Protein AF-A0A832DTS6-F1 (afdb_monomer)

Radius of gyration: 24.01 Å; Cα contacts (8 Å, |Δi|>4): 901; chains: 1; bounding box: 64×51×67 Å

Foldseek 3Di:
DDDDFFQAWWKKFFPDQDPQVVVVDDDDPVPDDLQSSLVSVCVVQVVVVWDWDADPVRSRMMTTRDDRDPVCPVGIDTFDKDFLCVLFVDAFWWAAPPRDIDRQLLCLQPGHGNWAPQQAAEEEEEEADVLLVVLVVVLCVLSPGDPSYDYDYDYADPQRCVLVPDLAHQYEYADAPPVPPLVVLLVVLVSQLSNDDLLHRSYHYDNSVVSSVDDNVCSSVVVSLVSLNNCLSNQTQRTAGDGDPVQVLLQLEKEWAWEKDADPVAIFTLFIWIAHSSGGTRDGDAQDPPDGDGDRDRADDLVRLLSSLVSVLVSVVVVCVVPVRLRLEYEYEYQDDHDPSSVVCCVVPNQVSSCVSRHDSRKYKYKHKYWDPHHNDESMKGWDDAQAWTWMWGHYHQESGTMIITMGMPDGDPCNSVSSQVRQQCSQSNHSDRNDRDGPRNVSSHVNVVSCCSNVVD

pLDDT: mean 87.42, std 9.93, range [32.09, 98.25]

Solvent-accessible surface area (backbone atoms only — not comparable to full-atom values): 24737 Å² total; per-residue (Å²): 134,85,76,82,70,70,71,56,35,42,43,31,35,58,78,43,87,72,93,38,62,96,60,75,54,80,81,62,85,87,79,56,55,55,65,58,52,33,54,35,52,50,50,53,41,43,76,72,72,40,57,66,48,63,39,88,94,44,37,51,32,32,45,27,58,62,77,82,57,79,93,46,51,87,29,40,44,75,53,69,76,41,46,45,46,78,74,65,61,62,60,72,38,30,34,28,28,95,80,40,72,31,74,65,63,54,47,62,40,81,41,55,45,44,43,59,93,61,84,61,46,70,32,41,34,33,25,69,46,69,69,55,48,52,51,51,51,53,46,48,69,72,62,56,64,58,87,46,56,45,76,51,75,45,76,53,55,97,82,50,60,70,63,66,59,60,53,83,50,40,31,38,36,42,35,72,74,67,84,83,46,63,68,57,55,33,51,52,22,45,40,41,59,64,16,48,51,63,58,36,41,20,54,44,83,42,57,30,65,60,55,71,70,57,54,77,91,48,35,58,60,54,49,30,30,49,50,31,29,48,38,40,40,70,74,23,32,43,42,41,70,58,60,50,77,96,45,50,58,52,60,42,20,38,36,36,6,39,21,72,45,81,42,87,91,32,22,44,34,61,29,27,16,36,24,42,35,57,59,48,60,68,36,55,43,62,37,61,104,86,54,59,41,69,43,86,52,94,63,72,50,74,70,55,43,51,54,47,47,53,57,52,49,54,55,51,53,59,43,39,76,74,67,72,64,66,48,41,32,38,37,41,33,29,74,51,78,78,50,71,66,53,48,49,48,44,59,71,54,46,42,56,54,50,28,73,73,55,38,89,75,45,25,48,36,38,40,20,40,37,86,51,91,47,19,62,41,75,36,20,29,33,70,53,70,50,42,42,38,36,39,35,39,35,8,53,56,78,32,86,30,20,34,38,39,38,41,40,36,75,43,75,59,66,54,49,65,57,53,51,50,56,51,40,44,71,53,21,45,76,47,67,58,65,60,69,86,75,35,41,40,30,48,50,19,38,52,52,54,53,33,47,38,53,51,68,70,87

Secondary structure (DSSP, 8-state):
-PPPPPPBEEEEEE-SPPP-GGGT--S-TTTS-HHHHHHHHHHHHHHTT--EEEETTEEEEEEEESPPPGGGTTTEEEPP-EEHHHHH-----EE-GGG-EESSSGGGGTS--SB-S-SSEEEEEEESSHHHHHHHHHHHHHH---TTEEEEEEEPPTT-GGGTS-TTS-EEEEE---TT-HHHHHHHHHHHHHTEETTEESEEEEEHHHHTT--HHHHHHHHHHHHHHHHHHTT-B--EE---GGGGGGTTEEEEEEEEEEETTEEEEEEEEEEETTS-EEEEE-SSTT---EESSSSPPHHHHHHHHHHHHHHHHHHHHHH----SEEEEEESSPPPHHHHHHIIIIIHHHHHHHH-TT-EEEEEEEEE-S-B--TTEEEEEE-SSEEEEEEE-TT-SSPEEEEEEESSS-TTHHHHHHHHHHHT-TT---TT----HHHHHHHHHHHHHHHHTT-

Structure (mmCIF, N/CA/C/O backbone):
data_AF-A0A832DTS6-F1
#
_entry.id   AF-A0A832DTS6-F1
#
loop_
_atom_site.group_PDB
_atom_site.id
_atom_site.type_symbol
_atom_site.label_atom_id
_atom_site.label_alt_id
_atom_site.label_comp_id
_atom_site.label_asym_id
_atom_site.label_entity_id
_atom_site.label_seq_id
_atom_site.pdbx_PDB_ins_code
_atom_site.Cartn_x
_atom_site.Cartn_y
_atom_site.Cartn_z
_atom_site.occupancy
_atom_site.B_iso_or_equiv
_atom_site.auth_seq_id
_atom_site.auth_comp_id
_atom_site.auth_asym_id
_atom_site.auth_atom_id
_atom_site.pdbx_PDB_model_num
ATOM 1 N N . MET A 1 1 ? -16.652 24.276 -15.313 1.00 32.19 1 MET A N 1
ATOM 2 C CA . MET A 1 1 ? -15.380 24.544 -16.022 1.00 32.19 1 MET A CA 1
ATOM 3 C C . MET A 1 1 ? -14.410 23.419 -15.695 1.00 32.19 1 MET A C 1
ATOM 5 O O . MET A 1 1 ? -13.947 23.339 -14.565 1.00 32.19 1 MET A O 1
ATOM 9 N N . GLY A 1 2 ? -14.211 22.477 -16.621 1.00 32.09 2 GLY A N 1
ATOM 10 C CA . GLY A 1 2 ? -13.329 21.328 -16.402 1.00 32.09 2 GLY A CA 1
ATOM 11 C C . GLY A 1 2 ? -11.872 21.778 -16.381 1.00 32.09 2 GLY A C 1
ATOM 12 O O . GLY A 1 2 ? -11.415 22.408 -17.330 1.00 32.09 2 GLY A O 1
ATOM 13 N N . SER A 1 3 ? -11.147 21.489 -15.302 1.00 32.19 3 SER A N 1
ATOM 14 C CA . SER A 1 3 ? -9.699 21.686 -15.275 1.00 32.19 3 SER A CA 1
ATOM 15 C C . SER A 1 3 ? -9.074 20.827 -16.374 1.00 32.19 3 SER A C 1
ATOM 17 O O . SER A 1 3 ? -9.215 19.602 -16.331 1.00 32.19 3 SER A O 1
ATOM 19 N N . LEU A 1 4 ? -8.391 21.449 -17.338 1.00 43.94 4 LEU A N 1
ATOM 20 C CA . LEU A 1 4 ? -7.510 20.745 -18.269 1.00 43.94 4 LEU A CA 1
ATOM 21 C C . LEU A 1 4 ? -6.576 19.855 -17.440 1.00 43.94 4 LEU A C 1
ATOM 23 O O . LEU A 1 4 ? -5.847 20.343 -16.574 1.00 43.94 4 LEU A O 1
ATOM 27 N N . GLY A 1 5 ? -6.671 18.539 -17.643 1.00 51.97 5 GLY A N 1
ATOM 28 C CA . GLY A 1 5 ? -5.813 17.575 -16.965 1.00 51.97 5 GLY A CA 1
ATOM 29 C C . GLY A 1 5 ? -4.329 17.875 -17.221 1.00 51.97 5 GLY A C 1
ATOM 30 O O . GLY A 1 5 ? -3.990 18.591 -18.167 1.00 51.97 5 GLY A O 1
ATOM 31 N N . PRO A 1 6 ? -3.416 17.350 -16.387 1.00 58.53 6 PRO A N 1
ATOM 32 C CA . PRO A 1 6 ? -1.988 17.555 -16.589 1.00 58.53 6 PRO A CA 1
ATOM 33 C C . PRO A 1 6 ? -1.571 17.088 -17.993 1.00 58.53 6 PRO A C 1
ATOM 35 O O . PRO A 1 6 ? -2.065 16.053 -18.452 1.00 58.53 6 PRO A O 1
ATOM 38 N N . PRO A 1 7 ? -0.652 17.807 -18.666 1.00 70.31 7 PRO A N 1
ATOM 39 C CA . PRO A 1 7 ? -0.231 17.466 -20.019 1.00 70.31 7 PRO A CA 1
ATOM 40 C C . PRO A 1 7 ? 0.292 16.027 -20.066 1.00 70.31 7 PRO A C 1
ATOM 42 O O . PRO A 1 7 ? 1.103 15.619 -19.228 1.00 70.31 7 PRO A O 1
ATOM 45 N N . VAL A 1 8 ? -0.192 15.255 -21.037 1.00 81.56 8 VAL A N 1
ATOM 46 C CA . VAL A 1 8 ? 0.227 13.867 -21.249 1.00 81.56 8 VAL A CA 1
ATOM 47 C C . VAL A 1 8 ? 1.632 13.861 -21.849 1.00 81.56 8 VAL A C 1
ATOM 49 O O . VAL A 1 8 ? 1.920 14.569 -22.812 1.00 81.56 8 VAL A O 1
ATOM 52 N N . HIS A 1 9 ? 2.520 13.088 -21.237 1.00 89.81 9 HIS A N 1
ATOM 53 C CA . HIS A 1 9 ? 3.907 12.913 -21.631 1.00 89.81 9 HIS A CA 1
ATOM 54 C C . HIS A 1 9 ? 4.040 11.624 -22.434 1.00 89.81 9 HIS A C 1
ATOM 56 O O . HIS A 1 9 ? 3.477 10.591 -22.065 1.00 89.81 9 HIS A O 1
ATOM 62 N N . ARG A 1 10 ? 4.840 11.684 -23.494 1.00 90.75 10 ARG A N 1
ATOM 63 C CA . ARG A 1 10 ? 5.281 10.516 -24.255 1.00 90.75 10 ARG A CA 1
ATOM 64 C C . ARG A 1 10 ? 6.576 9.987 -23.662 1.00 90.75 10 ARG A C 1
ATOM 66 O O . ARG A 1 10 ? 7.391 10.764 -23.153 1.00 90.75 10 ARG A O 1
ATOM 73 N N . ILE A 1 11 ? 6.754 8.673 -23.701 1.00 92.06 11 ILE A N 1
ATOM 74 C CA . ILE A 1 11 ? 7.912 8.013 -23.102 1.00 92.06 11 ILE A CA 1
ATOM 75 C C . ILE A 1 11 ? 8.802 7.486 -24.216 1.00 92.06 11 ILE A C 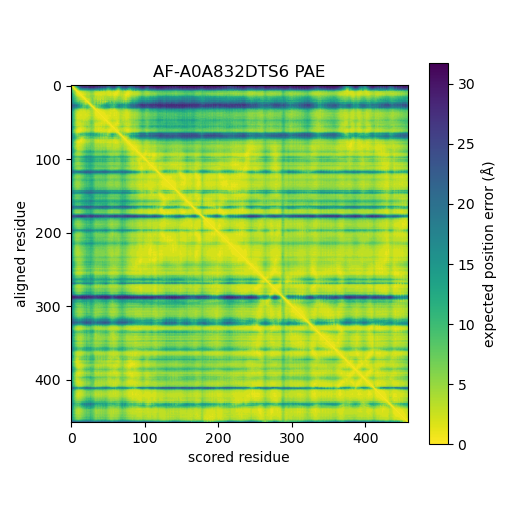1
ATOM 77 O O . ILE A 1 11 ? 8.356 6.706 -25.047 1.00 92.06 11 ILE A O 1
ATOM 81 N N . TYR A 1 12 ? 10.062 7.903 -24.210 1.00 91.62 12 TYR A N 1
ATOM 82 C CA . TYR A 1 12 ? 11.056 7.526 -25.204 1.00 91.62 12 TYR A CA 1
ATOM 83 C C . TYR A 1 12 ? 12.220 6.785 -24.554 1.00 91.62 12 TYR A C 1
ATOM 85 O O . TYR A 1 12 ? 12.670 7.155 -23.469 1.00 91.62 12 TYR A O 1
ATOM 93 N N . LYS A 1 13 ? 12.738 5.768 -25.238 1.00 92.75 13 LYS A N 1
ATOM 94 C CA . LYS A 1 13 ? 13.961 5.052 -24.880 1.00 92.75 13 LYS A CA 1
ATOM 95 C C . LYS A 1 13 ? 15.094 5.469 -25.802 1.00 92.75 13 LYS A C 1
ATOM 97 O O . LYS A 1 13 ? 14.955 5.383 -27.017 1.00 92.75 13 LYS A O 1
ATOM 102 N N . LEU A 1 14 ? 16.211 5.884 -25.221 1.00 91.69 14 LEU A N 1
ATOM 103 C CA . LEU A 1 14 ? 17.459 6.129 -25.928 1.00 91.69 14 LEU A CA 1
ATOM 104 C C . LEU A 1 14 ? 18.028 4.786 -26.400 1.00 91.69 14 LEU A C 1
ATOM 106 O O . LEU A 1 14 ? 18.488 3.983 -25.588 1.00 91.69 14 LEU A O 1
ATOM 110 N N . ILE A 1 15 ? 17.982 4.544 -27.706 1.00 90.00 15 ILE A N 1
ATOM 111 C CA . ILE A 1 15 ? 18.491 3.315 -28.333 1.00 90.00 15 ILE A CA 1
ATOM 112 C C . ILE A 1 15 ? 19.879 3.507 -28.944 1.00 90.00 15 ILE A C 1
ATOM 114 O O . ILE A 1 15 ? 20.620 2.541 -29.118 1.00 90.00 15 ILE A O 1
ATOM 118 N N . ARG A 1 16 ? 20.254 4.757 -29.230 1.00 86.06 16 ARG A N 1
ATOM 119 C CA . ARG A 1 16 ? 21.551 5.122 -29.793 1.00 86.06 16 ARG A CA 1
ATOM 120 C C . ARG A 1 16 ? 22.041 6.414 -29.159 1.00 86.06 16 ARG A C 1
ATOM 122 O O . ARG A 1 16 ? 21.262 7.333 -28.935 1.00 86.06 16 ARG A O 1
ATOM 129 N N . LEU A 1 17 ? 23.339 6.487 -28.881 1.00 85.69 17 LEU A N 1
ATOM 130 C CA . LEU A 1 17 ? 23.953 7.681 -28.313 1.00 85.69 17 LEU A CA 1
ATOM 131 C C . LEU A 1 17 ? 24.183 8.746 -29.403 1.00 85.69 17 LEU A C 1
ATOM 133 O O . LEU A 1 17 ? 24.857 8.453 -30.392 1.00 85.69 17 LEU A O 1
ATOM 137 N N . PRO A 1 18 ? 23.623 9.962 -29.254 1.00 84.56 18 PRO A N 1
ATOM 138 C CA . PRO A 1 18 ? 23.938 11.082 -30.135 1.00 84.56 18 PRO A CA 1
ATOM 139 C C . PRO A 1 18 ? 25.355 11.601 -29.873 1.00 84.56 18 PRO A C 1
ATOM 141 O O . PRO A 1 18 ? 25.963 11.274 -28.855 1.00 84.56 18 PRO A O 1
ATOM 144 N N . ASN A 1 19 ? 25.879 12.448 -30.766 1.00 83.81 19 ASN A N 1
ATOM 145 C CA . ASN A 1 19 ? 27.117 13.169 -30.472 1.00 83.81 19 ASN A CA 1
ATOM 146 C C . ASN A 1 19 ? 26.860 14.151 -29.311 1.00 83.81 19 ASN A C 1
ATOM 148 O O . ASN A 1 19 ? 26.026 15.056 -29.415 1.00 83.81 19 ASN A O 1
ATOM 152 N N . LEU A 1 20 ? 27.573 13.948 -28.201 1.00 84.06 20 LEU A N 1
ATOM 153 C CA . LEU A 1 20 ? 27.451 14.725 -26.968 1.00 84.06 20 LEU A CA 1
ATOM 154 C C . LEU A 1 20 ? 28.717 15.533 -26.635 1.00 84.06 20 LEU A C 1
ATOM 156 O O . LEU A 1 20 ? 28.801 16.083 -25.533 1.00 84.06 20 LEU A O 1
ATOM 160 N N . ASP A 1 21 ? 29.655 15.684 -27.576 1.00 81.88 21 ASP A N 1
ATOM 161 C CA . ASP A 1 21 ? 30.923 16.402 -27.369 1.00 81.88 21 ASP A CA 1
ATOM 162 C C . ASP A 1 21 ? 30.682 17.836 -26.886 1.00 81.88 21 ASP A C 1
ATOM 164 O O . ASP A 1 21 ? 31.301 18.305 -25.928 1.00 81.88 21 ASP A O 1
ATOM 168 N N . ARG A 1 22 ? 29.697 18.512 -27.495 1.00 80.00 22 ARG A N 1
ATOM 169 C CA . ARG A 1 22 ? 29.263 19.874 -27.132 1.00 80.00 22 ARG A CA 1
ATOM 170 C C . ARG A 1 22 ? 28.677 19.977 -25.717 1.00 80.00 22 ARG A C 1
ATOM 172 O O . ARG A 1 22 ? 28.509 21.080 -25.207 1.00 80.00 22 ARG A O 1
ATOM 179 N N . PHE A 1 23 ? 28.368 18.851 -25.078 1.00 79.62 23 PHE A N 1
ATOM 180 C CA . PHE A 1 23 ? 27.834 18.771 -23.717 1.00 79.62 23 PHE A CA 1
ATOM 181 C C . PHE A 1 23 ? 28.829 18.169 -22.715 1.00 79.62 23 PHE A C 1
ATOM 183 O O . PHE A 1 23 ? 28.437 17.893 -21.577 1.00 79.62 23 PHE A O 1
ATOM 190 N N . GLY A 1 24 ? 30.100 18.013 -23.110 1.00 72.50 24 GLY A N 1
ATOM 191 C CA . GLY A 1 24 ? 31.197 17.593 -22.235 1.00 72.50 24 GLY A CA 1
ATOM 192 C C . GLY A 1 24 ? 31.276 16.088 -21.980 1.00 72.50 24 GLY A C 1
ATOM 193 O O . GLY A 1 24 ? 31.962 15.678 -21.051 1.00 72.50 24 GLY A O 1
ATOM 194 N N . VAL A 1 25 ? 30.580 15.269 -22.773 1.00 76.56 25 VAL A N 1
ATOM 195 C CA . VAL A 1 25 ? 30.641 13.803 -22.687 1.00 76.56 25 VAL A CA 1
ATOM 196 C C . VAL A 1 25 ? 31.454 13.298 -23.875 1.00 76.56 25 VAL A C 1
ATOM 198 O O . VAL A 1 25 ? 30.957 13.315 -24.997 1.00 76.56 25 VAL A O 1
ATOM 201 N N . LYS A 1 26 ? 32.702 12.887 -23.615 1.00 68.25 26 LYS A N 1
ATOM 202 C CA . LYS A 1 26 ? 33.660 12.353 -24.598 1.00 68.25 26 LYS A CA 1
ATOM 203 C C . LYS A 1 26 ? 34.109 10.956 -24.164 1.00 68.25 26 LYS A C 1
ATOM 205 O O . LYS A 1 26 ? 34.336 10.749 -22.975 1.00 68.25 26 LYS A O 1
ATOM 210 N N . GLY A 1 27 ? 34.265 10.029 -25.106 1.00 63.47 27 GLY A N 1
ATOM 211 C CA . GLY A 1 27 ? 34.750 8.668 -24.843 1.00 63.47 27 GLY A CA 1
ATOM 212 C C . GLY A 1 27 ? 33.841 7.576 -25.402 1.00 63.47 27 GLY A C 1
ATOM 213 O O . GLY A 1 27 ? 32.772 7.854 -25.950 1.00 63.47 27 GLY A O 1
ATOM 214 N N . GLU A 1 28 ? 34.273 6.322 -25.276 1.00 58.50 28 GLU A N 1
ATOM 215 C CA . GLU A 1 28 ? 33.500 5.180 -25.753 1.00 58.50 28 GLU A CA 1
ATOM 216 C C . GLU A 1 28 ? 32.270 4.914 -24.876 1.00 58.50 28 GLU A C 1
ATOM 218 O O . GLU A 1 28 ? 32.304 4.962 -23.648 1.00 58.50 28 GLU A O 1
ATOM 223 N N . THR A 1 29 ? 31.169 4.554 -25.534 1.00 59.31 29 THR A N 1
ATOM 224 C CA . THR A 1 29 ? 29.844 4.234 -24.976 1.00 59.31 29 THR A CA 1
ATOM 225 C C . THR A 1 29 ? 29.845 3.387 -23.696 1.00 59.31 29 THR A C 1
ATOM 227 O O . THR A 1 29 ? 28.920 3.491 -22.890 1.00 59.31 29 THR A O 1
ATOM 230 N N . ARG A 1 30 ? 30.834 2.497 -23.545 1.00 55.91 30 ARG A N 1
ATOM 231 C CA . ARG A 1 30 ? 30.912 1.490 -22.476 1.00 55.91 30 ARG A CA 1
ATOM 232 C C . ARG A 1 30 ? 31.428 2.053 -21.151 1.00 55.91 30 ARG A C 1
ATOM 234 O O . ARG A 1 30 ? 31.026 1.542 -20.108 1.00 55.91 30 ARG A O 1
ATOM 241 N N . ASP A 1 31 ? 32.212 3.128 -21.193 1.00 61.41 31 ASP A N 1
ATOM 242 C CA . ASP A 1 31 ? 32.893 3.690 -20.017 1.00 61.41 31 ASP A CA 1
ATOM 243 C C . ASP A 1 31 ? 32.155 4.895 -19.419 1.00 61.41 31 ASP A C 1
ATOM 245 O O . ASP A 1 31 ? 32.500 5.403 -18.351 1.00 61.41 31 ASP A O 1
ATOM 249 N N . LEU A 1 32 ? 31.098 5.354 -20.090 1.00 74.50 32 LEU A N 1
ATOM 250 C CA . LEU A 1 32 ? 30.358 6.541 -19.690 1.00 74.50 32 LEU A CA 1
ATOM 251 C C . LEU A 1 32 ? 29.359 6.250 -18.568 1.00 74.50 32 LEU A C 1
ATOM 253 O O . LEU A 1 32 ? 28.527 5.337 -18.627 1.00 74.50 32 LEU A O 1
ATOM 257 N N . ASN A 1 33 ? 29.361 7.116 -17.556 1.00 83.81 33 ASN A N 1
ATOM 258 C CA . ASN A 1 33 ? 28.357 7.087 -16.505 1.00 83.81 33 ASN A CA 1
ATOM 259 C C . ASN A 1 33 ? 26.965 7.372 -17.094 1.00 83.81 33 ASN A C 1
ATOM 261 O O . ASN A 1 33 ? 26.681 8.469 -17.582 1.00 83.81 33 ASN A O 1
ATOM 265 N N . LYS A 1 34 ? 26.052 6.400 -16.982 1.00 85.31 34 LYS A N 1
ATOM 266 C CA . LYS A 1 34 ? 24.684 6.484 -17.529 1.00 85.31 34 LYS A CA 1
ATOM 267 C C . LYS A 1 34 ? 23.921 7.740 -17.089 1.00 85.31 34 LYS A C 1
ATOM 269 O O . LYS A 1 34 ? 23.134 8.278 -17.861 1.00 85.31 34 LYS A O 1
ATOM 274 N N . ASN A 1 35 ? 24.149 8.235 -15.870 1.00 86.31 35 ASN A N 1
ATOM 275 C CA . ASN A 1 35 ? 23.498 9.458 -15.391 1.00 86.31 35 ASN A CA 1
ATOM 276 C C . ASN A 1 35 ? 24.095 10.728 -16.008 1.00 86.31 35 ASN A C 1
ATOM 278 O O . ASN A 1 35 ? 23.378 11.712 -16.192 1.00 86.31 35 ASN A O 1
ATOM 282 N N . GLU A 1 36 ? 25.391 10.737 -16.307 1.00 87.62 36 GLU A N 1
ATOM 283 C CA . GLU A 1 36 ? 26.045 11.860 -16.986 1.00 87.62 36 GLU A CA 1
ATOM 284 C C . GLU A 1 36 ? 25.593 11.937 -18.439 1.00 87.62 36 GLU A C 1
ATOM 286 O O . GLU A 1 36 ? 25.164 13.003 -18.885 1.00 87.62 36 GLU A O 1
ATOM 291 N N . VAL A 1 37 ? 25.536 10.785 -19.113 1.00 89.38 37 VAL A N 1
ATOM 292 C CA . VAL A 1 37 ? 24.918 10.641 -20.436 1.00 89.38 37 VAL A CA 1
ATOM 293 C C . VAL A 1 37 ? 23.489 11.177 -20.423 1.00 89.38 37 VAL A C 1
ATOM 295 O O . VAL A 1 37 ? 23.159 12.059 -21.209 1.00 89.38 37 VAL A O 1
ATOM 298 N N . ALA A 1 38 ? 22.645 10.729 -19.492 1.00 91.31 38 ALA A N 1
ATOM 299 C CA . ALA A 1 38 ? 21.254 11.173 -19.421 1.00 91.31 38 ALA A CA 1
ATOM 300 C C . ALA A 1 38 ? 21.114 12.687 -19.195 1.00 91.31 38 ALA A C 1
ATOM 302 O O . ALA A 1 38 ? 20.243 13.338 -19.778 1.00 91.31 38 ALA A O 1
ATOM 303 N N . LYS A 1 39 ? 21.992 13.282 -18.373 1.00 91.88 39 LYS A N 1
ATOM 304 C CA . LYS A 1 39 ? 22.051 14.740 -18.178 1.00 91.88 39 LYS A CA 1
ATOM 305 C C . LYS A 1 39 ? 22.447 15.466 -19.466 1.00 91.88 39 LYS A C 1
ATOM 307 O O . LYS A 1 39 ? 21.852 16.504 -19.756 1.00 91.88 39 LYS A O 1
ATOM 312 N N . ALA A 1 40 ? 23.413 14.947 -20.219 1.00 91.25 40 ALA A N 1
ATOM 313 C CA . ALA A 1 40 ? 23.850 15.523 -21.488 1.00 91.25 40 ALA A CA 1
ATOM 314 C C . ALA A 1 40 ? 22.773 15.393 -22.577 1.00 91.25 40 ALA A C 1
ATOM 316 O O . ALA A 1 40 ? 22.408 16.393 -23.189 1.00 91.25 40 ALA A O 1
ATOM 317 N N . VAL A 1 41 ? 22.160 14.218 -22.727 1.00 90.50 41 VAL A N 1
ATOM 318 C CA . VAL A 1 41 ? 21.024 13.987 -23.637 1.00 90.50 41 VAL A CA 1
ATOM 319 C C . VAL A 1 41 ? 19.840 14.895 -23.292 1.00 90.50 41 VAL A C 1
ATOM 321 O O . VAL A 1 41 ? 19.225 15.489 -24.173 1.00 90.50 41 VAL A O 1
ATOM 324 N N . LYS A 1 42 ? 19.556 15.101 -22.002 1.00 91.69 42 LYS A N 1
ATOM 325 C CA . LYS A 1 42 ? 18.545 16.070 -21.559 1.00 91.69 42 LYS A CA 1
ATOM 326 C C . LYS A 1 42 ? 18.864 17.503 -22.003 1.00 91.69 42 LYS A C 1
ATOM 328 O O . LYS A 1 42 ? 17.940 18.243 -22.347 1.00 91.69 42 LYS A O 1
ATOM 333 N N . ARG A 1 43 ? 20.138 17.919 -21.960 1.00 91.50 43 ARG A N 1
ATOM 334 C CA . ARG A 1 43 ? 20.583 19.242 -22.444 1.00 91.50 43 ARG A CA 1
ATOM 335 C C . ARG A 1 43 ? 20.468 19.345 -23.966 1.00 91.50 43 ARG A C 1
ATOM 337 O O . ARG A 1 43 ? 19.971 20.361 -24.434 1.00 91.50 43 ARG A O 1
ATOM 344 N N . LEU A 1 44 ? 20.821 18.287 -24.698 1.00 89.00 44 LEU A N 1
ATOM 345 C CA . LEU A 1 44 ? 20.624 18.186 -26.147 1.00 89.00 44 LEU A CA 1
ATOM 346 C C . LEU A 1 44 ? 19.144 18.341 -26.523 1.00 89.00 44 LEU A C 1
ATOM 348 O O . LEU A 1 44 ? 18.794 19.191 -27.329 1.00 89.00 44 LEU A O 1
ATOM 352 N N . LEU A 1 45 ? 18.244 17.585 -25.892 1.00 88.38 45 LEU A N 1
ATOM 353 C CA . LEU A 1 45 ? 16.802 17.714 -26.131 1.00 88.38 45 LEU A CA 1
ATOM 354 C C . LEU A 1 45 ? 16.315 19.155 -25.884 1.00 88.38 45 LEU A C 1
ATOM 356 O O . LEU A 1 45 ? 15.549 19.701 -26.675 1.00 88.38 45 LEU A O 1
ATOM 360 N N . ARG A 1 46 ? 16.818 19.815 -24.831 1.00 89.38 46 ARG A N 1
ATOM 361 C CA . ARG A 1 46 ? 16.497 21.224 -24.548 1.00 89.38 46 ARG A CA 1
ATOM 362 C C . ARG A 1 46 ? 17.020 22.195 -25.605 1.00 89.38 46 ARG A C 1
ATOM 364 O O . ARG A 1 46 ? 16.327 23.171 -25.869 1.00 89.38 46 ARG A O 1
ATOM 371 N N . SER A 1 47 ? 18.189 21.956 -26.210 1.00 89.25 47 SER A N 1
ATOM 372 C CA . SER A 1 47 ? 18.693 22.824 -27.289 1.00 89.25 47 SER A CA 1
ATOM 373 C C . SER A 1 47 ? 17.834 22.754 -28.553 1.00 89.25 47 SER A C 1
ATOM 375 O O . SER A 1 47 ? 17.870 23.680 -29.351 1.00 89.25 47 SER A O 1
ATOM 377 N N . TYR A 1 48 ? 17.024 21.702 -28.703 1.00 87.06 48 TYR A N 1
ATOM 378 C CA . TYR A 1 48 ? 15.994 21.581 -29.742 1.00 87.06 48 TYR A CA 1
ATOM 379 C C . TYR A 1 48 ? 14.601 22.050 -29.284 1.00 87.06 48 TYR A C 1
ATOM 381 O O . TYR A 1 48 ? 13.603 21.720 -29.917 1.00 87.06 48 TYR A O 1
ATOM 389 N N . GLY A 1 49 ? 14.495 22.769 -28.161 1.00 86.50 49 GLY A N 1
ATOM 390 C CA . GLY A 1 49 ? 13.213 23.256 -27.639 1.00 86.50 49 GLY A CA 1
ATOM 391 C C . GLY A 1 49 ? 12.322 22.176 -27.010 1.00 86.50 49 GLY A C 1
ATOM 392 O O . GLY A 1 49 ? 11.165 22.446 -26.699 1.00 86.50 49 GLY A O 1
ATOM 393 N N . VAL A 1 50 ? 12.833 20.959 -26.785 1.00 87.12 50 VAL A N 1
ATOM 394 C CA . VAL A 1 50 ? 12.044 19.840 -26.252 1.00 87.12 50 VAL A CA 1
ATOM 395 C C . VAL A 1 50 ? 12.052 19.847 -24.722 1.00 87.12 50 VAL A C 1
ATOM 397 O O . VAL A 1 50 ? 13.079 19.608 -24.070 1.00 87.12 50 VAL A O 1
ATOM 400 N N . GLU A 1 51 ? 10.880 20.062 -24.121 1.00 88.00 51 GLU A N 1
ATOM 401 C CA . GLU A 1 51 ? 10.695 19.946 -22.674 1.00 88.00 51 GLU A CA 1
ATOM 402 C C . GLU A 1 51 ? 10.724 18.465 -22.253 1.00 88.00 51 GLU A C 1
ATOM 404 O O . GLU A 1 51 ? 9.875 17.663 -22.646 1.00 88.00 51 GLU A O 1
ATOM 409 N N . ASN A 1 52 ? 11.740 18.091 -21.467 1.00 89.81 52 ASN A N 1
ATOM 410 C CA . ASN A 1 52 ? 12.022 16.691 -21.159 1.00 89.81 52 ASN A CA 1
ATOM 411 C C . ASN A 1 52 ? 12.623 16.454 -19.761 1.00 89.81 52 ASN A C 1
ATOM 413 O O . ASN A 1 52 ? 13.237 17.334 -19.131 1.00 89.81 52 ASN A O 1
ATOM 417 N N . TRP A 1 53 ? 12.490 15.207 -19.307 1.00 90.69 53 TRP A N 1
ATOM 418 C CA 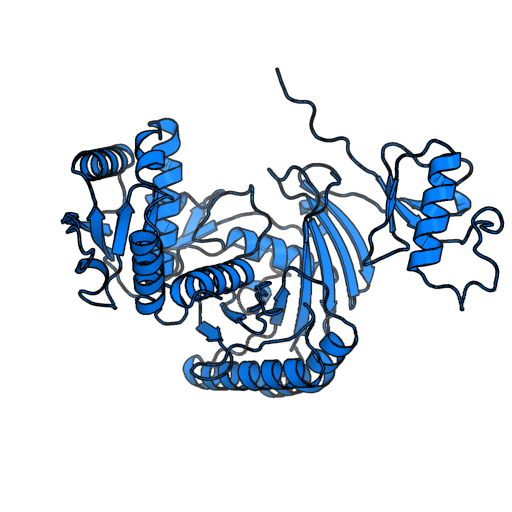. TRP A 1 53 ? 13.098 14.660 -18.094 1.00 90.69 53 TRP A CA 1
ATOM 419 C C . TRP A 1 53 ? 13.525 13.211 -18.323 1.00 90.69 53 TRP A C 1
ATOM 421 O O . TRP A 1 53 ? 12.912 12.528 -19.128 1.00 90.69 53 TRP A O 1
ATOM 431 N N . TYR A 1 54 ? 14.520 12.730 -17.576 1.00 90.19 54 TYR A N 1
ATOM 432 C CA . TYR A 1 54 ? 14.908 11.317 -17.578 1.00 90.19 54 TYR A CA 1
ATOM 433 C C . TYR A 1 54 ? 14.540 10.641 -16.256 1.00 90.19 54 TYR A C 1
ATOM 435 O O . TYR A 1 54 ? 14.399 11.304 -15.219 1.00 90.19 54 TYR A O 1
ATOM 443 N N . PHE A 1 55 ? 14.412 9.318 -16.286 1.00 85.81 55 PHE A N 1
ATOM 444 C CA . PHE A 1 55 ? 14.145 8.506 -15.102 1.00 85.81 55 PHE A CA 1
ATOM 445 C C . PHE A 1 55 ? 15.475 8.107 -14.457 1.00 85.81 55 PHE A C 1
ATOM 447 O O . PHE A 1 55 ? 16.253 7.379 -15.052 1.00 85.81 55 PHE A O 1
ATOM 454 N N . ALA A 1 56 ? 15.763 8.532 -13.225 1.00 81.62 56 ALA A N 1
ATOM 455 C CA . ALA A 1 56 ? 17.052 8.216 -12.586 1.00 81.62 56 ALA A CA 1
ATOM 456 C C . ALA A 1 56 ? 17.317 6.700 -12.445 1.00 81.62 56 ALA A C 1
ATOM 458 O O . ALA A 1 56 ? 18.460 6.254 -12.455 1.00 81.62 56 ALA A O 1
ATOM 459 N N . GLU A 1 57 ? 16.255 5.896 -12.343 1.00 77.06 57 GLU A N 1
ATOM 460 C CA . GLU A 1 57 ? 16.362 4.434 -12.252 1.00 77.06 57 GLU A CA 1
ATOM 461 C C . GLU A 1 57 ? 16.608 3.754 -13.601 1.00 77.06 57 GLU A C 1
ATOM 463 O O . GLU A 1 57 ? 17.113 2.633 -13.647 1.00 77.06 57 GLU A O 1
ATOM 468 N N . ARG A 1 58 ? 16.273 4.449 -14.690 1.00 84.50 58 ARG A N 1
ATOM 469 C CA . ARG A 1 58 ? 16.487 4.052 -16.081 1.00 84.50 58 ARG A CA 1
ATOM 470 C C . ARG A 1 58 ? 16.909 5.286 -16.873 1.00 84.50 58 ARG A C 1
ATOM 472 O O . ARG A 1 58 ? 16.065 5.895 -17.526 1.00 84.50 58 ARG A O 1
ATOM 479 N N . PRO A 1 59 ? 18.182 5.716 -16.745 1.00 88.12 59 PRO A N 1
ATOM 480 C CA . PRO A 1 59 ? 18.654 6.980 -17.321 1.00 88.12 59 PRO A CA 1
ATOM 481 C C . PRO A 1 59 ? 18.593 7.030 -18.856 1.00 88.12 59 PRO A C 1
ATOM 483 O O . PRO A 1 59 ? 18.792 8.081 -19.452 1.00 88.12 59 PRO A O 1
ATOM 486 N N . ASP A 1 60 ? 18.308 5.895 -19.485 1.00 89.75 60 ASP A N 1
ATOM 487 C CA . ASP A 1 60 ? 18.017 5.724 -20.901 1.00 89.75 60 ASP A CA 1
ATOM 488 C C . ASP A 1 60 ? 16.546 5.990 -21.271 1.00 89.75 60 ASP A C 1
ATOM 490 O O . ASP A 1 60 ? 16.227 6.082 -22.450 1.00 89.75 60 ASP A O 1
ATOM 494 N N . LEU A 1 61 ? 15.645 6.143 -20.299 1.00 92.00 61 LEU A N 1
ATOM 495 C CA . LEU A 1 61 ? 14.246 6.507 -20.522 1.00 92.00 61 LEU A CA 1
ATOM 496 C C . LEU A 1 61 ? 14.028 8.007 -20.303 1.00 92.00 61 LEU A C 1
ATOM 498 O O . LEU A 1 61 ? 14.545 8.599 -19.348 1.00 92.00 61 LEU A O 1
ATOM 502 N N . PHE A 1 62 ? 13.188 8.603 -21.148 1.00 91.62 62 PHE A N 1
ATOM 503 C CA . PHE A 1 62 ? 12.878 10.029 -21.162 1.00 91.62 62 PHE A CA 1
ATOM 504 C C . PHE A 1 62 ? 11.371 10.263 -21.252 1.00 91.62 62 PHE A C 1
ATOM 506 O O . PHE A 1 62 ? 10.694 9.710 -22.111 1.00 91.62 62 PHE A O 1
ATOM 513 N N . ALA A 1 63 ? 10.846 11.112 -20.371 1.00 91.00 63 ALA A N 1
ATOM 514 C CA . ALA A 1 63 ? 9.503 11.665 -20.473 1.00 91.00 63 ALA A CA 1
ATOM 515 C C . ALA A 1 63 ? 9.578 12.995 -21.227 1.00 91.00 63 ALA A C 1
ATOM 517 O O . ALA A 1 63 ? 10.272 13.917 -20.785 1.00 91.00 63 ALA A O 1
ATOM 518 N N . VAL A 1 64 ? 8.858 13.093 -22.340 1.00 89.12 64 VAL A N 1
ATOM 519 C CA . VAL A 1 64 ? 8.839 14.252 -23.238 1.00 89.12 64 VAL A CA 1
ATOM 520 C C . VAL A 1 64 ? 7.425 14.816 -23.305 1.00 89.12 64 VAL A C 1
ATOM 522 O O . VAL A 1 64 ? 6.451 14.069 -23.412 1.00 89.12 64 VAL A O 1
ATOM 525 N N . LYS A 1 65 ? 7.298 16.140 -23.219 1.00 84.88 65 LYS A N 1
ATOM 526 C CA . LYS A 1 65 ? 6.025 16.830 -23.441 1.00 84.88 65 LYS A CA 1
ATOM 527 C C . LYS A 1 65 ? 5.878 17.128 -24.935 1.00 84.88 65 LYS A C 1
ATOM 529 O O . LYS A 1 65 ? 6.714 17.829 -25.497 1.00 84.88 65 LYS A O 1
ATOM 534 N N . GLY A 1 66 ? 4.824 16.609 -25.563 1.00 75.12 66 GLY A N 1
ATOM 535 C CA . GLY A 1 66 ? 4.671 16.645 -27.023 1.00 75.12 66 GLY A CA 1
ATOM 536 C C . GLY A 1 66 ? 5.444 15.518 -27.717 1.00 75.12 66 GLY A C 1
ATOM 537 O O . GLY A 1 66 ? 5.710 14.486 -27.102 1.00 75.12 66 GLY A O 1
ATOM 538 N N . SER A 1 67 ? 5.769 15.691 -28.997 1.00 69.56 67 SER A N 1
ATOM 539 C CA . SER A 1 67 ? 6.561 14.738 -29.786 1.00 69.56 67 SER A CA 1
ATOM 540 C C . SER A 1 67 ? 8.054 15.062 -29.730 1.00 69.56 67 SER A C 1
ATOM 542 O O . SER A 1 67 ? 8.444 16.228 -29.661 1.00 69.56 67 SER A O 1
ATOM 544 N N . ALA A 1 68 ? 8.902 14.034 -29.806 1.00 66.81 68 ALA A N 1
ATOM 545 C CA . ALA A 1 68 ? 10.315 14.249 -30.104 1.00 66.81 68 ALA A CA 1
ATOM 546 C C . ALA A 1 68 ? 10.472 14.896 -31.498 1.00 66.81 68 ALA A C 1
ATOM 548 O O . ALA A 1 68 ? 9.702 14.594 -32.411 1.00 66.81 68 ALA A O 1
ATOM 549 N N . SER A 1 69 ? 11.459 15.787 -31.654 1.00 69.50 69 SER A N 1
ATOM 550 C CA . SER A 1 69 ? 11.811 16.374 -32.957 1.00 69.50 69 SER A CA 1
ATOM 551 C C . SER A 1 69 ? 12.152 15.275 -33.970 1.00 69.50 69 SER A C 1
ATOM 553 O O . SER A 1 69 ? 12.761 14.269 -33.597 1.00 69.50 69 SER A O 1
ATOM 555 N N . GLU A 1 70 ? 11.826 15.475 -35.252 1.00 73.44 70 GLU A N 1
ATOM 556 C CA . GLU A 1 70 ? 12.186 14.532 -36.322 1.00 73.44 70 GLU A CA 1
ATOM 557 C C . GLU A 1 70 ? 13.685 14.242 -36.367 1.00 73.44 70 GLU A C 1
ATOM 559 O O . GLU A 1 70 ? 14.085 13.098 -36.560 1.00 73.44 70 GLU A O 1
ATOM 564 N N . THR A 1 71 ? 14.505 15.249 -36.061 1.00 69.88 71 THR A N 1
ATOM 565 C CA . THR A 1 71 ? 15.971 15.166 -36.008 1.00 69.88 71 THR A CA 1
ATOM 566 C C . THR A 1 71 ? 16.489 14.166 -34.968 1.00 69.88 71 THR A C 1
ATOM 568 O O . THR A 1 71 ? 17.665 13.817 -34.977 1.00 69.88 71 THR A O 1
ATOM 571 N N . LEU A 1 72 ? 15.641 13.733 -34.029 1.00 72.94 72 LEU A N 1
ATOM 572 C CA . LEU A 1 72 ? 16.021 12.840 -32.937 1.00 72.94 72 LEU A CA 1
ATOM 573 C C . LEU A 1 72 ? 15.383 11.448 -33.039 1.00 72.94 72 LEU A C 1
ATOM 575 O O . LEU A 1 72 ? 15.660 10.607 -32.184 1.00 72.94 72 LEU A O 1
ATOM 579 N N . LYS A 1 73 ? 14.580 11.177 -34.077 1.00 79.69 73 LYS A N 1
ATOM 580 C CA . LYS A 1 73 ? 13.902 9.881 -34.267 1.00 79.69 73 LYS A CA 1
ATOM 581 C C . LYS A 1 73 ? 14.885 8.702 -34.309 1.00 79.69 73 LYS A C 1
ATOM 583 O O . LYS A 1 73 ? 14.592 7.660 -33.740 1.00 79.69 73 LYS A O 1
ATOM 588 N N . ASP A 1 74 ? 16.083 8.890 -34.860 1.00 85.25 74 ASP A N 1
ATOM 589 C CA . ASP A 1 74 ? 17.089 7.819 -34.970 1.00 85.25 74 ASP A CA 1
ATOM 590 C C . ASP A 1 74 ? 17.763 7.448 -33.637 1.00 85.25 74 ASP A C 1
ATOM 592 O O . ASP A 1 74 ? 18.403 6.400 -33.519 1.00 85.25 74 ASP A O 1
ATOM 596 N N . TYR A 1 75 ? 17.648 8.306 -32.620 1.00 87.69 75 TYR A N 1
ATOM 597 C CA . TYR A 1 75 ? 18.243 8.077 -31.300 1.00 87.69 75 TYR A CA 1
ATOM 598 C C . TYR A 1 75 ? 17.242 7.514 -30.293 1.00 87.69 75 TYR A C 1
ATOM 600 O O . TYR A 1 75 ? 17.654 6.924 -29.288 1.00 87.69 75 TYR A O 1
ATOM 608 N N . PHE A 1 76 ? 15.944 7.682 -30.550 1.00 89.81 76 PHE A N 1
ATOM 609 C CA . PHE A 1 76 ? 14.884 7.388 -29.599 1.00 89.81 76 PHE A CA 1
ATOM 610 C C . PHE A 1 76 ? 13.776 6.529 -30.198 1.00 89.81 76 PHE A C 1
ATOM 612 O O . PHE A 1 76 ? 13.255 6.821 -31.266 1.00 89.81 76 PHE A O 1
ATOM 619 N N . VAL A 1 77 ? 13.320 5.542 -29.433 1.00 91.25 77 VAL A N 1
ATOM 620 C CA . VAL A 1 77 ? 12.092 4.792 -29.727 1.00 91.25 77 VAL A CA 1
ATOM 621 C C . VAL A 1 77 ? 11.007 5.198 -28.741 1.00 91.25 77 VAL A C 1
ATOM 623 O O . VAL A 1 77 ? 11.239 5.184 -27.532 1.00 91.25 77 VAL A O 1
ATOM 626 N N . GLU A 1 78 ? 9.827 5.566 -29.244 1.00 91.88 78 GLU A N 1
ATOM 627 C CA . GLU A 1 78 ? 8.646 5.784 -28.402 1.00 91.88 78 GLU A CA 1
ATOM 628 C C . GLU A 1 78 ? 8.155 4.439 -27.860 1.00 91.88 78 GLU A C 1
ATOM 630 O O . GLU A 1 78 ? 7.939 3.494 -28.619 1.00 91.88 78 GLU A O 1
ATOM 635 N N . LEU A 1 79 ? 7.987 4.338 -26.543 1.00 92.75 79 LEU A N 1
ATOM 636 C CA . LEU A 1 79 ? 7.409 3.151 -25.931 1.00 92.75 79 LEU A CA 1
ATOM 637 C C . LEU A 1 79 ? 5.887 3.169 -26.104 1.00 92.75 79 LEU A C 1
ATOM 639 O O . LEU A 1 79 ? 5.260 4.209 -25.875 1.00 92.75 79 LEU A O 1
ATOM 643 N N . PRO A 1 80 ? 5.261 2.028 -26.442 1.00 92.38 80 PRO A N 1
ATOM 644 C CA . PRO A 1 80 ? 3.817 1.969 -26.592 1.00 92.38 80 PRO A CA 1
ATOM 645 C C . PRO A 1 80 ? 3.130 2.249 -25.252 1.00 92.38 80 PRO A C 1
ATOM 647 O O . PRO A 1 80 ? 3.489 1.682 -24.213 1.00 92.38 80 PRO A O 1
ATOM 650 N N . VAL A 1 81 ? 2.113 3.108 -25.289 1.00 93.06 81 VAL A N 1
ATOM 651 C CA . VAL A 1 81 ? 1.238 3.407 -24.152 1.00 93.06 81 VAL A CA 1
ATOM 652 C C . VAL A 1 81 ? -0.118 2.767 -24.432 1.00 93.06 81 VAL A C 1
ATOM 654 O O . VAL A 1 81 ? -0.786 3.116 -25.401 1.00 93.06 81 VAL A O 1
ATOM 657 N N . LYS A 1 82 ? -0.513 1.813 -23.590 1.00 94.75 82 LYS A N 1
ATOM 658 C CA . LYS A 1 82 ? -1.756 1.039 -23.730 1.00 94.75 82 LYS A CA 1
ATOM 659 C C . LYS A 1 82 ? -2.576 1.110 -22.452 1.00 94.75 82 LYS A C 1
ATOM 661 O O . LYS A 1 82 ? -2.061 1.501 -21.402 1.00 94.75 82 LYS A O 1
ATOM 666 N N . SER A 1 83 ? -3.848 0.731 -22.522 1.00 94.69 83 SER A N 1
ATOM 667 C CA . SER A 1 83 ? -4.678 0.687 -21.318 1.00 94.69 83 SER A CA 1
ATOM 668 C C . SER A 1 83 ? -4.160 -0.376 -20.340 1.00 94.69 83 SER A C 1
ATOM 670 O O . SER A 1 83 ? -3.646 -1.424 -20.734 1.00 94.69 83 SER A O 1
ATOM 672 N N . ILE A 1 84 ? -4.301 -0.126 -19.038 1.00 94.12 84 ILE A N 1
ATOM 673 C CA . ILE A 1 84 ? -3.948 -1.105 -17.997 1.00 94.12 84 ILE A CA 1
ATOM 674 C C . ILE A 1 84 ? -4.733 -2.414 -18.187 1.00 94.12 84 ILE A C 1
ATOM 676 O O . ILE A 1 84 ? -4.187 -3.498 -17.965 1.00 94.12 84 ILE A O 1
ATOM 680 N N . LEU A 1 85 ? -5.993 -2.312 -18.622 1.00 93.00 85 LEU A N 1
ATOM 681 C CA . LEU A 1 85 ? -6.840 -3.461 -18.929 1.00 93.00 85 LEU A CA 1
ATOM 682 C C . LEU A 1 85 ? -6.267 -4.288 -20.085 1.00 93.00 85 LEU A C 1
ATOM 684 O O . LEU A 1 85 ? -6.205 -5.501 -19.967 1.00 93.00 85 LEU A O 1
ATOM 688 N N . GLU A 1 86 ? -5.772 -3.664 -21.153 1.00 93.62 86 GLU A N 1
ATOM 689 C CA . GLU A 1 86 ? -5.146 -4.384 -22.272 1.00 93.62 86 GLU A CA 1
ATOM 690 C C . GLU A 1 86 ? -3.879 -5.134 -21.832 1.00 93.62 86 GLU A C 1
ATOM 692 O O . GLU A 1 86 ? -3.680 -6.292 -22.193 1.00 93.62 86 GLU A O 1
ATOM 697 N N . TRP A 1 87 ? -3.044 -4.519 -20.988 1.00 92.00 87 TRP A N 1
ATOM 698 C CA . TRP A 1 87 ? -1.837 -5.175 -20.470 1.00 92.00 87 TRP A CA 1
ATOM 699 C C . TRP A 1 87 ? -2.147 -6.373 -19.569 1.00 92.00 87 TRP A C 1
ATOM 701 O O . TRP A 1 87 ? -1.455 -7.396 -19.589 1.00 92.00 87 TRP A O 1
ATOM 711 N N . THR A 1 88 ? -3.157 -6.238 -18.712 1.00 91.75 88 THR A N 1
ATOM 712 C CA . THR A 1 88 ? -3.326 -7.146 -17.572 1.00 91.75 88 THR A CA 1
ATOM 713 C C . THR A 1 88 ? -4.579 -8.007 -17.656 1.00 91.75 88 THR A C 1
ATOM 715 O O . THR A 1 88 ? -4.543 -9.147 -17.202 1.00 91.75 88 THR A O 1
ATOM 718 N N . GLY A 1 89 ? -5.657 -7.523 -18.260 1.00 91.62 89 GLY A N 1
ATOM 719 C CA . GLY A 1 89 ? -7.008 -8.067 -18.124 1.00 91.62 89 GLY A CA 1
ATOM 720 C C . GLY A 1 89 ? -7.610 -7.822 -16.735 1.00 91.62 89 GLY A C 1
ATOM 721 O O . GLY A 1 89 ? -8.577 -8.476 -16.372 1.00 91.62 89 GLY A O 1
ATOM 722 N N . PHE A 1 90 ? -6.998 -6.960 -15.914 1.00 89.50 90 PHE A N 1
ATOM 723 C CA . PHE A 1 90 ? -7.379 -6.783 -14.516 1.00 89.50 90 PHE A CA 1
ATOM 724 C C . PHE A 1 90 ? -8.589 -5.857 -14.381 1.00 89.50 90 PHE A C 1
ATOM 726 O O . PHE A 1 90 ? -8.532 -4.686 -14.761 1.00 89.50 90 PHE A O 1
ATOM 733 N N . GLU A 1 91 ? -9.641 -6.358 -13.740 1.00 88.56 91 GLU A N 1
ATOM 734 C CA . GLU A 1 91 ? -10.831 -5.595 -13.375 1.00 88.56 91 GLU A CA 1
ATOM 735 C C . GLU A 1 91 ? -11.052 -5.631 -11.863 1.00 88.56 91 GLU A C 1
ATOM 737 O O . GLU A 1 91 ? -10.755 -6.613 -11.183 1.00 88.56 91 GLU A O 1
ATOM 742 N N . TYR A 1 92 ? -11.584 -4.541 -11.314 1.00 87.50 92 TYR A N 1
ATOM 743 C CA . TYR A 1 92 ? -11.862 -4.450 -9.886 1.00 87.50 92 TYR A CA 1
ATOM 744 C C . TYR A 1 92 ? -13.235 -5.044 -9.564 1.00 87.50 92 TYR A C 1
ATOM 746 O O . TYR A 1 92 ? -14.251 -4.352 -9.633 1.00 87.50 92 TYR A O 1
ATOM 754 N N . ILE A 1 93 ? -13.254 -6.319 -9.172 1.00 92.94 93 ILE A N 1
ATOM 755 C CA . ILE A 1 93 ? -14.451 -6.988 -8.651 1.00 92.94 93 ILE A CA 1
ATOM 756 C C . ILE A 1 93 ? -14.181 -7.400 -7.205 1.00 92.94 93 ILE A C 1
ATOM 758 O O . ILE A 1 93 ? -13.358 -8.273 -6.928 1.00 92.94 93 ILE A O 1
ATOM 762 N N . TYR A 1 94 ? -14.878 -6.747 -6.280 1.00 94.56 94 TYR A N 1
ATOM 763 C CA . TYR A 1 94 ? -14.759 -6.958 -4.843 1.00 94.56 94 TYR A CA 1
ATOM 764 C C . TYR A 1 94 ? -15.714 -8.070 -4.421 1.00 94.56 94 TYR A C 1
ATOM 766 O O . TYR A 1 94 ? -16.907 -7.980 -4.704 1.00 94.56 94 TYR A O 1
ATOM 774 N N . LYS A 1 95 ? -15.207 -9.094 -3.737 1.00 95.81 95 LYS A N 1
ATOM 775 C CA . LYS A 1 95 ? -15.966 -10.264 -3.282 1.00 95.81 95 LYS A CA 1
ATOM 776 C C . LYS A 1 95 ? -16.079 -10.275 -1.759 1.00 95.81 95 LYS A C 1
ATOM 778 O O . LYS A 1 95 ? -15.074 -10.176 -1.055 1.00 95.81 95 LYS A O 1
ATOM 783 N N . PHE A 1 96 ? -17.307 -10.400 -1.272 1.00 94.81 96 PHE A N 1
ATOM 784 C CA . PHE A 1 96 ? -17.698 -10.366 0.139 1.00 94.81 96 PHE A CA 1
ATOM 785 C C . PHE A 1 96 ? -18.180 -11.747 0.604 1.00 94.81 96 PHE A C 1
ATOM 787 O O . PHE A 1 96 ? -18.176 -12.713 -0.163 1.00 94.81 96 PHE A O 1
ATOM 794 N N . GLY A 1 97 ? -18.602 -11.851 1.867 1.00 91.81 97 GLY A N 1
ATOM 795 C CA . GLY A 1 97 ? -19.182 -13.082 2.400 1.00 91.81 97 GLY A CA 1
ATOM 796 C C . GLY A 1 97 ? -20.434 -13.511 1.625 1.00 91.81 97 GLY A C 1
ATOM 797 O O . GLY A 1 97 ? -21.149 -12.682 1.049 1.00 91.81 97 GLY A O 1
ATOM 798 N N . ASN A 1 98 ? -20.698 -14.819 1.615 1.00 89.88 98 ASN A N 1
ATOM 799 C CA . ASN A 1 98 ? -21.823 -15.453 0.913 1.00 89.88 98 ASN A CA 1
ATOM 800 C C . ASN A 1 98 ? -21.822 -15.241 -0.615 1.00 89.88 98 ASN A C 1
ATOM 802 O O . ASN A 1 98 ? -22.877 -15.233 -1.239 1.00 89.88 98 ASN A O 1
ATOM 806 N N . GLY A 1 99 ? -20.652 -15.027 -1.228 1.00 89.50 99 GLY A N 1
ATOM 807 C CA . GLY A 1 99 ? -20.519 -14.881 -2.684 1.00 89.50 99 GLY A CA 1
ATOM 808 C C . GLY A 1 99 ? -20.963 -13.523 -3.246 1.00 89.50 99 GLY A C 1
ATOM 809 O O . GLY A 1 99 ? -20.952 -13.334 -4.462 1.00 89.50 99 GLY A O 1
ATOM 810 N N . ASN A 1 100 ? -21.315 -12.563 -2.386 1.00 93.69 100 ASN A N 1
ATOM 811 C CA . ASN A 1 100 ? -21.734 -11.226 -2.803 1.00 93.69 100 ASN A CA 1
ATOM 812 C C . ASN A 1 100 ? -20.594 -10.444 -3.469 1.00 93.69 100 ASN A C 1
ATOM 814 O O . ASN A 1 100 ? -19.418 -10.638 -3.149 1.00 93.69 100 ASN A O 1
ATOM 818 N N . GLN A 1 101 ? -20.941 -9.512 -4.362 1.00 94.38 101 GLN A N 1
ATOM 819 C CA . GLN A 1 101 ? -19.955 -8.723 -5.101 1.00 94.38 101 GLN A CA 1
ATOM 820 C C . GLN A 1 101 ? -20.322 -7.245 -5.270 1.00 94.38 101 GLN A C 1
ATOM 822 O O . GLN A 1 101 ? -21.494 -6.872 -5.244 1.00 94.38 101 GLN A O 1
ATOM 827 N N . ASP A 1 102 ? -19.301 -6.408 -5.461 1.00 92.25 102 ASP A N 1
ATOM 828 C CA . ASP A 1 102 ? -19.414 -4.972 -5.747 1.00 92.25 102 ASP A CA 1
ATOM 829 C C . ASP A 1 102 ? -18.243 -4.490 -6.631 1.00 92.25 102 ASP A C 1
ATOM 831 O O . ASP A 1 102 ? -17.221 -5.165 -6.758 1.00 92.25 102 ASP A O 1
ATOM 835 N N . LYS A 1 103 ? -18.372 -3.296 -7.218 1.00 88.12 103 LYS A N 1
ATOM 836 C CA . LYS A 1 103 ? -17.339 -2.638 -8.037 1.00 88.12 103 LYS A CA 1
ATOM 837 C C . LYS A 1 103 ? -16.437 -1.677 -7.255 1.00 88.12 103 LYS A C 1
ATOM 839 O O . LYS A 1 103 ? -15.364 -1.334 -7.743 1.00 88.12 103 LYS A O 1
ATOM 844 N N . TYR A 1 104 ? -16.850 -1.214 -6.070 1.00 81.94 104 TYR A N 1
ATOM 845 C CA . TYR A 1 104 ? -16.176 -0.101 -5.378 1.00 81.94 104 TYR A CA 1
ATOM 846 C C . TYR A 1 104 ? -15.801 -0.384 -3.916 1.00 81.94 104 TYR A C 1
ATOM 848 O O . TYR A 1 104 ? -15.352 0.521 -3.213 1.00 81.94 104 TYR A O 1
ATOM 856 N N . GLY A 1 105 ? -15.976 -1.617 -3.437 1.00 87.50 105 GLY A N 1
ATOM 857 C CA . GLY A 1 105 ? -15.707 -2.001 -2.047 1.00 87.50 105 GLY A CA 1
ATOM 858 C C . GLY A 1 105 ? -16.723 -1.454 -1.030 1.00 87.50 105 GLY A C 1
ATOM 859 O O . GLY A 1 105 ? -16.614 -1.741 0.161 1.00 87.50 105 GLY A O 1
ATOM 860 N N . TYR A 1 106 ? -17.739 -0.701 -1.470 1.00 92.25 106 TYR A N 1
ATOM 861 C CA . TYR A 1 106 ? -18.793 -0.144 -0.609 1.00 92.25 106 TYR A CA 1
ATOM 862 C C . TYR A 1 106 ? -19.891 -1.156 -0.285 1.00 92.25 106 TYR A C 1
ATOM 864 O O . TYR A 1 106 ? -20.755 -0.874 0.548 1.00 92.25 106 TYR A O 1
ATOM 872 N N . GLY A 1 107 ? -19.825 -2.346 -0.889 1.00 92.25 107 GLY A N 1
ATOM 873 C CA . GLY A 1 107 ? -20.601 -3.516 -0.487 1.00 92.25 107 GLY A CA 1
ATOM 874 C C . GLY A 1 107 ? -20.496 -3.845 1.008 1.00 92.25 107 GLY A C 1
ATOM 875 O O . GLY A 1 107 ? -21.451 -4.385 1.551 1.00 92.25 107 GLY A O 1
ATOM 876 N N . ILE A 1 108 ? -19.427 -3.428 1.704 1.00 92.81 108 ILE A N 1
ATOM 877 C CA . ILE A 1 108 ? -19.228 -3.663 3.150 1.00 92.81 108 ILE A CA 1
ATOM 878 C C . ILE A 1 108 ? -20.325 -3.068 4.047 1.00 92.81 108 ILE A C 1
ATOM 880 O O . ILE A 1 108 ? -20.475 -3.469 5.194 1.00 92.81 108 ILE A O 1
ATOM 884 N N . LEU A 1 109 ? -21.090 -2.094 3.543 1.00 92.88 109 LEU A N 1
ATOM 885 C CA . LEU A 1 109 ? -22.238 -1.536 4.264 1.00 92.88 109 LEU A CA 1
ATOM 886 C C . LEU A 1 109 ? -23.429 -2.503 4.303 1.00 92.88 109 LEU A C 1
ATOM 888 O O . LEU A 1 109 ? -24.249 -2.422 5.211 1.00 92.88 109 LEU A O 1
ATOM 892 N N . LYS A 1 110 ? -23.531 -3.382 3.299 1.00 90.00 110 LYS A N 1
ATOM 893 C CA . LYS A 1 110 ? -24.674 -4.276 3.068 1.00 90.00 110 LYS A CA 1
ATOM 894 C C . LYS A 1 110 ? -24.342 -5.740 3.331 1.00 90.00 110 LYS A C 1
ATOM 896 O O . LYS A 1 110 ? -25.196 -6.489 3.788 1.00 90.00 110 LYS A O 1
ATOM 901 N N . TYR A 1 111 ? -23.124 -6.153 2.998 1.00 91.12 111 TYR A N 1
ATOM 902 C CA . TYR A 1 111 ? -22.707 -7.547 2.993 1.00 91.12 111 TYR A CA 1
ATOM 903 C C . TYR A 1 111 ? -21.729 -7.835 4.132 1.00 91.12 111 TYR A C 1
ATOM 905 O O . TYR A 1 111 ? -20.910 -6.973 4.467 1.00 91.12 111 TYR A O 1
ATOM 913 N N . PRO A 1 112 ? -21.764 -9.052 4.701 1.00 91.56 112 PRO A N 1
ATOM 914 C CA . PRO A 1 112 ? -20.781 -9.462 5.689 1.00 91.56 112 PRO A CA 1
ATOM 915 C C . PRO A 1 112 ? -19.368 -9.508 5.079 1.00 91.56 112 PRO A C 1
ATOM 917 O O . PRO A 1 112 ? -19.215 -9.710 3.867 1.00 91.56 112 PRO A O 1
ATOM 920 N N . PRO A 1 113 ? -18.320 -9.360 5.909 1.00 94.31 113 PRO A N 1
ATOM 921 C CA . PRO A 1 113 ? -16.940 -9.519 5.461 1.00 94.31 113 PRO A CA 1
ATOM 922 C C . PRO A 1 113 ? -16.710 -10.900 4.829 1.00 94.31 113 PRO A C 1
ATOM 924 O O . PRO A 1 113 ? -17.343 -11.878 5.225 1.00 94.31 113 PRO A O 1
ATOM 927 N N . TYR A 1 114 ? -15.777 -10.991 3.878 1.00 95.00 114 TYR A N 1
ATOM 928 C CA . TYR A 1 114 ? -15.410 -12.257 3.227 1.00 95.00 114 TYR A CA 1
ATOM 929 C C . TYR A 1 114 ? -15.001 -13.346 4.226 1.00 95.00 114 TYR A C 1
ATOM 931 O O . TYR A 1 114 ? -15.456 -14.483 4.128 1.00 95.00 114 TYR A O 1
ATOM 939 N N . LYS A 1 115 ? -14.168 -12.993 5.210 1.00 93.19 115 LYS A N 1
ATOM 940 C CA . LYS A 1 115 ? -13.733 -13.907 6.274 1.00 93.19 115 LYS A CA 1
ATOM 941 C C . LYS A 1 115 ? -13.715 -13.170 7.600 1.00 93.19 115 LYS A C 1
ATOM 943 O O . LYS A 1 115 ? -13.071 -12.130 7.713 1.00 93.19 115 LYS A O 1
ATOM 948 N N . CYS A 1 116 ? -14.390 -13.696 8.617 1.00 90.62 116 CYS A N 1
ATOM 949 C CA . CYS A 1 116 ? -14.373 -13.105 9.952 1.00 90.62 116 CYS A CA 1
ATOM 950 C C . CYS A 1 116 ? -14.674 -14.159 11.016 1.00 90.62 116 CYS A C 1
ATOM 952 O O . CYS A 1 116 ? -15.660 -14.882 10.914 1.00 90.62 116 CYS A O 1
ATOM 954 N N . HIS A 1 117 ? -13.831 -14.244 12.047 1.00 81.56 117 HIS A N 1
ATOM 955 C CA . HIS A 1 117 ? -14.023 -15.201 13.143 1.00 81.56 117 HIS A CA 1
ATOM 956 C C . HIS A 1 117 ? -15.134 -14.784 14.115 1.00 81.56 117 HIS A C 1
ATOM 958 O O . HIS A 1 117 ? -15.708 -15.626 14.798 1.00 81.56 117 HIS A O 1
ATOM 964 N N . ARG A 1 118 ? -15.439 -13.483 14.195 1.00 81.12 118 ARG A N 1
ATOM 965 C CA . ARG A 1 118 ? -16.488 -12.942 15.066 1.00 81.12 118 ARG A CA 1
ATOM 966 C C . ARG A 1 118 ? -17.704 -12.578 14.228 1.00 81.12 118 ARG A C 1
ATOM 968 O O . ARG A 1 118 ? -17.577 -11.805 13.285 1.00 81.12 118 ARG A O 1
ATOM 975 N N . LYS A 1 119 ? -18.873 -13.105 14.602 1.00 74.31 119 LYS A N 1
ATOM 976 C CA . LYS A 1 119 ? -20.149 -12.753 13.959 1.00 74.31 119 LYS A CA 1
ATOM 977 C C . LYS A 1 119 ? -20.544 -11.303 14.256 1.00 74.31 119 LYS A C 1
ATOM 979 O O . LYS A 1 119 ? -20.896 -10.582 13.333 1.00 74.31 119 LYS A O 1
ATOM 984 N N . ASN A 1 120 ? -20.372 -10.872 15.511 1.00 85.94 120 ASN A N 1
ATOM 985 C CA . ASN A 1 120 ? -20.716 -9.524 15.964 1.00 85.94 120 ASN A CA 1
ATOM 986 C C . ASN A 1 120 ? -19.459 -8.728 16.321 1.00 85.94 120 ASN A C 1
ATOM 988 O O . ASN A 1 120 ? -18.575 -9.201 17.046 1.00 85.94 120 ASN A O 1
ATOM 992 N N . LEU A 1 121 ? -19.392 -7.499 15.823 1.00 90.81 121 LEU A N 1
ATOM 993 C CA . LEU A 1 121 ? -18.305 -6.565 16.033 1.00 90.81 121 LEU A CA 1
ATOM 994 C C . LEU A 1 121 ? -18.681 -5.568 17.130 1.00 90.81 121 LEU A C 1
ATOM 996 O O . LEU A 1 121 ? -19.445 -4.636 16.905 1.00 90.81 121 LEU A O 1
ATOM 1000 N N . GLN A 1 122 ? -18.119 -5.767 18.319 1.00 93.25 122 GLN A N 1
ATOM 1001 C CA . GLN A 1 122 ? -18.252 -4.838 19.440 1.00 93.25 122 GLN A CA 1
ATOM 1002 C C . GLN A 1 122 ? -17.156 -3.772 19.352 1.00 93.25 122 GLN A C 1
ATOM 1004 O O . GLN A 1 122 ? -15.966 -4.105 19.319 1.00 93.25 122 GLN A O 1
ATOM 1009 N N . VAL A 1 123 ? -17.548 -2.500 19.304 1.00 95.31 123 VAL A N 1
ATOM 1010 C CA . VAL A 1 123 ? -16.640 -1.361 19.128 1.00 95.31 123 VAL A CA 1
ATOM 1011 C C . VAL A 1 123 ? -16.852 -0.355 20.252 1.00 95.31 123 VAL A C 1
ATOM 1013 O O . VAL A 1 123 ? -17.950 0.165 20.431 1.00 95.31 123 VAL A O 1
ATOM 1016 N N . LYS A 1 124 ? -15.792 -0.018 20.987 1.00 96.75 124 LYS A N 1
ATOM 1017 C CA . LYS A 1 124 ? -15.825 1.099 21.939 1.00 96.75 124 LYS A CA 1
ATOM 1018 C C . LYS A 1 124 ? -15.679 2.420 21.188 1.00 96.75 124 LYS A C 1
ATOM 1020 O O . LYS A 1 124 ? -14.657 2.653 20.543 1.00 96.75 124 LYS A O 1
ATOM 1025 N N . LEU A 1 125 ? -16.688 3.279 21.258 1.00 97.44 125 LEU A N 1
ATOM 1026 C CA . LEU A 1 125 ? -16.693 4.599 20.635 1.00 97.44 125 LEU A CA 1
ATOM 1027 C C . LEU A 1 125 ? -16.314 5.660 21.671 1.00 97.44 125 LEU A C 1
ATOM 1029 O O . LEU A 1 125 ? -17.139 6.093 22.468 1.00 97.44 125 LEU A O 1
ATOM 1033 N N . LEU A 1 126 ? -15.058 6.083 21.645 1.00 96.81 126 LEU A N 1
ATOM 1034 C CA . LEU A 1 126 ? -14.517 7.114 22.520 1.00 96.81 126 LEU A CA 1
ATOM 1035 C C . LEU A 1 126 ? -14.659 8.486 21.854 1.00 96.81 126 LEU A C 1
ATOM 1037 O O . LEU A 1 126 ? -14.271 8.635 20.695 1.00 96.81 126 LEU A O 1
ATOM 1041 N N . TYR A 1 127 ? -15.191 9.490 22.552 1.00 97.00 127 TYR A N 1
ATOM 1042 C CA . TYR A 1 127 ? -15.447 10.816 21.970 1.00 97.00 127 TYR A CA 1
ATOM 1043 C C . TYR A 1 127 ? -15.129 11.968 22.929 1.00 97.00 127 TYR A C 1
ATOM 1045 O O . TYR A 1 127 ? -15.333 11.851 24.133 1.00 97.00 127 TYR A O 1
ATOM 1053 N N . GLU A 1 128 ? -14.641 13.096 22.403 1.00 94.50 128 GLU A N 1
ATOM 1054 C CA . GLU A 1 128 ? -14.298 14.266 23.236 1.00 94.50 128 GLU A CA 1
ATOM 1055 C C . GLU A 1 128 ? -15.511 15.134 23.601 1.00 94.50 128 GLU A C 1
ATOM 1057 O O . GLU A 1 128 ? -15.645 15.581 24.740 1.00 94.50 128 GLU A O 1
ATOM 1062 N N . THR A 1 129 ? -16.415 15.374 22.648 1.00 94.94 129 THR A N 1
ATOM 1063 C CA . THR A 1 129 ? -17.566 16.276 22.817 1.00 94.94 129 THR A CA 1
ATOM 1064 C C . THR A 1 129 ? -18.862 15.598 22.383 1.00 94.94 129 THR A C 1
ATOM 1066 O O . THR A 1 129 ? -18.855 14.736 21.503 1.00 94.94 129 THR A O 1
ATOM 1069 N N . ASN A 1 130 ? -19.990 15.998 22.979 1.00 97.38 130 ASN A N 1
ATOM 1070 C CA . ASN A 1 130 ? -21.300 15.444 22.619 1.00 97.38 130 ASN A CA 1
ATOM 1071 C C . ASN A 1 130 ? -21.639 15.718 21.146 1.00 97.38 130 ASN A C 1
ATOM 1073 O O . ASN A 1 130 ? -22.139 14.829 20.473 1.00 97.38 130 ASN A O 1
ATOM 1077 N N . GLN A 1 131 ? -21.225 16.871 20.610 1.00 97.75 131 GLN A N 1
ATOM 1078 C CA . GLN A 1 131 ? -21.384 17.205 19.194 1.00 97.75 131 GLN A CA 1
ATOM 1079 C C . GLN A 1 131 ? -20.721 16.172 18.262 1.00 97.75 131 GLN A C 1
ATOM 1081 O O . GLN A 1 131 ? -21.257 15.839 17.206 1.00 97.75 131 GLN A O 1
ATOM 1086 N N . PHE A 1 132 ? -19.552 15.634 18.636 1.00 97.50 132 PHE A N 1
ATOM 1087 C CA . PHE A 1 132 ? -18.902 14.580 17.853 1.00 97.50 132 PHE A CA 1
ATOM 1088 C C . PHE A 1 132 ? -19.694 13.272 17.894 1.00 97.50 132 PHE A C 1
ATOM 1090 O O . PHE A 1 132 ? -19.801 12.601 16.868 1.00 97.50 132 PHE A O 1
ATOM 1097 N N . LEU A 1 133 ? -20.249 12.915 19.057 1.00 98.25 133 LEU A N 1
ATOM 1098 C CA . LEU A 1 133 ? -21.100 11.735 19.198 1.00 98.25 133 LEU A CA 1
ATOM 1099 C C . LEU A 1 133 ? -22.392 11.884 18.385 1.00 98.25 133 LEU A C 1
ATOM 1101 O O . LEU A 1 133 ? -22.718 10.994 17.606 1.00 98.25 133 LEU A O 1
ATOM 1105 N N . GLU A 1 134 ? -23.087 13.012 18.526 1.00 98.19 134 GLU A N 1
ATOM 1106 C CA . GLU A 1 134 ? -24.326 13.326 17.806 1.00 98.19 134 GLU A CA 1
ATOM 1107 C C . GLU A 1 134 ? -24.125 13.214 16.296 1.00 98.19 134 GLU A C 1
ATOM 1109 O O . GLU A 1 134 ? -24.867 12.494 15.629 1.00 98.19 134 GLU A O 1
ATOM 1114 N N . LYS A 1 135 ? -23.051 13.815 15.763 1.00 97.81 135 LYS A N 1
ATOM 1115 C CA . LYS A 1 135 ? -22.736 13.707 14.334 1.00 97.81 135 LYS A CA 1
ATOM 1116 C C . LYS A 1 135 ? -22.464 12.271 13.894 1.00 97.81 135 LYS A C 1
ATOM 1118 O O . LYS A 1 135 ? -22.830 11.872 12.793 1.00 97.81 135 LYS A O 1
ATOM 1123 N N . PHE A 1 136 ? -21.788 11.484 14.726 1.00 97.62 136 PHE A N 1
ATOM 1124 C CA . PHE A 1 136 ? -21.517 10.084 14.413 1.00 97.62 136 PHE A CA 1
ATOM 1125 C C . PHE A 1 136 ? -22.805 9.249 14.366 1.00 97.62 136 PHE A C 1
ATOM 1127 O O . PHE A 1 136 ? -22.977 8.446 13.449 1.00 97.62 136 PHE A O 1
ATOM 1134 N N . ILE A 1 137 ? -23.718 9.473 15.317 1.00 96.31 137 ILE A N 1
ATOM 1135 C CA . ILE A 1 137 ? -25.038 8.832 15.361 1.00 96.31 137 ILE A CA 1
ATOM 1136 C C . ILE A 1 137 ? -25.875 9.240 14.142 1.00 96.31 137 ILE A C 1
ATOM 1138 O O . ILE A 1 137 ? -26.449 8.370 13.491 1.00 96.31 137 ILE A O 1
ATOM 1142 N N . GLU A 1 138 ? -25.887 10.528 13.785 1.00 96.44 138 GLU A N 1
ATOM 1143 C CA . GLU A 1 138 ? -26.545 11.049 12.577 1.00 96.44 138 GLU A CA 1
ATOM 1144 C C . GLU A 1 138 ? -26.089 10.283 11.322 1.00 96.44 138 GLU A C 1
ATOM 1146 O O . GLU A 1 138 ? -26.913 9.749 10.578 1.00 96.44 138 GLU A O 1
ATOM 1151 N N . ILE A 1 139 ? -24.770 10.147 11.131 1.00 96.50 139 ILE A N 1
ATOM 1152 C CA . ILE A 1 139 ? -24.181 9.427 9.991 1.00 96.50 139 ILE A CA 1
ATOM 1153 C C . ILE A 1 139 ? -24.611 7.952 9.969 1.00 96.50 139 ILE A C 1
ATOM 1155 O O . ILE A 1 139 ? -24.955 7.427 8.907 1.00 96.50 139 ILE A O 1
ATOM 1159 N N . ILE A 1 140 ? -24.575 7.265 11.116 1.00 94.44 140 ILE A N 1
ATOM 1160 C CA . ILE A 1 140 ? -24.960 5.847 11.207 1.00 94.44 140 ILE A CA 1
ATOM 1161 C C . ILE A 1 140 ? -26.437 5.655 10.865 1.00 94.44 140 ILE A C 1
ATOM 1163 O O . ILE A 1 140 ? -26.764 4.785 10.051 1.00 94.44 140 ILE A O 1
ATOM 1167 N N . ASN A 1 141 ? -27.311 6.475 11.451 1.00 93.06 141 ASN A N 1
ATOM 1168 C CA . ASN A 1 141 ? -28.757 6.376 11.265 1.00 93.06 141 ASN A CA 1
ATOM 1169 C C . ASN A 1 141 ? -29.160 6.643 9.812 1.00 93.06 141 ASN A C 1
ATOM 1171 O O . ASN A 1 141 ? -30.047 5.969 9.288 1.00 93.06 141 ASN A O 1
ATOM 1175 N N . HIS A 1 142 ? -28.474 7.572 9.142 1.00 94.62 142 HIS A N 1
ATOM 1176 C CA . HIS A 1 142 ? -28.725 7.888 7.739 1.00 94.62 142 HIS A CA 1
ATOM 1177 C C . HIS A 1 142 ? -28.334 6.734 6.797 1.00 94.62 142 HIS A C 1
ATOM 1179 O O . HIS A 1 142 ? -29.082 6.388 5.885 1.00 94.62 142 HIS A O 1
ATOM 1185 N N . VAL A 1 143 ? -27.163 6.116 6.991 1.00 91.81 143 VAL A N 1
ATOM 1186 C CA . VAL A 1 143 ? -26.619 5.135 6.028 1.00 91.81 143 VAL A CA 1
ATOM 1187 C C . VAL A 1 143 ? -27.210 3.729 6.194 1.00 91.81 143 VAL A C 1
ATOM 1189 O O . VAL A 1 143 ? -27.214 2.984 5.215 1.00 91.81 143 VAL A O 1
ATOM 1192 N N . LYS A 1 144 ? -27.717 3.377 7.387 1.00 82.25 144 LYS A N 1
ATOM 1193 C CA . LYS A 1 144 ? -28.191 2.029 7.775 1.00 82.25 144 LYS A CA 1
ATOM 1194 C C . LYS A 1 144 ? -27.134 0.938 7.545 1.00 82.25 144 LYS A C 1
ATOM 1196 O O . LYS A 1 144 ? -26.966 0.415 6.446 1.00 82.25 144 LYS A O 1
ATOM 1201 N N . ILE A 1 145 ? -26.409 0.584 8.603 1.00 86.31 145 ILE A N 1
ATOM 1202 C CA . ILE A 1 145 ? -25.384 -0.474 8.579 1.00 86.31 145 ILE A CA 1
ATOM 1203 C C . ILE A 1 145 ? -25.942 -1.819 9.047 1.00 86.31 145 ILE A C 1
ATOM 1205 O O . ILE A 1 145 ? -27.001 -1.874 9.664 1.00 86.31 145 ILE A O 1
ATOM 1209 N N . SER A 1 146 ? -25.201 -2.899 8.785 1.00 78.56 146 SER A N 1
ATOM 1210 C CA . SER A 1 146 ? -25.506 -4.224 9.333 1.00 78.56 146 SER A CA 1
ATOM 1211 C C . SER A 1 146 ? -25.633 -4.191 10.861 1.00 78.56 146 SER A C 1
ATOM 1213 O O . SER A 1 146 ? -24.772 -3.639 11.548 1.00 78.56 146 SER A O 1
ATOM 1215 N N . GLU A 1 147 ? -26.657 -4.870 11.380 1.00 80.44 147 GLU A N 1
ATOM 1216 C CA . GLU A 1 147 ? -26.914 -5.050 12.818 1.00 80.44 147 GLU A CA 1
ATOM 1217 C C . GLU A 1 147 ? -25.774 -5.768 13.556 1.00 80.44 147 GLU A C 1
ATOM 1219 O O . GLU A 1 147 ? -25.681 -5.708 14.775 1.00 80.44 147 GLU A O 1
ATOM 1224 N N . ASN A 1 148 ? -24.850 -6.392 12.820 1.00 85.12 148 ASN A N 1
ATOM 1225 C CA . ASN A 1 148 ? -23.697 -7.098 13.369 1.00 85.12 148 ASN A CA 1
ATOM 1226 C C . ASN A 1 148 ? -22.600 -6.166 13.918 1.00 85.12 148 ASN A C 1
ATOM 1228 O O . ASN A 1 148 ? -21.543 -6.655 14.320 1.00 85.12 148 ASN A O 1
ATOM 1232 N N . VAL A 1 149 ? -22.782 -4.843 13.900 1.00 90.88 149 VAL A N 1
ATOM 1233 C CA . VAL A 1 149 ? -21.815 -3.872 14.433 1.00 90.88 149 VAL A CA 1
ATOM 1234 C C . VAL A 1 149 ? -22.469 -3.050 15.535 1.00 90.88 149 VAL A C 1
ATOM 1236 O O . VAL A 1 149 ? -23.404 -2.296 15.287 1.00 90.88 149 VAL A O 1
ATOM 1239 N N . HIS A 1 150 ? -21.926 -3.149 16.747 1.00 92.44 150 HIS A N 1
ATOM 1240 C CA . HIS A 1 150 ? -22.428 -2.436 17.916 1.00 92.44 150 HIS A CA 1
ATOM 1241 C C . HIS A 1 150 ? -21.389 -1.443 18.429 1.00 92.44 150 HIS A C 1
ATOM 1243 O O . HIS A 1 150 ? -20.221 -1.790 18.632 1.00 92.44 150 HIS A O 1
ATOM 1249 N N . PHE A 1 151 ? -21.829 -0.206 18.657 1.00 94.81 151 PHE A N 1
ATOM 1250 C CA . PHE A 1 151 ? -20.998 0.868 19.188 1.00 94.81 151 PHE A CA 1
ATOM 1251 C C . PHE A 1 151 ? -21.385 1.165 20.634 1.00 94.81 151 PHE A C 1
ATOM 1253 O O . PHE A 1 151 ? -22.482 1.645 20.899 1.00 94.81 151 PHE A O 1
ATOM 1260 N N . ASN A 1 152 ? -20.453 0.934 21.555 1.00 94.75 152 ASN A N 1
ATOM 1261 C CA . ASN A 1 152 ? -20.604 1.282 22.964 1.00 94.75 152 ASN A CA 1
ATOM 1262 C C . ASN A 1 152 ? -19.890 2.613 23.204 1.00 94.75 152 ASN A C 1
ATOM 1264 O O . ASN A 1 152 ? -18.656 2.666 23.207 1.00 94.75 152 ASN A O 1
ATOM 1268 N N . SER A 1 153 ? -20.656 3.697 23.323 1.00 96.50 153 SER A N 1
ATOM 1269 C CA . SER A 1 153 ? -20.116 5.053 23.433 1.00 96.50 153 SER A CA 1
ATOM 1270 C C . SER A 1 153 ? -19.666 5.394 24.851 1.00 96.50 153 SER A C 1
ATOM 1272 O O . SER A 1 153 ? -20.398 5.159 25.808 1.00 96.50 153 SER A O 1
ATOM 1274 N N . GLN A 1 154 ? -18.497 6.019 24.978 1.00 95.94 154 GLN A N 1
ATOM 1275 C CA . GLN A 1 154 ? -17.963 6.532 26.237 1.00 95.94 154 GLN A CA 1
ATOM 1276 C C . GLN A 1 154 ? -17.245 7.865 25.996 1.00 95.94 154 GLN A C 1
ATOM 1278 O O . GLN A 1 154 ? -16.422 7.992 25.087 1.00 95.94 154 GLN A O 1
ATOM 1283 N N . LYS A 1 155 ? -17.543 8.869 26.822 1.00 95.69 155 LYS A N 1
ATOM 1284 C CA . LYS A 1 155 ? -16.873 10.170 26.751 1.00 95.69 155 LYS A CA 1
ATOM 1285 C C . LYS A 1 155 ? -15.432 10.054 27.256 1.00 95.69 155 LYS A C 1
ATOM 1287 O O . LYS A 1 155 ? -15.190 9.418 28.278 1.00 95.69 155 LYS A O 1
ATOM 1292 N N . LEU A 1 156 ? -14.490 10.669 26.544 1.00 93.62 156 LEU A N 1
ATOM 1293 C CA . LEU A 1 156 ? -13.079 10.727 26.926 1.00 93.62 156 LEU A CA 1
ATOM 1294 C C . LEU A 1 156 ? -12.875 11.677 28.106 1.00 93.62 156 LEU A C 1
ATOM 1296 O O . LEU A 1 156 ? -13.378 12.805 28.106 1.00 93.62 156 LEU A O 1
ATOM 1300 N N . SER A 1 157 ? -12.091 11.239 29.087 1.00 89.56 157 SER A N 1
ATOM 1301 C CA . SER A 1 157 ? -11.613 12.107 30.160 1.00 89.56 157 SER A CA 1
ATOM 1302 C C . SER A 1 157 ? -10.422 12.951 29.694 1.00 89.56 157 SER A C 1
ATOM 1304 O O . SER A 1 157 ? -9.769 12.660 28.691 1.00 89.56 157 SER A O 1
ATOM 1306 N N . LYS A 1 158 ? -10.099 14.017 30.442 1.00 83.56 158 LYS A N 1
ATOM 1307 C CA . LYS A 1 158 ? -8.987 14.926 30.102 1.00 83.56 158 LYS A CA 1
ATOM 1308 C C . LYS A 1 158 ? -7.627 14.219 30.015 1.00 83.56 158 LYS A C 1
ATOM 1310 O O . LYS A 1 158 ? -6.779 14.648 29.244 1.00 83.56 158 LYS A O 1
ATOM 1315 N N . ASN A 1 159 ? -7.415 13.158 30.797 1.00 82.38 159 ASN A N 1
ATOM 1316 C CA . ASN A 1 159 ? -6.157 12.406 30.812 1.00 82.38 159 ASN A CA 1
ATOM 1317 C C . ASN A 1 159 ? -6.110 11.267 29.774 1.00 82.38 159 ASN A C 1
ATOM 1319 O O . ASN A 1 159 ? -5.081 10.603 29.662 1.00 82.38 159 ASN A O 1
ATOM 1323 N N . LEU A 1 160 ? -7.196 11.050 29.017 1.00 88.25 160 LEU A N 1
ATOM 1324 C CA . LEU A 1 160 ? -7.299 10.051 27.949 1.00 88.25 160 LEU A CA 1
ATOM 1325 C C . LEU A 1 160 ? -7.023 8.604 28.403 1.00 88.25 160 LEU A C 1
ATOM 1327 O O . LEU A 1 160 ? -6.599 7.758 27.607 1.00 88.25 160 LEU A O 1
ATOM 1331 N N . SER A 1 161 ? -7.242 8.317 29.686 1.00 88.31 161 SER A N 1
ATOM 1332 C CA . SER A 1 161 ? -6.959 7.013 30.298 1.00 88.31 161 SER A CA 1
ATOM 1333 C C . SER A 1 161 ? -7.741 5.861 29.653 1.00 88.31 161 SER A C 1
ATOM 1335 O O . SER A 1 161 ? -7.255 4.730 29.598 1.00 88.31 161 SER A O 1
ATOM 1337 N N . GLU A 1 162 ? -8.903 6.145 29.062 1.00 91.94 162 GLU A N 1
ATOM 1338 C CA . GLU A 1 162 ? -9.779 5.166 28.410 1.00 91.94 162 GLU A CA 1
ATOM 1339 C C . GLU A 1 162 ? -9.128 4.489 27.196 1.00 91.94 162 GLU A C 1
ATOM 1341 O O . GLU A 1 162 ? -9.536 3.399 26.788 1.00 91.94 162 GLU A O 1
ATOM 1346 N N . PHE A 1 163 ? -8.088 5.082 26.605 1.00 89.00 163 PHE A N 1
ATOM 1347 C CA . PHE A 1 163 ? -7.357 4.404 25.536 1.00 89.00 163 PHE A CA 1
ATOM 1348 C C . PHE A 1 163 ? -6.625 3.155 26.024 1.00 89.00 163 PHE A C 1
ATOM 1350 O O . PHE A 1 163 ? -6.475 2.202 25.253 1.00 89.00 163 PHE A O 1
ATOM 1357 N N . PHE A 1 164 ? -6.231 3.140 27.294 1.00 88.56 164 PHE A N 1
ATOM 1358 C CA . PHE A 1 164 ? -5.435 2.083 27.909 1.00 88.56 164 PHE A CA 1
ATOM 1359 C C . PHE A 1 164 ? -6.294 1.073 28.682 1.00 88.56 164 PHE A C 1
ATOM 1361 O O . PHE A 1 164 ? -5.800 0.020 29.069 1.00 88.56 164 PHE A O 1
ATOM 1368 N N . THR A 1 165 ? -7.599 1.323 28.843 1.00 80.50 165 THR A N 1
ATOM 1369 C CA . THR A 1 165 ? -8.517 0.349 29.448 1.00 80.50 165 THR A CA 1
ATOM 1370 C C . THR A 1 165 ? -8.830 -0.761 28.438 1.00 80.50 165 THR A C 1
ATOM 1372 O O . THR A 1 165 ? -9.435 -0.513 27.396 1.00 80.50 165 THR A O 1
ATOM 1375 N N . SER A 1 166 ? -8.378 -1.991 28.701 1.00 79.00 166 SER A N 1
ATOM 1376 C CA . SER A 1 166 ? -8.444 -3.146 27.782 1.00 79.00 166 SER A CA 1
ATOM 1377 C C . SER A 1 166 ? -7.727 -2.919 26.441 1.00 79.00 166 SER A C 1
ATOM 1379 O O . SER A 1 166 ? -8.291 -2.437 25.452 1.00 79.00 166 SER A O 1
ATOM 1381 N N . GLU A 1 167 ? -6.450 -3.292 26.386 1.00 70.50 167 GLU A N 1
ATOM 1382 C CA . GLU A 1 167 ? -5.603 -3.167 25.189 1.00 70.50 167 GLU A CA 1
ATOM 1383 C C . GLU A 1 167 ? -6.121 -3.974 23.985 1.00 70.50 167 GLU A C 1
ATOM 1385 O O . GLU A 1 167 ? -5.769 -3.697 22.838 1.00 70.50 167 GLU A O 1
ATOM 1390 N N . HIS A 1 168 ? -6.989 -4.959 24.229 1.00 77.00 168 HIS A N 1
ATOM 1391 C CA . HIS A 1 168 ? -7.514 -5.863 23.208 1.00 77.00 168 HIS A CA 1
ATOM 1392 C C . HIS A 1 168 ? -8.804 -5.383 22.539 1.00 77.00 168 HIS A C 1
ATOM 1394 O O . HIS A 1 168 ? -9.217 -5.969 21.532 1.00 77.00 168 HIS A O 1
ATOM 1400 N N . ASP A 1 169 ? -9.434 -4.335 23.065 1.00 88.69 169 ASP A N 1
ATOM 1401 C CA . ASP A 1 169 ? -10.701 -3.848 22.536 1.00 88.69 169 ASP A CA 1
ATOM 1402 C C . ASP A 1 169 ? -10.511 -3.095 21.218 1.00 88.69 169 ASP A C 1
ATOM 1404 O O . ASP A 1 169 ? -9.599 -2.280 21.051 1.00 88.69 169 ASP A O 1
ATOM 1408 N N . LEU A 1 170 ? -11.438 -3.322 20.288 1.00 94.06 170 LEU A N 1
ATOM 1409 C CA . LEU A 1 170 ? -11.561 -2.505 19.091 1.00 94.06 170 LEU A CA 1
ATOM 1410 C C . LEU A 1 170 ? -12.178 -1.156 19.473 1.00 94.06 170 LEU A C 1
ATOM 1412 O O . LEU A 1 170 ? -13.298 -1.094 19.979 1.00 94.06 170 LEU A O 1
ATOM 1416 N N . LYS A 1 171 ? -11.440 -0.075 19.227 1.00 96.19 171 LYS A N 1
ATOM 1417 C CA . LYS A 1 171 ? -11.798 1.283 19.653 1.00 96.19 171 LYS A CA 1
ATOM 1418 C C . LYS A 1 171 ? -11.854 2.240 18.469 1.00 96.19 171 LYS A C 1
ATOM 1420 O O . LYS A 1 171 ? -10.964 2.226 17.617 1.00 96.19 171 LYS A O 1
ATOM 1425 N N . ILE A 1 172 ? -12.828 3.142 18.465 1.00 97.12 172 ILE A N 1
ATOM 1426 C CA . ILE A 1 172 ? -12.804 4.386 17.688 1.00 97.12 172 ILE A CA 1
ATOM 1427 C C . ILE A 1 172 ? -12.538 5.539 18.648 1.00 97.12 172 ILE A C 1
ATOM 1429 O O . ILE A 1 172 ? -13.098 5.570 19.733 1.00 97.12 172 ILE A O 1
ATOM 1433 N N . ALA A 1 173 ? -11.723 6.499 18.228 1.00 96.06 173 ALA A N 1
ATOM 1434 C CA . ALA A 1 173 ? -11.542 7.773 18.905 1.00 96.06 173 ALA A CA 1
ATOM 1435 C C . ALA A 1 173 ? -12.012 8.911 17.993 1.00 96.06 173 ALA A C 1
ATOM 1437 O O . ALA A 1 173 ? -11.380 9.165 16.962 1.00 96.06 173 ALA A O 1
ATOM 1438 N N . LEU A 1 174 ? -13.099 9.584 18.365 1.00 96.69 174 LEU A N 1
ATOM 1439 C CA . LEU A 1 174 ? -13.579 10.819 17.753 1.00 96.69 174 LEU A CA 1
ATOM 1440 C C . LEU A 1 174 ? -12.918 11.997 18.467 1.00 96.69 174 LEU A C 1
ATOM 1442 O O . LEU A 1 174 ? -13.367 12.425 19.531 1.00 96.69 174 LEU A O 1
ATOM 1446 N N . ILE A 1 175 ? -11.825 12.485 17.888 1.00 93.06 175 ILE A N 1
ATOM 1447 C CA . ILE A 1 175 ? -10.999 13.522 18.504 1.00 93.06 175 ILE A CA 1
ATOM 1448 C C . ILE A 1 175 ? -10.786 14.696 17.551 1.00 93.06 175 ILE A C 1
ATOM 1450 O O . ILE A 1 175 ? -10.641 14.525 16.333 1.00 93.06 175 ILE A O 1
ATOM 1454 N N . SER A 1 176 ? -10.728 15.890 18.120 1.00 89.94 176 SER A N 1
ATOM 1455 C CA . SER A 1 176 ? -10.298 17.104 17.451 1.00 89.94 176 SER A CA 1
ATOM 1456 C C . SER A 1 176 ? -8.810 17.026 17.116 1.00 89.94 176 SER A C 1
ATOM 1458 O O . SER A 1 176 ? -7.996 16.456 17.853 1.00 89.94 176 SER A O 1
ATOM 1460 N N . ARG A 1 177 ? -8.442 17.601 15.974 1.00 75.38 177 ARG A N 1
ATOM 1461 C CA . ARG A 1 177 ? -7.085 17.596 15.422 1.00 75.38 177 ARG A CA 1
ATOM 1462 C C . ARG A 1 177 ? -6.235 18.742 15.969 1.00 75.38 177 ARG A C 1
ATOM 1464 O O . ARG A 1 177 ? -5.376 19.224 15.231 1.00 75.38 177 ARG A O 1
ATOM 1471 N N . THR A 1 178 ? -6.467 19.198 17.198 1.00 62.81 178 THR A N 1
ATOM 1472 C CA . THR A 1 178 ? -5.714 20.305 17.800 1.00 62.81 178 THR A CA 1
ATOM 1473 C C . THR A 1 178 ? -4.221 19.973 17.828 1.00 62.81 178 THR A C 1
ATOM 1475 O O . THR A 1 178 ? -3.722 19.247 18.680 1.00 62.81 178 THR A O 1
ATOM 1478 N N . SER A 1 179 ? -3.504 20.474 16.820 1.00 57.19 179 SER A N 1
ATOM 1479 C CA . SER A 1 179 ? -2.094 20.190 16.537 1.00 57.19 179 SER A CA 1
ATOM 1480 C C . SER A 1 179 ? -1.132 20.905 17.480 1.00 57.19 179 SER A C 1
ATOM 1482 O O . SER A 1 179 ? 0.075 20.800 17.300 1.00 57.19 179 SER A O 1
ATOM 1484 N N . THR A 1 180 ? -1.661 21.667 18.432 1.00 62.75 180 THR A N 1
ATOM 1485 C CA . THR A 1 180 ? -0.910 22.486 19.382 1.00 62.75 180 THR A CA 1
ATOM 1486 C C . THR A 1 180 ? -0.676 21.785 20.719 1.00 62.75 180 THR A C 1
ATOM 1488 O O . THR A 1 180 ? 0.189 22.218 21.469 1.00 62.75 180 THR A O 1
ATOM 1491 N N . ASP A 1 181 ? -1.388 20.692 21.012 1.00 82.06 181 ASP A N 1
ATOM 1492 C CA . ASP A 1 181 ? -1.195 19.912 22.237 1.00 82.06 181 ASP A CA 1
ATOM 1493 C C . ASP A 1 181 ? -0.270 18.712 21.968 1.00 82.06 181 ASP A C 1
ATOM 1495 O O . ASP A 1 181 ? -0.699 17.619 21.578 1.00 82.06 181 ASP A O 1
ATOM 1499 N N . GLN A 1 182 ? 1.032 18.945 22.148 1.00 85.00 182 GLN A N 1
ATOM 1500 C CA . GLN A 1 182 ? 2.080 17.936 21.982 1.00 85.00 182 GLN A CA 1
ATOM 1501 C C . GLN A 1 182 ? 1.827 16.706 22.873 1.00 85.00 182 GLN A C 1
ATOM 1503 O O . GLN A 1 182 ? 1.952 15.570 22.410 1.00 85.00 182 GLN A O 1
ATOM 1508 N N . GLN A 1 183 ? 1.395 16.917 24.120 1.00 86.56 183 GLN A N 1
ATOM 1509 C CA . GLN A 1 183 ? 1.167 15.849 25.093 1.00 86.56 183 GLN A CA 1
ATOM 1510 C C . GLN A 1 183 ? 0.012 14.937 24.665 1.00 86.56 183 GLN A C 1
ATOM 1512 O O . GLN A 1 183 ? 0.105 13.705 24.770 1.00 86.56 183 GLN A O 1
ATOM 1517 N N . LYS A 1 184 ? -1.064 15.512 24.118 1.00 87.56 184 LYS A N 1
ATOM 1518 C CA . LYS A 1 184 ? -2.164 14.748 23.517 1.00 87.56 184 LYS A CA 1
ATOM 1519 C C . LYS A 1 184 ? -1.687 13.928 22.320 1.00 87.56 184 LYS A C 1
ATOM 1521 O O . LYS A 1 184 ? -2.014 12.743 22.227 1.00 87.56 184 LYS A O 1
ATOM 1526 N N . VAL A 1 185 ? -0.890 14.509 21.421 1.00 89.00 185 VAL A N 1
ATOM 1527 C CA . VAL A 1 185 ? -0.354 13.801 20.241 1.00 89.00 185 VAL A CA 1
ATOM 1528 C C . VAL A 1 185 ? 0.524 12.612 20.646 1.00 89.00 185 VAL A C 1
ATOM 1530 O O . VAL A 1 185 ? 0.360 11.516 20.100 1.00 89.00 185 VAL A O 1
ATOM 1533 N N . GLU A 1 186 ? 1.405 12.793 21.626 1.00 89.69 186 GLU A N 1
ATOM 1534 C CA . GLU A 1 186 ? 2.258 11.729 22.169 1.00 89.69 186 GLU A CA 1
ATOM 1535 C C . GLU A 1 186 ? 1.441 10.637 22.866 1.00 89.69 186 GLU A C 1
ATOM 1537 O O . GLU A 1 186 ? 1.678 9.444 22.667 1.00 89.69 186 GLU A O 1
ATOM 1542 N N . THR A 1 187 ? 0.418 11.017 23.631 1.00 90.56 187 THR A N 1
ATOM 1543 C CA . THR A 1 187 ? -0.476 10.066 24.307 1.00 90.56 187 THR A CA 1
ATOM 1544 C C . THR A 1 187 ? -1.269 9.228 23.305 1.00 90.56 187 THR A C 1
ATOM 1546 O O . THR A 1 187 ? -1.338 8.007 23.445 1.00 90.56 187 THR A O 1
ATOM 1549 N N . LEU A 1 188 ? -1.769 9.836 22.227 1.00 91.00 188 LEU A N 1
ATOM 1550 C CA . LEU A 1 188 ? -2.420 9.118 21.126 1.00 91.00 188 LEU A CA 1
ATOM 1551 C C . LEU A 1 188 ? -1.457 8.187 20.385 1.00 91.00 188 LEU A C 1
ATOM 1553 O O . LEU A 1 188 ? -1.861 7.104 19.956 1.00 91.00 188 LEU A O 1
ATOM 1557 N N . ALA A 1 189 ? -0.194 8.585 20.222 1.00 91.88 189 ALA A N 1
ATOM 1558 C CA . ALA A 1 189 ? 0.826 7.735 19.621 1.00 91.88 189 ALA A CA 1
ATOM 1559 C C . ALA A 1 189 ? 1.130 6.514 20.500 1.00 91.88 189 ALA A C 1
ATOM 1561 O O . ALA A 1 189 ? 1.142 5.394 19.986 1.00 91.88 189 ALA A O 1
ATOM 1562 N N . ARG A 1 190 ? 1.276 6.702 21.817 1.00 91.62 190 ARG A N 1
ATOM 1563 C CA . ARG A 1 190 ? 1.440 5.604 22.784 1.00 91.62 190 ARG A CA 1
ATOM 1564 C C . ARG A 1 190 ? 0.237 4.664 22.785 1.00 91.62 190 ARG A C 1
ATOM 1566 O O . ARG A 1 190 ? 0.419 3.467 22.599 1.00 91.62 190 ARG A O 1
ATOM 1573 N N . ALA A 1 191 ? -0.981 5.202 22.856 1.00 91.38 191 ALA A N 1
ATOM 1574 C CA . ALA A 1 191 ? -2.222 4.430 22.748 1.00 91.38 191 ALA A CA 1
ATOM 1575 C C . ALA A 1 191 ? -2.325 3.649 21.427 1.00 91.38 191 ALA A C 1
ATOM 1577 O O . ALA A 1 191 ? -2.805 2.514 21.373 1.00 91.38 191 ALA A O 1
ATOM 1578 N N . LYS A 1 192 ? -1.866 4.244 20.320 1.00 91.31 192 LYS A N 1
ATOM 1579 C CA . LYS A 1 192 ? -1.808 3.546 19.034 1.00 91.31 192 LYS A CA 1
ATOM 1580 C C . LYS A 1 192 ? -0.890 2.345 19.093 1.00 91.31 192 LYS A C 1
ATOM 1582 O O . LYS A 1 192 ? -1.304 1.296 18.609 1.00 91.31 192 LYS A O 1
ATOM 1587 N N . LEU A 1 193 ? 0.309 2.509 19.642 1.00 89.56 193 LEU A N 1
ATOM 1588 C CA . LEU A 1 193 ? 1.317 1.458 19.729 1.00 89.56 193 LEU A CA 1
ATOM 1589 C C . LEU A 1 193 ? 0.898 0.340 20.682 1.00 89.56 193 LEU A C 1
ATOM 1591 O O . LEU A 1 193 ? 0.966 -0.814 20.274 1.00 89.56 193 LEU A O 1
ATOM 1595 N N . SER A 1 194 ? 0.378 0.667 21.868 1.00 89.25 194 SER A N 1
ATOM 1596 C CA . SER A 1 194 ? -0.117 -0.340 22.822 1.00 89.25 194 SER A CA 1
ATOM 1597 C C . SER A 1 194 ? -1.296 -1.143 22.266 1.00 89.25 194 SER A C 1
ATOM 1599 O O . SER A 1 194 ? -1.439 -2.321 22.557 1.00 89.25 194 SER A O 1
ATOM 1601 N N . SER A 1 195 ? -2.107 -0.549 21.383 1.00 90.31 195 SER A N 1
ATOM 1602 C CA . SER A 1 195 ? -3.218 -1.261 20.735 1.00 90.31 195 SER A CA 1
ATOM 1603 C C . SER A 1 195 ? -2.810 -2.214 19.597 1.00 90.31 195 SER A C 1
ATOM 1605 O O . SER A 1 195 ? -3.699 -2.786 18.961 1.00 90.31 195 SER A O 1
ATOM 1607 N N . TYR A 1 196 ? -1.525 -2.337 19.231 1.00 88.50 196 TYR A N 1
ATOM 1608 C CA . TYR A 1 196 ? -1.119 -3.271 18.170 1.00 88.50 196 TYR A CA 1
ATOM 1609 C C . TYR A 1 196 ? -1.252 -4.720 18.632 1.00 88.50 196 TYR A C 1
ATOM 1611 O O . TYR A 1 196 ? -0.673 -5.131 19.629 1.00 88.50 196 TYR A O 1
ATOM 1619 N N . ARG A 1 197 ? -1.961 -5.521 17.837 1.00 80.19 197 ARG A N 1
ATOM 1620 C CA . ARG A 1 197 ? -2.067 -6.971 18.001 1.00 80.19 197 ARG A CA 1
ATOM 1621 C C . ARG A 1 197 ? -1.953 -7.630 16.638 1.00 80.19 197 ARG A C 1
ATOM 1623 O O . ARG A 1 197 ? -2.579 -7.152 15.695 1.00 80.19 197 ARG A O 1
ATOM 1630 N N . GLU A 1 198 ? -1.158 -8.696 16.537 1.00 76.00 198 GLU A N 1
ATOM 1631 C CA . GLU A 1 198 ? -0.937 -9.425 15.269 1.00 76.00 198 GLU A CA 1
ATOM 1632 C C . GLU A 1 198 ? -0.536 -8.471 14.119 1.00 76.00 198 GLU A C 1
ATOM 1634 O O . GLU A 1 198 ? -0.913 -8.628 12.965 1.00 76.00 198 GLU A O 1
ATOM 1639 N N . GLY A 1 199 ? 0.208 -7.411 14.455 1.00 80.19 199 GLY A N 1
ATOM 1640 C CA . GLY A 1 199 ? 0.689 -6.412 13.503 1.00 80.19 199 GLY A CA 1
ATOM 1641 C C . GLY A 1 199 ? -0.303 -5.318 13.087 1.00 80.19 199 GLY A C 1
ATOM 1642 O O . GLY A 1 199 ? 0.057 -4.467 12.273 1.00 80.19 199 GLY A O 1
ATOM 1643 N N . VAL A 1 200 ? -1.507 -5.248 13.672 1.00 87.75 200 VAL A N 1
ATOM 1644 C CA . VAL A 1 200 ? -2.491 -4.182 13.394 1.00 87.75 200 VAL A CA 1
ATOM 1645 C C . VAL A 1 200 ? -2.984 -3.515 14.679 1.00 87.75 200 VAL A C 1
ATOM 1647 O O . VAL A 1 200 ? -3.371 -4.172 15.639 1.00 87.75 200 VAL A O 1
ATOM 1650 N N . SER A 1 201 ? -3.029 -2.180 14.687 1.00 90.62 201 SER A N 1
ATOM 1651 C CA . SER A 1 201 ? -3.622 -1.400 15.786 1.00 90.62 201 SER A CA 1
ATOM 1652 C C . SER A 1 201 ? -5.137 -1.606 15.879 1.00 90.62 201 SER A C 1
ATOM 1654 O O . SER A 1 201 ? -5.849 -1.340 14.907 1.00 90.62 201 SER A O 1
ATOM 1656 N N . ARG A 1 202 ? -5.635 -1.964 17.067 1.00 93.12 202 ARG A N 1
ATOM 1657 C CA . ARG A 1 202 ? -7.066 -2.072 17.411 1.00 93.12 202 ARG A CA 1
ATOM 1658 C C . ARG A 1 202 ? -7.739 -0.724 17.692 1.00 93.12 202 ARG A C 1
ATOM 1660 O O . ARG A 1 202 ? -8.950 -0.650 17.833 1.00 93.12 202 ARG A O 1
ATOM 1667 N N . LEU A 1 203 ? -6.984 0.370 17.691 1.00 94.38 203 LEU A N 1
ATOM 1668 C CA . LEU A 1 203 ? -7.523 1.726 17.753 1.00 94.38 203 LEU A CA 1
ATOM 1669 C C . LEU A 1 203 ? -7.753 2.268 16.332 1.00 94.38 203 LEU A C 1
ATOM 1671 O O . LEU A 1 203 ? -6.908 2.085 15.449 1.00 94.38 203 LEU A O 1
ATOM 1675 N N . GLN A 1 204 ? -8.819 3.025 16.092 1.00 95.31 204 GLN A N 1
ATOM 1676 C CA . GLN A 1 204 ? -9.077 3.822 14.887 1.00 95.31 204 GLN A CA 1
ATOM 1677 C C . GLN A 1 204 ? -9.284 5.280 15.305 1.00 95.31 204 GLN A C 1
ATOM 1679 O O . GLN A 1 204 ? -10.168 5.577 16.090 1.00 95.31 204 GLN A O 1
ATOM 1684 N N . ILE A 1 205 ? -8.447 6.193 14.806 1.00 94.06 205 ILE A N 1
ATOM 1685 C CA . ILE A 1 205 ? -8.567 7.620 15.144 1.00 94.06 205 ILE A CA 1
ATOM 1686 C C . ILE A 1 205 ? -9.295 8.308 13.997 1.00 94.06 205 ILE A C 1
ATOM 1688 O O . ILE A 1 205 ? -8.868 8.194 12.843 1.00 94.06 205 ILE A O 1
ATOM 1692 N N . VAL A 1 206 ? -10.364 9.022 14.321 1.00 95.25 206 VAL A N 1
ATOM 1693 C CA . VAL A 1 206 ? -11.156 9.827 13.397 1.00 95.25 206 VAL A CA 1
ATOM 1694 C C . VAL A 1 206 ? -10.935 11.290 13.747 1.00 95.25 206 VAL A C 1
ATOM 1696 O O . VAL A 1 206 ? -11.048 11.692 14.900 1.00 95.25 206 VAL A O 1
ATOM 1699 N N . ASN A 1 207 ? -10.614 12.088 12.729 1.00 93.88 207 ASN A N 1
ATOM 1700 C CA . ASN A 1 207 ? -10.607 13.538 12.861 1.00 93.88 207 ASN A CA 1
ATOM 1701 C C . ASN A 1 207 ? -12.062 14.015 12.919 1.00 93.88 207 ASN A C 1
ATOM 1703 O O . ASN A 1 207 ? -12.729 14.078 11.882 1.00 93.88 207 ASN A O 1
ATOM 1707 N N . ALA A 1 208 ? -12.534 14.310 14.125 1.00 95.38 208 ALA A N 1
ATOM 1708 C CA . ALA A 1 208 ? -13.923 14.660 14.363 1.00 95.38 208 ALA A CA 1
ATOM 1709 C C . ALA A 1 208 ? -14.281 16.042 13.792 1.00 95.38 208 ALA A C 1
ATOM 1711 O O . ALA A 1 208 ? -15.365 16.198 13.240 1.00 95.38 208 ALA A O 1
ATOM 1712 N N . ASP A 1 209 ? -13.344 16.998 13.768 1.00 94.81 209 ASP A N 1
ATOM 1713 C CA . ASP A 1 209 ? -13.580 18.318 13.154 1.00 94.81 209 ASP A CA 1
ATOM 1714 C C . ASP A 1 209 ? -13.863 18.208 11.650 1.00 94.81 209 ASP A C 1
ATOM 1716 O O . ASP A 1 209 ? -14.647 18.969 11.086 1.00 94.81 209 ASP A O 1
ATOM 1720 N N . LYS A 1 210 ? -13.204 17.262 10.968 1.00 95.00 210 LYS A N 1
ATOM 1721 C CA . LYS A 1 210 ? -13.499 16.952 9.565 1.00 95.00 210 LYS A CA 1
ATOM 1722 C C . LYS A 1 210 ? -14.819 16.213 9.420 1.00 95.00 210 LYS A C 1
ATOM 1724 O O . LYS A 1 210 ? -15.524 16.491 8.461 1.00 95.00 210 LYS A O 1
ATOM 1729 N N . MET A 1 211 ? -15.134 15.302 10.341 1.00 96.12 211 MET A N 1
ATOM 1730 C CA . MET A 1 211 ? -16.392 14.551 10.345 1.00 96.12 211 MET A CA 1
ATOM 1731 C C . MET A 1 211 ? -17.610 15.476 10.468 1.00 96.12 211 MET A C 1
ATOM 1733 O O . MET A 1 211 ? -18.576 15.292 9.736 1.00 96.12 211 MET A O 1
ATOM 1737 N N . LEU A 1 212 ? -17.528 16.520 11.301 1.00 96.56 212 LEU A N 1
ATOM 1738 C CA . LEU A 1 212 ? -18.572 17.546 11.431 1.00 96.56 212 LEU A CA 1
ATOM 1739 C C . LEU A 1 212 ? -18.901 18.262 10.115 1.00 96.56 212 LEU A C 1
ATOM 1741 O O . LEU A 1 212 ? -20.025 18.713 9.935 1.00 96.56 212 LEU A O 1
ATOM 1745 N N . LYS A 1 213 ? -17.937 18.354 9.193 1.00 95.88 213 LYS A N 1
ATOM 1746 C CA . LYS A 1 213 ? -18.077 19.054 7.906 1.00 95.88 213 LYS A CA 1
ATOM 1747 C C . LYS A 1 213 ? -18.530 18.147 6.762 1.00 95.88 213 LYS A C 1
ATOM 1749 O O . LYS A 1 213 ? -18.630 18.610 5.629 1.00 95.88 213 LYS A O 1
ATOM 1754 N N . ILE A 1 214 ? -18.717 16.854 7.019 1.00 94.75 214 ILE A N 1
ATOM 1755 C CA . ILE A 1 214 ? -19.204 15.912 6.010 1.00 94.75 214 ILE A CA 1
ATOM 1756 C C . ILE A 1 214 ? -20.700 16.185 5.810 1.00 94.75 214 ILE A C 1
ATOM 1758 O O . ILE A 1 214 ? -21.430 16.316 6.790 1.00 94.75 214 ILE A O 1
ATOM 1762 N N . ASN A 1 215 ? -21.135 16.283 4.554 1.00 94.69 215 ASN A N 1
ATOM 1763 C CA . ASN A 1 215 ? -22.550 16.360 4.189 1.00 94.69 215 ASN A CA 1
ATOM 1764 C C . ASN A 1 215 ? -23.129 14.951 3.949 1.00 94.69 215 ASN A C 1
ATOM 1766 O O . ASN A 1 215 ? -22.379 13.975 3.845 1.00 94.69 215 ASN A O 1
ATOM 1770 N N . GLU A 1 216 ? -24.450 14.853 3.822 1.00 94.31 216 GLU A N 1
ATOM 1771 C CA . GLU A 1 216 ? -25.149 13.571 3.667 1.00 94.31 216 GLU A CA 1
ATOM 1772 C C . GLU A 1 216 ? -24.653 12.750 2.463 1.00 94.31 216 GLU A C 1
ATOM 1774 O O . GLU A 1 216 ? -24.421 11.545 2.594 1.00 94.31 216 GLU A O 1
ATOM 1779 N N . ASP A 1 217 ? -24.343 13.404 1.336 1.00 92.94 217 ASP A N 1
ATOM 1780 C CA . ASP A 1 217 ? -23.824 12.753 0.120 1.00 92.94 217 ASP A CA 1
ATOM 1781 C C . ASP A 1 217 ? -22.542 11.940 0.375 1.00 92.94 217 ASP A C 1
ATOM 1783 O O . ASP A 1 217 ? -22.279 10.923 -0.276 1.00 92.94 217 ASP A O 1
ATOM 1787 N N . TYR A 1 218 ? -21.724 12.365 1.342 1.00 93.56 218 TYR A N 1
ATOM 1788 C CA . TYR A 1 218 ? -20.459 11.712 1.680 1.00 93.56 218 TYR A CA 1
ATOM 1789 C C . TYR A 1 218 ? -20.550 10.749 2.873 1.00 93.56 218 TYR A C 1
ATOM 1791 O O . TYR A 1 218 ? -19.562 10.053 3.153 1.00 93.56 218 TYR A O 1
ATOM 1799 N N . TYR A 1 219 ? -21.698 10.627 3.550 1.00 95.56 219 TYR A N 1
ATOM 1800 C CA . TYR A 1 219 ? -21.859 9.730 4.708 1.00 95.56 219 TYR A CA 1
ATOM 1801 C C . TYR A 1 219 ? -21.559 8.283 4.356 1.00 95.56 219 TYR A C 1
ATOM 1803 O O . TYR A 1 219 ? -20.789 7.610 5.048 1.00 95.56 219 TYR A O 1
ATOM 1811 N N . ARG A 1 220 ? -22.086 7.826 3.217 1.00 94.31 220 ARG A N 1
ATOM 1812 C CA . ARG A 1 220 ? -21.863 6.465 2.726 1.00 94.31 220 ARG A CA 1
ATOM 1813 C C . ARG A 1 220 ? -20.376 6.169 2.531 1.00 94.31 220 ARG A C 1
ATOM 1815 O O . ARG A 1 220 ? -19.892 5.106 2.917 1.00 94.31 220 ARG A O 1
ATOM 1822 N N . HIS A 1 221 ? -19.635 7.115 1.957 1.00 93.06 221 HIS A N 1
ATOM 1823 C CA . HIS A 1 221 ? -18.202 6.964 1.723 1.00 93.06 221 HIS A CA 1
ATOM 1824 C C . HIS A 1 221 ? -17.413 6.946 3.031 1.00 93.06 221 HIS A C 1
ATOM 1826 O O . HIS A 1 221 ? -16.537 6.094 3.200 1.00 93.06 221 HIS A O 1
ATOM 1832 N N . PHE A 1 222 ? -17.721 7.852 3.960 1.00 94.50 222 PHE A N 1
ATOM 1833 C CA . PHE A 1 222 ? -17.093 7.880 5.278 1.00 94.50 222 PHE A CA 1
ATOM 1834 C C . PHE A 1 222 ? -17.301 6.555 6.019 1.00 94.50 222 PHE A C 1
ATOM 1836 O O . PHE A 1 222 ? -16.328 5.934 6.459 1.00 94.50 222 PHE A O 1
ATOM 1843 N N . LEU A 1 223 ? -18.548 6.090 6.095 1.00 94.75 223 LEU A N 1
ATOM 1844 C CA . LEU A 1 223 ? -18.902 4.923 6.890 1.00 94.75 223 LEU A CA 1
ATOM 1845 C C . LEU A 1 223 ? -18.384 3.619 6.276 1.00 94.75 223 LEU A C 1
ATOM 1847 O O . LEU A 1 223 ? -17.866 2.780 7.006 1.00 94.75 223 LEU A O 1
ATOM 1851 N N . ALA A 1 224 ? -18.403 3.471 4.946 1.00 94.75 224 ALA A N 1
ATOM 1852 C CA . ALA A 1 224 ? -17.819 2.300 4.287 1.00 94.75 224 ALA A CA 1
ATOM 1853 C C . ALA A 1 224 ? -16.311 2.183 4.563 1.00 94.75 224 ALA A C 1
ATOM 1855 O O . ALA A 1 224 ? -15.812 1.101 4.873 1.00 94.75 224 ALA A O 1
ATOM 1856 N N . ASN A 1 225 ? -15.584 3.307 4.504 1.00 94.94 225 ASN A N 1
ATOM 1857 C CA . ASN A 1 225 ? -14.161 3.347 4.849 1.00 94.94 225 ASN A CA 1
ATOM 1858 C C . ASN A 1 225 ? -13.921 2.989 6.321 1.00 94.94 225 ASN A C 1
ATOM 1860 O O . ASN A 1 225 ? -12.967 2.275 6.630 1.00 94.94 225 ASN A O 1
ATOM 1864 N N . LEU A 1 226 ? -14.768 3.490 7.224 1.00 95.62 226 LEU A N 1
ATOM 1865 C CA . LEU A 1 226 ? -14.663 3.194 8.646 1.00 95.62 226 LEU A CA 1
ATOM 1866 C C . LEU A 1 226 ? -14.921 1.709 8.927 1.00 95.62 226 LEU A C 1
ATOM 1868 O O . LEU A 1 226 ? -14.087 1.075 9.566 1.00 95.62 226 LEU A O 1
ATOM 1872 N N . LEU A 1 227 ? -16.017 1.139 8.421 1.00 95.12 227 LEU A N 1
ATOM 1873 C CA . LEU A 1 227 ? -16.370 -0.266 8.648 1.00 95.12 227 LEU A CA 1
ATOM 1874 C C . LEU A 1 227 ? -15.329 -1.225 8.067 1.00 95.12 227 LEU A C 1
ATOM 1876 O O . LEU A 1 227 ? -14.909 -2.145 8.766 1.00 95.12 227 LEU A O 1
ATOM 1880 N N . ALA A 1 228 ? -14.847 -0.989 6.842 1.00 95.19 228 ALA A N 1
ATOM 1881 C CA . ALA A 1 228 ? -13.769 -1.797 6.267 1.00 95.19 228 ALA A CA 1
ATOM 1882 C C . ALA A 1 228 ? -12.513 -1.770 7.154 1.00 95.19 228 ALA A C 1
ATOM 1884 O O . ALA A 1 228 ? -11.926 -2.818 7.434 1.00 95.19 228 ALA A O 1
ATOM 1885 N N . ALA A 1 229 ? -12.151 -0.593 7.679 1.00 95.25 229 ALA A N 1
ATOM 1886 C CA . ALA A 1 229 ? -11.022 -0.460 8.590 1.00 95.25 229 ALA A CA 1
ATOM 1887 C C . ALA A 1 229 ? -11.264 -1.181 9.922 1.00 95.25 229 ALA A C 1
ATOM 1889 O O . ALA A 1 229 ? -10.332 -1.777 10.454 1.00 95.25 229 ALA A O 1
ATOM 1890 N N . LEU A 1 230 ? -12.479 -1.135 10.471 1.00 95.06 230 LEU A N 1
ATOM 1891 C CA . LEU A 1 230 ? -12.827 -1.797 11.730 1.00 95.06 230 LEU A CA 1
ATOM 1892 C C . LEU A 1 230 ? -12.805 -3.319 11.606 1.00 95.06 230 LEU A C 1
ATOM 1894 O O . LEU A 1 230 ? -12.185 -3.963 12.447 1.00 95.06 230 LEU A O 1
ATOM 1898 N N . TYR A 1 231 ? -13.399 -3.884 10.551 1.00 94.62 231 TYR A N 1
ATOM 1899 C CA . TYR A 1 231 ? -13.329 -5.323 10.280 1.00 94.62 231 TYR A CA 1
ATOM 1900 C C . TYR A 1 231 ? -11.886 -5.782 10.064 1.00 94.62 231 TYR A C 1
ATOM 1902 O O . TYR A 1 231 ? -11.441 -6.768 10.646 1.00 94.62 231 TYR A O 1
ATOM 1910 N N . PHE A 1 232 ? -11.105 -5.031 9.289 1.00 94.56 232 PHE A N 1
ATOM 1911 C CA . PHE A 1 232 ? -9.685 -5.329 9.125 1.00 94.56 232 PHE A CA 1
ATOM 1912 C C . PHE A 1 232 ? -8.940 -5.310 10.465 1.00 94.56 232 PHE A C 1
ATOM 1914 O O . PHE A 1 232 ? -8.239 -6.255 10.824 1.00 94.56 232 PHE A O 1
ATOM 1921 N N . LYS A 1 233 ? -9.156 -4.262 11.263 1.00 93.06 233 LYS A N 1
ATOM 1922 C CA . LYS A 1 233 ? -8.586 -4.141 12.606 1.00 93.06 233 LYS A CA 1
ATOM 1923 C C . LYS A 1 233 ? -9.122 -5.184 13.568 1.00 93.06 233 LYS A C 1
ATOM 1925 O O . LYS A 1 233 ? -8.467 -5.430 14.568 1.00 93.06 233 LYS A O 1
ATOM 1930 N N . SER A 1 234 ? -10.269 -5.807 13.313 1.00 91.31 234 SER A N 1
ATOM 1931 C CA . SER A 1 234 ? -10.759 -6.918 14.121 1.00 91.31 234 SER A CA 1
ATOM 1932 C C . SER A 1 234 ? -10.095 -8.253 13.778 1.00 91.31 234 SER A C 1
ATOM 1934 O O . SER A 1 234 ? -10.291 -9.208 14.527 1.00 91.31 234 SER A O 1
ATOM 1936 N N . GLY A 1 235 ? -9.253 -8.304 12.741 1.00 90.06 235 GLY A N 1
ATOM 1937 C CA . GLY A 1 235 ? -8.642 -9.532 12.226 1.00 90.06 235 GLY A CA 1
ATOM 1938 C C . GLY A 1 235 ? -9.506 -10.229 11.175 1.00 90.06 235 GLY A C 1
ATOM 1939 O O . GLY A 1 235 ? -9.373 -11.429 10.971 1.00 90.06 235 GLY A O 1
ATOM 1940 N N . CYS A 1 236 ? -10.435 -9.504 10.551 1.00 92.81 236 CYS A N 1
ATOM 1941 C CA . CYS A 1 236 ? -11.277 -10.014 9.476 1.00 92.81 236 CYS A CA 1
ATOM 1942 C C . CYS A 1 236 ? -10.747 -9.550 8.113 1.00 92.81 236 CYS A C 1
ATOM 1944 O O . CYS A 1 236 ? -10.019 -8.564 8.018 1.00 92.81 236 CYS A O 1
ATOM 1946 N N . VAL A 1 237 ? -11.142 -10.248 7.053 1.00 94.69 237 VAL A N 1
ATOM 1947 C CA . VAL A 1 237 ? -10.933 -9.852 5.658 1.00 94.69 237 VAL A CA 1
ATOM 1948 C C . VAL A 1 237 ? -12.239 -9.237 5.163 1.00 94.69 237 VAL A C 1
ATOM 1950 O O . VAL A 1 237 ? -13.198 -9.983 4.948 1.00 94.69 237 VAL A O 1
ATOM 1953 N N . PRO A 1 238 ? -12.325 -7.901 5.001 1.00 94.88 238 PRO A N 1
ATOM 1954 C CA . PRO A 1 238 ? -13.556 -7.252 4.555 1.00 94.88 238 PRO A CA 1
ATOM 1955 C C . PRO A 1 238 ? -14.028 -7.777 3.197 1.00 94.88 238 PRO A C 1
ATOM 1957 O O . PRO A 1 238 ? -15.201 -8.085 3.019 1.00 94.88 238 PRO A O 1
ATOM 1960 N N . PHE A 1 239 ? -13.101 -7.923 2.258 1.00 95.19 239 PHE A N 1
ATOM 1961 C CA . PHE A 1 239 ? -13.330 -8.468 0.926 1.00 95.19 239 PHE A CA 1
ATOM 1962 C C . PHE A 1 239 ? -11.998 -8.932 0.335 1.00 95.19 239 PHE A C 1
ATOM 1964 O O . PHE A 1 239 ? -10.936 -8.526 0.807 1.00 95.19 239 PHE A O 1
ATOM 1971 N N . TYR A 1 240 ? -12.051 -9.706 -0.743 1.00 94.19 240 TYR A N 1
ATOM 1972 C CA . TYR A 1 240 ? -10.904 -9.909 -1.630 1.00 94.19 240 TYR A CA 1
ATOM 1973 C C . TYR A 1 240 ? -11.242 -9.441 -3.048 1.00 94.19 240 TYR A C 1
ATOM 1975 O O . TYR A 1 240 ? -12.392 -9.121 -3.353 1.00 94.19 240 TYR A O 1
ATOM 1983 N N . ILE A 1 241 ? -10.229 -9.360 -3.907 1.00 93.25 241 ILE A N 1
ATOM 1984 C CA . ILE A 1 241 ? -10.387 -8.927 -5.298 1.00 93.25 241 ILE A CA 1
ATOM 1985 C C . ILE A 1 241 ? -10.322 -10.147 -6.200 1.00 93.25 241 ILE A C 1
ATOM 1987 O O . ILE A 1 241 ? -9.339 -10.886 -6.156 1.00 93.25 241 ILE A O 1
ATOM 1991 N N . GLN A 1 242 ? -11.341 -10.357 -7.026 1.00 93.25 242 GLN A N 1
ATOM 1992 C CA . GLN A 1 242 ? -11.276 -11.377 -8.066 1.00 93.25 242 GLN A CA 1
ATOM 1993 C C . GLN A 1 242 ? -10.158 -11.027 -9.052 1.00 93.25 242 GLN A C 1
ATOM 1995 O O . GLN A 1 242 ? -10.047 -9.891 -9.508 1.00 93.25 242 GLN A O 1
ATOM 2000 N N . THR A 1 243 ? -9.329 -12.012 -9.373 1.00 92.00 243 THR A N 1
ATOM 2001 C CA . THR A 1 243 ? -8.243 -11.889 -10.343 1.00 92.00 243 THR A CA 1
ATOM 2002 C C . THR A 1 243 ? -8.592 -12.644 -11.620 1.00 92.00 243 THR A C 1
ATOM 2004 O O . THR A 1 243 ? -9.329 -13.628 -11.566 1.00 92.00 243 THR A O 1
ATOM 2007 N N . PRO A 1 244 ? -8.065 -12.225 -12.782 1.00 91.31 244 PRO A N 1
ATOM 2008 C CA . PRO A 1 244 ? -7.954 -13.117 -13.929 1.00 91.31 244 PRO A CA 1
ATOM 2009 C C . PRO A 1 244 ? -7.215 -14.396 -13.524 1.00 91.31 244 PRO A C 1
ATOM 2011 O O . PRO A 1 244 ? -6.230 -14.298 -12.794 1.00 91.31 244 PRO A O 1
ATOM 2014 N N . GLN A 1 245 ? -7.618 -15.552 -14.059 1.00 90.31 245 GLN A N 1
ATOM 2015 C CA . GLN A 1 245 ? -7.088 -16.871 -13.670 1.00 90.31 245 GLN A CA 1
ATOM 2016 C C . GLN A 1 245 ? -5.548 -16.948 -13.702 1.00 90.31 245 GLN A C 1
ATOM 2018 O O . GLN A 1 245 ? -4.905 -17.496 -12.812 1.00 90.31 245 GLN A O 1
ATOM 2023 N N . LYS A 1 246 ? -4.919 -16.294 -14.689 1.00 90.12 246 LYS A N 1
ATOM 2024 C CA . LYS A 1 246 ? -3.450 -16.189 -14.812 1.00 90.12 246 LYS A CA 1
ATOM 2025 C C . LYS A 1 246 ? -2.749 -15.498 -13.628 1.00 90.12 246 LYS A C 1
ATOM 2027 O O . LYS A 1 246 ? -1.525 -15.530 -13.543 1.00 90.12 246 LYS A O 1
ATOM 2032 N N . TYR A 1 247 ? -3.498 -14.843 -12.744 1.00 92.50 247 TYR A N 1
ATOM 2033 C CA . TYR A 1 247 ? -3.006 -14.146 -11.558 1.00 92.50 247 TYR A CA 1
ATOM 2034 C C . TYR A 1 247 ? -3.600 -14.687 -10.250 1.00 92.50 247 TYR A C 1
ATOM 2036 O O . TYR A 1 247 ? -3.443 -14.035 -9.219 1.00 92.50 247 TYR A O 1
ATOM 2044 N N . ASP A 1 248 ? -4.209 -15.876 -10.246 1.00 90.75 248 ASP A N 1
ATOM 2045 C CA . ASP A 1 248 ? -4.736 -16.505 -9.020 1.00 90.75 248 ASP A CA 1
ATOM 2046 C C . ASP A 1 248 ? -3.646 -16.729 -7.963 1.00 90.75 248 ASP A C 1
ATOM 2048 O O . ASP A 1 248 ? -3.901 -16.703 -6.758 1.00 90.75 248 ASP A O 1
ATOM 2052 N N . ILE A 1 249 ? -2.388 -16.821 -8.407 1.00 91.94 249 ILE A N 1
ATOM 2053 C CA . ILE A 1 249 ? -1.208 -16.845 -7.542 1.00 91.94 249 ILE A CA 1
ATOM 2054 C C . ILE A 1 249 ? -1.144 -15.654 -6.565 1.00 91.94 249 ILE A C 1
ATOM 2056 O O . ILE A 1 249 ? -0.556 -15.775 -5.494 1.00 91.94 249 ILE A O 1
ATOM 2060 N N . LEU A 1 250 ? -1.768 -14.512 -6.886 1.00 94.88 250 LEU A N 1
ATOM 2061 C CA . LEU A 1 250 ? -1.826 -13.340 -6.006 1.00 94.88 250 LEU A CA 1
ATOM 2062 C C . LEU A 1 250 ? -2.658 -13.598 -4.739 1.00 94.88 250 LEU A C 1
ATOM 2064 O O . LEU A 1 250 ? -2.345 -13.047 -3.686 1.00 94.88 250 LEU A O 1
ATOM 2068 N N . HIS A 1 251 ? -3.681 -14.457 -4.805 1.00 93.69 251 HIS A N 1
ATOM 2069 C CA . HIS A 1 251 ? -4.473 -14.843 -3.626 1.00 93.69 251 HIS A CA 1
ATOM 2070 C C . HIS A 1 251 ? -3.685 -15.756 -2.684 1.00 93.69 251 HIS A C 1
ATOM 2072 O O . HIS A 1 251 ? -3.951 -15.778 -1.483 1.00 93.69 251 HIS A O 1
ATOM 2078 N N . ASN A 1 252 ? -2.686 -16.465 -3.216 1.00 90.94 252 ASN A N 1
ATOM 2079 C CA . ASN A 1 252 ? -1.779 -17.338 -2.478 1.00 90.94 252 ASN A CA 1
ATOM 2080 C C . ASN A 1 252 ? -0.343 -16.782 -2.488 1.00 90.94 252 ASN A C 1
ATOM 2082 O O . ASN A 1 252 ? 0.611 -17.459 -2.872 1.00 90.94 252 ASN A O 1
ATOM 2086 N N . ALA A 1 253 ? -0.196 -15.517 -2.091 1.00 92.94 253 ALA A N 1
ATOM 2087 C CA . ALA A 1 253 ? 1.090 -14.834 -2.000 1.00 92.94 253 ALA A CA 1
ATOM 2088 C C . ALA A 1 253 ? 1.390 -14.356 -0.574 1.00 92.94 253 ALA A C 1
ATOM 2090 O O . ALA A 1 253 ? 0.486 -14.172 0.244 1.00 92.94 253 ALA A O 1
ATOM 2091 N N . PHE A 1 254 ? 2.663 -14.073 -0.300 1.00 93.25 254 PHE A N 1
ATOM 2092 C CA . PHE A 1 254 ? 3.047 -13.176 0.787 1.00 93.25 254 PHE A CA 1
ATOM 2093 C C . PHE A 1 254 ? 3.539 -11.845 0.259 1.00 93.25 254 PHE A C 1
ATOM 2095 O O . PHE A 1 254 ? 4.372 -11.778 -0.643 1.00 93.25 254 PHE A O 1
ATOM 2102 N N . TYR A 1 255 ? 3.080 -10.779 0.898 1.00 95.44 255 TYR A N 1
ATOM 2103 C CA . TYR A 1 255 ? 3.500 -9.421 0.622 1.00 95.44 255 TYR A CA 1
ATOM 2104 C C . TYR A 1 255 ? 4.263 -8.865 1.815 1.00 95.44 255 TYR A C 1
ATOM 2106 O O . TYR A 1 255 ? 3.719 -8.736 2.909 1.00 95.44 255 TYR A O 1
ATOM 2114 N N . ILE A 1 256 ? 5.520 -8.505 1.588 1.00 95.44 256 ILE A N 1
ATOM 2115 C CA . ILE A 1 256 ? 6.422 -7.938 2.584 1.00 95.44 256 ILE A CA 1
ATOM 2116 C C . ILE A 1 256 ? 6.627 -6.468 2.231 1.00 95.44 256 ILE A C 1
ATOM 2118 O O . ILE A 1 256 ? 7.393 -6.122 1.331 1.00 95.44 256 ILE A O 1
ATOM 2122 N N . GLY A 1 257 ? 5.910 -5.586 2.919 1.00 95.19 257 GLY A N 1
ATOM 2123 C CA . GLY A 1 257 ? 6.026 -4.143 2.734 1.00 95.19 257 GLY A CA 1
ATOM 2124 C C . GLY A 1 257 ? 7.051 -3.556 3.684 1.00 95.19 257 GLY A C 1
ATOM 2125 O O . GLY A 1 257 ? 6.850 -3.603 4.891 1.00 95.19 257 GLY A O 1
ATOM 2126 N N . VAL A 1 258 ? 8.121 -2.973 3.152 1.00 92.94 258 VAL A N 1
ATOM 2127 C CA . VAL A 1 258 ? 9.220 -2.402 3.937 1.00 92.94 258 VAL A CA 1
ATOM 2128 C C . VAL A 1 258 ? 9.085 -0.886 4.004 1.00 92.94 258 VAL A C 1
ATOM 2130 O O . VAL A 1 258 ? 8.983 -0.207 2.976 1.00 92.94 258 VAL A O 1
ATOM 2133 N N . ALA A 1 259 ? 9.113 -0.347 5.219 1.00 89.94 259 ALA A N 1
ATOM 2134 C CA . ALA A 1 259 ? 9.112 1.081 5.484 1.00 89.94 259 ALA A CA 1
ATOM 2135 C C . ALA A 1 259 ? 10.492 1.594 5.897 1.00 89.94 259 ALA A C 1
ATOM 2137 O O . ALA A 1 259 ? 11.294 0.908 6.529 1.00 89.94 259 ALA A O 1
ATOM 2138 N N . LEU A 1 260 ? 10.731 2.851 5.537 1.00 87.56 260 LEU A N 1
ATOM 2139 C CA . LEU A 1 260 ? 11.940 3.605 5.832 1.00 87.56 260 LEU A CA 1
ATOM 2140 C C . LEU A 1 260 ? 11.512 5.000 6.297 1.00 87.56 260 LEU A C 1
ATOM 2142 O O . LEU A 1 260 ? 10.574 5.578 5.733 1.00 87.56 260 LEU A O 1
ATOM 2146 N N . LYS A 1 261 ? 12.194 5.562 7.295 1.00 85.62 261 LYS A N 1
ATOM 2147 C CA . LYS A 1 261 ? 11.943 6.927 7.773 1.00 85.62 261 LYS A CA 1
ATOM 2148 C C . LYS A 1 261 ? 13.252 7.640 8.078 1.00 85.62 261 LYS A C 1
ATOM 2150 O O . LYS A 1 261 ? 14.115 7.095 8.752 1.00 85.62 261 LYS A O 1
ATOM 2155 N N . ARG A 1 262 ? 13.378 8.876 7.595 1.00 86.81 262 ARG A N 1
ATOM 2156 C CA . ARG A 1 262 ? 14.462 9.783 7.985 1.00 86.81 262 ARG A CA 1
ATOM 2157 C C . ARG A 1 262 ? 14.180 10.347 9.376 1.00 86.81 262 ARG A C 1
ATOM 2159 O O . ARG A 1 262 ? 13.042 10.731 9.652 1.00 86.81 262 ARG A O 1
ATOM 2166 N N . THR A 1 263 ? 15.205 10.411 10.209 1.00 82.38 263 THR A N 1
ATOM 2167 C CA . THR A 1 263 ? 15.184 11.014 11.545 1.00 82.38 263 THR A CA 1
ATOM 2168 C C . THR A 1 263 ? 16.287 12.064 11.656 1.00 82.38 263 THR A C 1
ATOM 2170 O O . THR A 1 263 ? 17.090 12.240 10.733 1.00 82.38 263 THR A O 1
ATOM 2173 N N . SER A 1 264 ? 16.328 12.773 12.784 1.00 79.38 264 SER A N 1
ATOM 2174 C CA . SER A 1 264 ? 17.399 13.728 13.101 1.00 79.38 264 SER A CA 1
ATOM 2175 C C . SER A 1 264 ? 18.790 13.068 13.109 1.00 79.38 264 SER A C 1
ATOM 2177 O O . SER A 1 264 ? 19.770 13.671 12.682 1.00 79.38 264 SER A O 1
ATOM 2179 N N . LYS A 1 265 ? 18.856 11.795 13.520 1.00 80.12 265 LYS A N 1
ATOM 2180 C CA . LYS A 1 265 ? 20.084 10.999 13.697 1.00 80.12 265 LYS A CA 1
ATOM 2181 C C . LYS A 1 265 ? 20.400 10.056 12.524 1.00 80.12 265 LYS A C 1
ATOM 2183 O O . LYS A 1 265 ? 21.197 9.139 12.685 1.00 80.12 265 LYS A O 1
ATOM 2188 N N . GLY A 1 266 ? 19.756 10.230 11.367 1.00 85.56 266 GLY A N 1
ATOM 2189 C CA . GLY A 1 266 ? 19.971 9.394 10.179 1.00 85.56 266 GLY A CA 1
ATOM 2190 C C . GLY A 1 266 ? 18.680 8.772 9.654 1.00 85.56 266 GLY A C 1
ATOM 2191 O O . GLY A 1 266 ? 17.732 9.480 9.309 1.00 85.56 266 GLY A O 1
ATOM 2192 N N . TYR A 1 267 ? 18.649 7.446 9.541 1.00 85.38 267 TYR A N 1
ATOM 2193 C CA . TYR A 1 267 ? 17.516 6.700 9.000 1.00 85.38 267 TYR A CA 1
ATOM 2194 C C . TYR A 1 267 ? 17.165 5.509 9.870 1.00 85.38 267 TYR A C 1
ATOM 2196 O O . TYR A 1 267 ? 18.032 4.765 10.318 1.00 85.38 267 TYR A O 1
ATOM 2204 N N . VAL A 1 268 ? 15.866 5.301 10.028 1.00 85.00 268 VAL A N 1
ATOM 2205 C CA . VAL A 1 268 ? 15.278 4.100 10.601 1.00 85.00 268 VAL A CA 1
ATOM 2206 C C . VAL A 1 268 ? 14.765 3.232 9.455 1.00 85.00 268 VAL A C 1
ATOM 2208 O O . VAL A 1 268 ? 14.014 3.698 8.588 1.00 85.00 268 VAL A O 1
ATOM 2211 N N . LYS A 1 269 ? 15.216 1.982 9.437 1.00 82.31 269 LYS A N 1
ATOM 2212 C CA . LYS A 1 269 ? 15.036 0.985 8.379 1.00 82.31 269 LYS A CA 1
ATOM 2213 C C . LYS A 1 269 ? 14.493 -0.313 8.970 1.00 82.31 269 LYS A C 1
ATOM 2215 O O . LYS A 1 269 ? 14.459 -0.489 10.177 1.00 82.31 269 LYS A O 1
ATOM 2220 N N . GLY A 1 270 ? 14.099 -1.253 8.118 1.00 73.00 270 GLY A N 1
ATOM 2221 C CA . GLY A 1 270 ? 13.849 -2.631 8.557 1.00 73.00 270 GLY A CA 1
ATOM 2222 C C . GLY A 1 270 ? 12.512 -2.872 9.253 1.00 73.00 270 GLY A C 1
ATOM 2223 O O . GLY A 1 270 ? 12.268 -3.994 9.675 1.00 73.00 270 GLY A O 1
ATOM 2224 N N . VAL A 1 271 ? 11.624 -1.875 9.322 1.00 86.31 271 VAL A N 1
ATOM 2225 C CA . VAL A 1 271 ? 10.229 -2.126 9.700 1.00 86.31 271 VAL A CA 1
ATOM 2226 C C . VAL A 1 271 ? 9.507 -2.716 8.501 1.00 86.31 271 VAL A C 1
ATOM 2228 O O . VAL A 1 271 ? 9.389 -2.058 7.463 1.00 86.31 271 VAL A O 1
ATOM 2231 N N . ALA A 1 272 ? 9.004 -3.935 8.648 1.00 91.19 272 ALA A N 1
ATOM 2232 C CA . ALA A 1 272 ? 8.264 -4.629 7.608 1.00 91.19 272 ALA A CA 1
ATOM 2233 C C . ALA A 1 272 ? 6.889 -5.078 8.095 1.00 91.19 272 ALA A C 1
ATOM 2235 O O . ALA A 1 272 ? 6.699 -5.436 9.251 1.00 91.19 272 ALA A O 1
ATOM 2236 N N . THR A 1 273 ? 5.920 -5.073 7.194 1.00 93.19 273 THR A N 1
ATOM 2237 C CA . THR A 1 273 ? 4.620 -5.705 7.407 1.00 93.19 273 THR A CA 1
ATOM 2238 C C . THR A 1 273 ? 4.522 -6.900 6.473 1.00 93.19 273 THR A C 1
ATOM 2240 O O . THR A 1 273 ? 4.688 -6.733 5.263 1.00 93.19 273 THR A O 1
ATOM 2243 N N . ILE A 1 274 ? 4.246 -8.080 7.027 1.00 92.75 274 ILE A N 1
ATOM 2244 C CA . ILE A 1 274 ? 3.988 -9.308 6.270 1.00 92.75 274 ILE A CA 1
ATOM 2245 C C . ILE A 1 274 ? 2.477 -9.514 6.196 1.00 92.75 274 ILE A C 1
ATOM 2247 O O . ILE A 1 274 ? 1.796 -9.546 7.224 1.00 92.75 274 ILE A O 1
ATOM 2251 N N . MET A 1 275 ? 1.963 -9.642 4.978 1.00 93.56 275 MET A N 1
ATOM 2252 C CA . MET A 1 275 ? 0.540 -9.739 4.668 1.00 93.56 275 MET A CA 1
ATOM 2253 C C . MET A 1 275 ? 0.270 -10.936 3.746 1.00 93.56 275 MET A C 1
ATOM 2255 O O . MET A 1 275 ? 1.068 -11.196 2.844 1.00 93.56 275 MET A O 1
ATOM 2259 N N . THR A 1 276 ? -0.837 -11.654 3.948 1.00 92.50 276 THR A N 1
ATOM 2260 C CA . THR A 1 276 ? -1.294 -12.721 3.038 1.00 92.50 276 THR A CA 1
ATOM 2261 C C . THR A 1 276 ? -1.823 -12.156 1.722 1.00 92.50 276 THR A C 1
ATOM 2263 O O . THR A 1 276 ? -2.135 -10.966 1.619 1.00 92.50 276 THR A O 1
ATOM 2266 N N . GLY A 1 277 ? -2.011 -13.041 0.741 1.00 93.12 277 GLY A N 1
ATOM 2267 C CA . GLY A 1 277 ? -2.727 -12.774 -0.502 1.00 93.12 277 GLY A CA 1
ATOM 2268 C C . GLY A 1 277 ? -4.059 -12.066 -0.272 1.00 93.12 277 GLY A C 1
ATOM 2269 O O . GLY A 1 277 ? -4.323 -11.026 -0.851 1.00 93.12 277 GLY A O 1
ATOM 2270 N N . LEU A 1 278 ? -4.847 -12.555 0.684 1.00 93.12 278 LEU A N 1
ATOM 2271 C CA . LEU A 1 278 ? -6.172 -12.020 1.009 1.00 93.12 278 LEU A CA 1
ATOM 2272 C C . LEU A 1 278 ? -6.153 -10.731 1.852 1.00 93.12 278 LEU A C 1
ATOM 2274 O O . LEU A 1 278 ? -7.211 -10.193 2.172 1.00 93.12 278 LEU A O 1
ATOM 2278 N N . GLY A 1 279 ? -4.975 -10.217 2.215 1.00 92.31 279 GLY A N 1
ATOM 2279 C CA . GLY A 1 279 ? -4.831 -8.958 2.947 1.00 92.31 279 GLY A CA 1
ATOM 2280 C C . GLY A 1 279 ? -4.783 -9.084 4.475 1.00 92.31 279 GLY A C 1
ATOM 2281 O O . GLY A 1 279 ? -4.798 -8.064 5.165 1.00 92.31 279 GLY A O 1
ATOM 2282 N N . GLU A 1 280 ? -4.704 -10.298 5.026 1.00 91.31 280 GLU A N 1
ATOM 2283 C CA . GLU A 1 280 ? -4.532 -10.520 6.470 1.00 91.31 280 GLU A CA 1
ATOM 2284 C C . GLU A 1 280 ? -3.099 -10.177 6.886 1.00 91.31 280 GLU A C 1
ATOM 2286 O O . GLU A 1 280 ? -2.146 -10.578 6.219 1.00 91.31 280 GLU A O 1
ATOM 2291 N N . ILE A 1 281 ? -2.926 -9.455 7.995 1.00 90.94 281 ILE A N 1
ATOM 2292 C CA . ILE A 1 281 ? -1.594 -9.156 8.531 1.00 90.94 281 ILE A CA 1
ATOM 2293 C C . ILE A 1 281 ? -1.153 -10.286 9.437 1.00 90.94 281 ILE A C 1
ATOM 2295 O O . ILE A 1 281 ? -1.863 -10.692 10.350 1.00 90.94 281 ILE A O 1
ATOM 2299 N N . ILE A 1 282 ? 0.039 -10.783 9.150 1.00 86.12 282 ILE A N 1
ATOM 2300 C CA . ILE A 1 282 ? 0.636 -11.918 9.838 1.00 86.12 282 ILE A CA 1
ATOM 2301 C C . ILE A 1 282 ? 1.610 -11.427 10.899 1.00 86.12 282 ILE A C 1
ATOM 2303 O O . ILE A 1 282 ? 1.663 -11.943 12.013 1.00 86.12 282 ILE A O 1
ATOM 2307 N N . ALA A 1 283 ? 2.429 -10.453 10.515 1.00 86.25 283 ALA A N 1
ATOM 2308 C CA . ALA A 1 283 ? 3.492 -9.943 11.350 1.00 86.25 283 ALA A CA 1
ATOM 2309 C C . ALA A 1 283 ? 3.747 -8.475 11.030 1.00 86.25 283 ALA A C 1
ATOM 2311 O O . ALA A 1 283 ? 3.813 -8.068 9.866 1.00 86.25 283 ALA A O 1
ATOM 2312 N N . GLN A 1 284 ? 3.946 -7.700 12.090 1.00 86.81 284 GLN A N 1
ATOM 2313 C CA . GLN A 1 284 ? 4.699 -6.462 12.021 1.00 86.81 284 GLN A CA 1
ATOM 2314 C C . GLN A 1 284 ? 6.093 -6.789 12.533 1.00 86.81 284 GLN A C 1
ATOM 2316 O O . GLN A 1 284 ? 6.266 -7.095 13.706 1.00 86.81 284 GLN A O 1
ATOM 2321 N N . VAL A 1 285 ? 7.055 -6.770 11.627 1.00 83.88 285 VAL A N 1
ATOM 2322 C CA . VAL A 1 285 ? 8.453 -7.046 11.908 1.00 83.88 285 VAL A CA 1
ATOM 2323 C C . VAL A 1 285 ? 9.114 -5.726 12.262 1.00 83.88 285 VAL A C 1
ATOM 2325 O O . VAL A 1 285 ? 9.214 -4.825 11.421 1.00 83.88 285 VAL A O 1
ATOM 2328 N N . ASP A 1 286 ? 9.528 -5.601 13.512 1.00 78.12 286 ASP A N 1
ATOM 2329 C CA . ASP A 1 286 ? 10.603 -4.714 13.914 1.00 78.12 286 ASP A CA 1
ATOM 2330 C C . ASP A 1 286 ? 11.827 -5.571 14.234 1.00 78.12 286 ASP A C 1
ATOM 2332 O O . ASP A 1 286 ? 11.721 -6.708 14.685 1.00 78.12 286 ASP A O 1
ATOM 2336 N N . THR A 1 287 ? 13.008 -5.085 13.883 1.00 57.38 287 THR A N 1
ATOM 2337 C CA . THR A 1 287 ? 14.222 -5.860 14.114 1.00 57.38 287 THR A CA 1
ATOM 2338 C C . THR A 1 287 ? 14.605 -5.756 15.581 1.00 57.38 287 THR A C 1
ATOM 2340 O O . THR A 1 287 ? 14.838 -4.645 16.041 1.00 57.38 287 THR A O 1
ATOM 2343 N N . ASP A 1 288 ? 14.655 -6.896 16.269 1.00 47.62 288 ASP A N 1
ATOM 2344 C CA . ASP A 1 288 ? 14.927 -7.090 17.697 1.00 47.62 288 ASP A CA 1
ATOM 2345 C C . ASP A 1 288 ? 13.979 -6.349 18.640 1.00 47.62 288 ASP A C 1
ATOM 2347 O O . ASP A 1 288 ? 13.741 -5.155 18.487 1.00 47.62 288 ASP A O 1
ATOM 2351 N N . LYS A 1 289 ? 13.479 -7.061 19.662 1.00 47.75 289 LYS A N 1
ATOM 2352 C CA . LYS A 1 289 ? 12.643 -6.553 20.764 1.00 47.75 289 LYS A CA 1
ATOM 2353 C C . LYS A 1 289 ? 13.271 -5.296 21.398 1.00 47.75 289 LYS A C 1
ATOM 2355 O O . LYS A 1 289 ? 13.879 -5.417 22.450 1.00 47.75 289 LYS A O 1
ATOM 2360 N N . HIS A 1 290 ? 13.096 -4.128 20.759 1.00 48.41 290 HIS A N 1
ATOM 2361 C CA . HIS A 1 290 ? 13.511 -2.749 21.094 1.00 48.41 290 HIS A CA 1
ATOM 2362 C C . HIS A 1 290 ? 14.514 -2.018 20.159 1.00 48.41 290 HIS A C 1
ATOM 2364 O O . HIS A 1 290 ? 14.663 -0.813 20.349 1.00 48.41 290 HIS A O 1
ATOM 2370 N N . ASN A 1 291 ? 15.114 -2.606 19.107 1.00 62.75 291 ASN A N 1
ATOM 2371 C CA . ASN A 1 291 ? 16.138 -1.904 18.292 1.00 62.75 291 ASN A CA 1
ATOM 2372 C C . ASN A 1 291 ? 15.934 -1.977 16.771 1.00 62.75 291 ASN A C 1
ATOM 2374 O O . ASN A 1 291 ? 16.672 -2.642 16.044 1.00 62.75 291 ASN A O 1
ATOM 2378 N N . ILE A 1 292 ? 14.991 -1.177 16.264 1.00 74.81 292 ILE A N 1
ATOM 2379 C CA . ILE A 1 292 ? 14.803 -1.010 14.818 1.00 74.81 292 ILE A CA 1
ATOM 2380 C C . ILE A 1 292 ? 16.136 -0.669 14.138 1.00 74.81 292 ILE A C 1
ATOM 2382 O O . ILE A 1 292 ? 16.841 0.223 14.608 1.00 74.81 292 ILE A O 1
ATOM 2386 N N . LEU A 1 293 ? 16.452 -1.338 13.020 1.00 78.88 293 LEU A N 1
ATOM 2387 C CA . LEU A 1 293 ? 17.662 -1.088 12.236 1.00 78.88 293 LEU A CA 1
ATOM 2388 C C . LEU A 1 293 ? 17.816 0.410 11.954 1.00 78.88 293 LEU A C 1
ATOM 2390 O O . LEU A 1 293 ? 16.925 1.059 11.404 1.00 78.88 293 LEU A O 1
ATOM 2394 N N . ARG A 1 294 ? 18.976 0.959 12.309 1.00 82.00 294 ARG A N 1
ATOM 2395 C CA . ARG A 1 294 ? 19.346 2.351 12.039 1.00 82.00 294 ARG A CA 1
ATOM 2396 C C . ARG A 1 294 ? 20.558 2.392 11.127 1.00 82.00 294 ARG A C 1
ATOM 2398 O O . ARG A 1 294 ? 21.430 1.537 11.231 1.00 82.00 294 ARG A O 1
ATOM 2405 N N . GLY A 1 295 ? 20.620 3.409 10.277 1.00 81.38 295 GLY A N 1
ATOM 2406 C CA . GLY A 1 295 ? 21.772 3.639 9.416 1.00 81.38 295 GLY A CA 1
ATOM 2407 C C . GLY A 1 295 ? 21.849 5.062 8.880 1.00 81.38 295 GLY A C 1
ATOM 2408 O O . GLY A 1 295 ? 20.924 5.857 9.031 1.00 81.38 295 GLY A O 1
ATOM 2409 N N . ASN A 1 296 ? 22.955 5.366 8.204 1.00 84.44 296 ASN A N 1
ATOM 2410 C CA . ASN A 1 296 ? 23.265 6.722 7.726 1.00 84.44 296 ASN A CA 1
ATOM 2411 C C . ASN A 1 296 ? 22.745 7.015 6.306 1.00 84.44 296 ASN A C 1
ATOM 2413 O O . ASN A 1 296 ? 22.722 8.164 5.876 1.00 84.44 296 ASN A O 1
ATOM 2417 N N . ALA A 1 297 ? 22.302 5.988 5.580 1.00 84.75 297 ALA A N 1
ATOM 2418 C CA . ALA A 1 297 ? 21.728 6.085 4.233 1.00 84.75 297 ALA A CA 1
ATOM 2419 C C . ALA A 1 297 ? 20.283 5.571 4.213 1.00 84.75 297 ALA A C 1
ATOM 2421 O O . ALA A 1 297 ? 19.848 4.973 5.186 1.00 84.75 297 ALA A O 1
ATOM 2422 N N . MET A 1 298 ? 19.537 5.758 3.121 1.00 82.19 298 MET A N 1
ATOM 2423 C CA . MET A 1 298 ? 18.190 5.177 2.985 1.00 82.19 298 MET A CA 1
ATOM 2424 C C . MET A 1 298 ? 18.213 3.695 2.599 1.00 82.19 298 MET A C 1
AT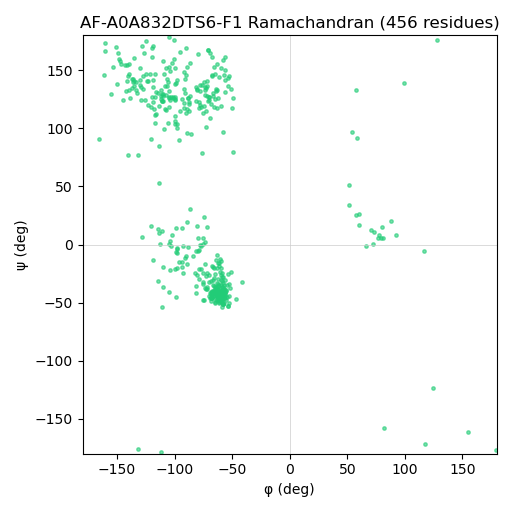OM 2426 O O . MET A 1 298 ? 17.281 2.969 2.936 1.00 82.19 298 MET A O 1
ATOM 2430 N N . GLU A 1 299 ? 19.237 3.249 1.874 1.00 86.19 299 GLU A N 1
ATOM 2431 C CA . GLU A 1 299 ? 19.348 1.863 1.411 1.00 86.19 299 GLU A CA 1
ATOM 2432 C C . GLU A 1 299 ? 20.005 0.974 2.465 1.00 86.19 299 GLU A C 1
ATOM 2434 O O . GLU A 1 299 ? 20.753 1.474 3.311 1.00 86.19 299 GLU A O 1
ATOM 2439 N N . PHE A 1 300 ? 19.739 -0.334 2.417 1.00 86.25 300 PHE A N 1
ATOM 2440 C CA . PHE A 1 300 ? 20.402 -1.268 3.317 1.00 86.25 300 PHE A CA 1
ATOM 2441 C C . PHE A 1 300 ? 21.876 -1.431 2.920 1.00 86.25 300 PHE A C 1
ATOM 2443 O O . PHE A 1 300 ? 22.201 -1.714 1.763 1.00 86.25 300 PHE A O 1
ATOM 2450 N N . GLY A 1 301 ? 22.769 -1.245 3.889 1.00 86.69 301 GLY A N 1
ATOM 2451 C CA . GLY A 1 301 ? 24.127 -1.776 3.821 1.00 86.69 301 GLY A CA 1
ATOM 2452 C C . GLY A 1 301 ? 24.107 -3.300 3.935 1.00 86.69 301 GLY A C 1
ATOM 2453 O O . GLY A 1 301 ? 23.112 -3.885 4.365 1.00 86.69 301 GLY A O 1
ATOM 2454 N N . ASP A 1 302 ? 25.207 -3.958 3.581 1.00 86.50 302 ASP A N 1
ATOM 2455 C CA . ASP A 1 302 ? 25.242 -5.425 3.493 1.00 86.50 302 ASP A CA 1
ATOM 2456 C C . ASP A 1 302 ? 24.924 -6.111 4.835 1.00 86.50 302 ASP A C 1
ATOM 2458 O O . ASP A 1 302 ? 24.152 -7.071 4.881 1.00 86.50 302 ASP A O 1
ATOM 2462 N N . SER A 1 303 ? 25.442 -5.579 5.949 1.00 87.06 303 SER A N 1
ATOM 2463 C CA . SER A 1 303 ? 25.155 -6.087 7.298 1.00 87.06 303 SER A CA 1
ATOM 2464 C C . SER A 1 303 ? 23.697 -5.866 7.716 1.00 87.06 303 SER A C 1
ATOM 2466 O O . SER A 1 303 ? 23.073 -6.767 8.277 1.00 87.06 303 SER A O 1
ATOM 2468 N N . GLU A 1 304 ? 23.131 -4.695 7.411 1.00 87.69 304 GLU A N 1
ATOM 2469 C CA . GLU A 1 304 ? 21.730 -4.370 7.693 1.00 87.69 304 GLU A CA 1
ATOM 2470 C C . GLU A 1 304 ? 20.791 -5.274 6.877 1.00 87.69 304 GLU A C 1
ATOM 2472 O O . GLU A 1 304 ? 19.799 -5.777 7.405 1.00 87.69 304 GLU A O 1
ATOM 2477 N N . MET A 1 305 ? 21.129 -5.527 5.607 1.00 89.12 305 MET A N 1
ATOM 2478 C CA . MET A 1 305 ? 20.362 -6.398 4.719 1.00 89.12 305 MET A CA 1
ATOM 2479 C C . MET A 1 305 ? 20.394 -7.850 5.197 1.00 89.12 305 MET A C 1
ATOM 2481 O O . MET A 1 305 ? 19.358 -8.512 5.200 1.00 89.12 305 MET A O 1
ATOM 2485 N N . LYS A 1 306 ? 21.557 -8.344 5.643 1.00 88.56 306 LYS A N 1
ATOM 2486 C CA . LYS A 1 306 ? 21.688 -9.694 6.208 1.00 88.56 306 LYS A CA 1
ATOM 2487 C C . LYS A 1 306 ? 20.791 -9.865 7.437 1.00 88.56 306 LYS A C 1
ATOM 2489 O O . LYS A 1 306 ? 20.015 -10.812 7.476 1.00 88.56 306 LYS A O 1
ATOM 2494 N N . LYS A 1 307 ? 20.830 -8.916 8.382 1.00 87.56 307 LYS A N 1
ATOM 2495 C CA . LYS A 1 307 ? 19.951 -8.922 9.568 1.00 87.56 307 LYS A CA 1
ATOM 2496 C C . LYS A 1 307 ? 18.473 -8.911 9.185 1.00 87.56 307 LYS A C 1
ATOM 2498 O O . LYS A 1 307 ? 17.703 -9.716 9.694 1.00 87.56 307 LYS A O 1
ATOM 2503 N N . PHE A 1 308 ? 18.086 -8.032 8.259 1.00 88.19 308 PHE A N 1
ATOM 2504 C CA . PHE A 1 308 ? 16.710 -7.967 7.773 1.00 88.19 308 PHE A CA 1
ATOM 2505 C C . PHE A 1 308 ? 16.254 -9.302 7.166 1.00 88.19 308 PHE A C 1
ATOM 2507 O O . PHE A 1 308 ? 15.162 -9.769 7.475 1.00 88.19 308 PHE A O 1
ATOM 2514 N N . VAL A 1 309 ? 17.087 -9.935 6.334 1.00 90.25 309 VAL A N 1
ATOM 2515 C CA . VAL A 1 309 ? 16.765 -11.229 5.717 1.00 90.25 309 VAL A CA 1
ATOM 2516 C C . VAL A 1 309 ? 16.556 -12.321 6.762 1.00 90.25 309 VAL A C 1
ATOM 2518 O O . VAL A 1 309 ? 15.560 -13.030 6.660 1.00 90.25 309 VAL A O 1
ATOM 2521 N N . GLU A 1 310 ? 17.445 -12.458 7.747 1.00 89.62 310 GLU A N 1
ATOM 2522 C CA . GLU A 1 310 ? 17.317 -13.512 8.767 1.00 89.62 310 GLU A CA 1
ATOM 2523 C C . GLU A 1 310 ? 16.029 -13.362 9.587 1.00 89.62 310 GLU A C 1
ATOM 2525 O O . GLU A 1 310 ? 15.269 -14.317 9.712 1.00 89.62 310 GLU A O 1
ATOM 2530 N N . ILE A 1 311 ? 15.686 -12.144 10.007 1.00 87.31 311 ILE A N 1
ATOM 2531 C CA . ILE A 1 311 ? 14.457 -11.893 10.776 1.00 87.31 311 ILE A CA 1
ATOM 2532 C C . ILE A 1 311 ? 13.202 -12.218 9.950 1.00 87.31 311 ILE A C 1
ATOM 2534 O O . ILE A 1 311 ? 12.236 -12.797 10.449 1.00 87.31 311 ILE A O 1
ATOM 2538 N N . ILE A 1 312 ? 13.199 -11.879 8.657 1.00 89.19 312 ILE A N 1
ATOM 2539 C CA . ILE A 1 312 ? 12.091 -12.247 7.767 1.00 89.19 312 ILE A CA 1
ATOM 2540 C C . ILE A 1 312 ? 11.985 -13.772 7.625 1.00 89.19 312 ILE A C 1
ATOM 2542 O O . ILE A 1 312 ? 10.870 -14.295 7.659 1.00 89.19 312 ILE A O 1
ATOM 2546 N N . LYS A 1 313 ? 13.109 -14.493 7.495 1.00 90.00 313 LYS A N 1
ATOM 2547 C CA . LYS A 1 313 ? 13.113 -15.964 7.426 1.00 90.00 313 LYS A CA 1
ATOM 2548 C C . LYS A 1 313 ? 12.483 -16.581 8.674 1.00 90.00 313 LYS A C 1
ATOM 2550 O O . LYS A 1 313 ? 11.577 -17.398 8.527 1.00 90.00 313 LYS A O 1
ATOM 2555 N N . GLU A 1 314 ? 12.882 -16.132 9.863 1.00 87.75 314 GLU A N 1
ATOM 2556 C CA . GLU A 1 314 ? 12.343 -16.609 11.146 1.00 87.75 314 GLU A CA 1
ATOM 2557 C C . GLU A 1 314 ? 10.818 -16.438 11.228 1.00 87.75 314 GLU A C 1
ATOM 2559 O O . GLU A 1 314 ? 10.082 -17.371 11.570 1.00 87.75 314 GLU A O 1
ATOM 2564 N N . HIS A 1 315 ? 10.308 -15.261 10.844 1.00 86.25 315 HIS A N 1
ATOM 2565 C CA . HIS A 1 315 ? 8.866 -15.013 10.817 1.00 86.25 315 HIS A CA 1
ATOM 2566 C C . HIS A 1 315 ? 8.127 -15.913 9.818 1.00 86.25 315 HIS A C 1
ATOM 2568 O O . HIS A 1 315 ? 7.018 -16.372 10.106 1.00 86.25 315 HIS A O 1
ATOM 2574 N N . MET A 1 316 ? 8.721 -16.180 8.654 1.00 84.44 316 MET A N 1
ATOM 2575 C CA . MET A 1 316 ? 8.113 -17.028 7.626 1.00 84.44 316 MET A CA 1
ATOM 2576 C C . MET A 1 316 ? 8.135 -18.515 7.989 1.00 84.44 316 MET A C 1
ATOM 2578 O O . MET A 1 316 ? 7.151 -19.212 7.735 1.00 84.44 316 MET A O 1
ATOM 2582 N N . GLU A 1 317 ? 9.202 -19.000 8.623 1.00 82.81 317 GLU A N 1
ATOM 2583 C CA . GLU A 1 317 ? 9.262 -20.355 9.183 1.00 82.81 317 GLU A CA 1
ATOM 2584 C C . GLU A 1 317 ? 8.198 -20.552 10.262 1.00 82.81 317 GLU A C 1
ATOM 2586 O O . GLU A 1 317 ? 7.387 -21.478 10.165 1.00 82.81 317 GLU A O 1
ATOM 2591 N N . SER A 1 318 ? 8.120 -19.634 11.233 1.00 78.62 318 SER A N 1
ATOM 2592 C CA . SER A 1 318 ? 7.090 -19.672 12.280 1.00 78.62 318 SER A CA 1
ATOM 2593 C C . SER A 1 318 ? 5.677 -19.702 11.690 1.00 78.62 318 SER A C 1
ATOM 2595 O O . SER A 1 318 ? 4.805 -20.424 12.178 1.00 78.62 318 SER A O 1
ATOM 2597 N N . TYR A 1 319 ? 5.442 -18.953 10.610 1.00 76.31 319 TYR A N 1
ATOM 2598 C CA . TYR A 1 319 ? 4.156 -18.944 9.924 1.00 76.31 319 TYR A CA 1
ATOM 2599 C C . TYR A 1 319 ? 3.831 -20.271 9.238 1.00 76.31 319 TYR A C 1
ATOM 2601 O O . TYR A 1 319 ? 2.711 -20.768 9.379 1.00 76.31 319 TYR A O 1
ATOM 2609 N N . LYS A 1 320 ? 4.792 -20.856 8.512 1.00 71.44 320 LYS A N 1
ATOM 2610 C CA . LYS A 1 320 ? 4.606 -22.141 7.821 1.00 71.44 320 LYS A CA 1
ATOM 2611 C C . LYS A 1 320 ? 4.091 -23.205 8.790 1.00 71.44 320 LYS A C 1
ATOM 2613 O O . LYS A 1 320 ? 3.137 -23.908 8.462 1.00 71.44 320 LYS A O 1
ATOM 2618 N N . HIS A 1 321 ? 4.676 -23.278 9.985 1.00 69.44 321 HIS A N 1
ATOM 2619 C CA . HIS A 1 321 ? 4.250 -24.218 11.022 1.00 69.44 321 HIS A CA 1
ATOM 2620 C C . HIS A 1 321 ? 2.818 -23.974 11.513 1.00 69.44 321 HIS A C 1
ATOM 2622 O O . HIS A 1 321 ? 2.121 -24.929 11.839 1.00 69.44 321 HIS A O 1
ATOM 2628 N N . LYS A 1 322 ? 2.364 -22.717 11.552 1.00 68.19 322 LYS A N 1
ATOM 2629 C CA . LYS A 1 322 ? 1.044 -22.350 12.086 1.00 68.19 322 LYS A CA 1
ATOM 2630 C C . LYS A 1 322 ? -0.098 -22.551 11.100 1.00 68.19 322 LYS A C 1
ATOM 2632 O O . LYS A 1 322 ? -1.207 -22.843 11.529 1.00 68.19 322 LYS A O 1
ATOM 2637 N N . LEU A 1 323 ? 0.139 -22.317 9.810 1.00 66.06 323 LEU A N 1
ATOM 2638 C CA . LEU A 1 323 ? -0.952 -22.189 8.836 1.00 66.06 323 LEU A CA 1
ATOM 2639 C C . LEU A 1 323 ? -0.926 -23.235 7.729 1.00 66.06 323 LEU A C 1
ATOM 2641 O O . LEU A 1 323 ? -1.919 -23.370 7.024 1.00 66.06 323 LEU A O 1
ATOM 2645 N N . GLY A 1 324 ? 0.169 -23.983 7.567 1.00 68.50 324 GLY A N 1
ATOM 2646 C CA . GLY A 1 324 ? 0.269 -25.058 6.572 1.00 68.50 324 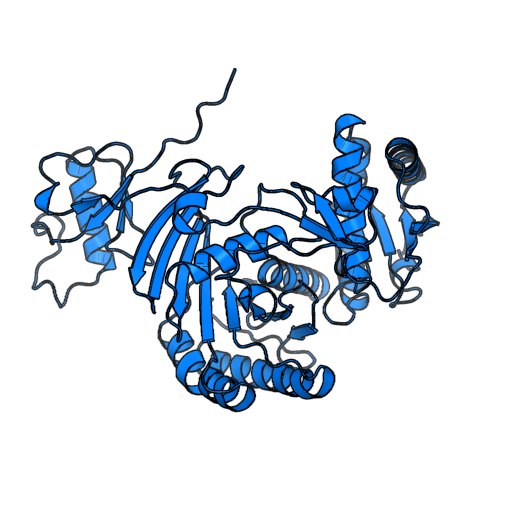GLY A CA 1
ATOM 2647 C C . GLY A 1 324 ? 0.240 -24.587 5.110 1.00 68.50 324 GLY A C 1
ATOM 2648 O O . GLY A 1 324 ? 0.366 -25.403 4.201 1.00 68.50 324 GLY A O 1
ATOM 2649 N N . ILE A 1 325 ? 0.111 -23.279 4.866 1.00 68.69 325 ILE A N 1
ATOM 2650 C CA . ILE A 1 325 ? 0.074 -22.687 3.528 1.00 68.69 325 ILE A CA 1
ATOM 2651 C C . ILE A 1 325 ? 1.504 -22.545 3.003 1.00 68.69 325 ILE A C 1
ATOM 2653 O O . ILE A 1 325 ? 2.391 -22.028 3.687 1.00 68.69 325 ILE A O 1
ATOM 2657 N N . LYS A 1 326 ? 1.706 -22.972 1.756 1.00 75.94 326 LYS A N 1
ATOM 2658 C CA . LYS A 1 326 ? 2.946 -22.803 0.996 1.00 75.94 326 LYS A CA 1
ATOM 2659 C C . LYS A 1 326 ? 2.688 -21.853 -0.181 1.00 75.94 326 LYS A C 1
ATOM 2661 O O . LYS A 1 326 ? 2.375 -22.331 -1.270 1.00 75.94 326 LYS A O 1
ATOM 2666 N N . PRO A 1 327 ? 2.760 -20.526 0.015 1.00 84.56 327 PRO A N 1
ATOM 2667 C CA . PRO A 1 327 ? 2.506 -19.603 -1.077 1.00 84.56 327 PRO A CA 1
ATOM 2668 C C . PRO A 1 327 ? 3.648 -19.667 -2.101 1.00 84.56 327 PRO A C 1
ATOM 2670 O O . PRO A 1 327 ? 4.804 -19.455 -1.740 1.00 84.56 327 PRO A O 1
ATOM 2673 N N . PRO A 1 328 ? 3.377 -19.932 -3.386 1.00 90.31 328 PRO A N 1
ATOM 2674 C CA . PRO A 1 328 ? 4.406 -19.931 -4.426 1.00 90.31 328 PRO A CA 1
ATOM 2675 C C . PRO A 1 328 ? 5.023 -18.546 -4.648 1.00 90.31 328 PRO A C 1
ATOM 2677 O O . PRO A 1 328 ? 6.177 -18.455 -5.052 1.00 90.31 328 PRO A O 1
ATOM 2680 N N . LEU A 1 329 ? 4.316 -17.456 -4.334 1.00 93.81 329 LEU A N 1
ATOM 2681 C CA . LEU A 1 329 ? 4.787 -16.094 -4.577 1.00 93.81 329 LEU A CA 1
ATOM 2682 C C . LEU A 1 329 ? 5.126 -15.350 -3.279 1.00 93.81 329 LEU A C 1
ATOM 2684 O O . LEU A 1 329 ? 4.286 -15.195 -2.395 1.00 93.81 329 LEU A O 1
ATOM 2688 N N . VAL A 1 330 ? 6.332 -14.784 -3.215 1.00 94.56 330 VAL A N 1
ATOM 2689 C CA . VAL A 1 330 ? 6.696 -13.737 -2.251 1.00 94.56 330 VAL A CA 1
ATOM 2690 C C . VAL A 1 330 ? 6.979 -12.450 -2.997 1.00 94.56 330 VAL A C 1
ATOM 2692 O O . VAL A 1 330 ? 7.778 -12.420 -3.932 1.00 94.56 330 VAL A O 1
ATOM 2695 N N . VAL A 1 331 ? 6.365 -11.365 -2.541 1.00 96.06 331 VAL A N 1
ATOM 2696 C CA . VAL A 1 331 ? 6.578 -10.030 -3.079 1.00 96.06 331 VAL A CA 1
ATOM 2697 C C . VAL A 1 331 ? 7.152 -9.121 -1.998 1.00 96.06 331 VAL A C 1
ATOM 2699 O O . VAL A 1 331 ? 6.486 -8.822 -1.010 1.00 96.06 331 VAL A O 1
ATOM 2702 N N . VAL A 1 332 ? 8.373 -8.631 -2.194 1.00 95.88 332 VAL A N 1
ATOM 2703 C CA . VAL A 1 332 ? 9.018 -7.650 -1.311 1.00 95.88 332 VAL A CA 1
ATOM 2704 C C . VAL A 1 332 ? 8.887 -6.266 -1.930 1.00 95.88 332 VAL A C 1
ATOM 2706 O O . VAL A 1 332 ? 9.271 -6.059 -3.078 1.00 95.88 332 VAL A O 1
ATOM 2709 N N . ILE A 1 333 ? 8.340 -5.301 -1.192 1.00 94.94 333 ILE A N 1
ATOM 2710 C CA . ILE A 1 333 ? 7.939 -4.012 -1.762 1.00 94.94 333 ILE A CA 1
ATOM 2711 C C . ILE A 1 333 ? 8.367 -2.856 -0.877 1.00 94.94 333 ILE A C 1
ATOM 2713 O O . ILE A 1 333 ? 8.211 -2.909 0.341 1.00 94.94 333 ILE A O 1
ATOM 2717 N N . ARG A 1 334 ? 8.845 -1.768 -1.485 1.00 91.06 334 ARG A N 1
ATOM 2718 C CA . ARG A 1 334 ? 9.102 -0.500 -0.784 1.00 91.06 334 ARG A CA 1
ATOM 2719 C C . ARG A 1 334 ? 8.948 0.710 -1.704 1.00 91.06 334 ARG A C 1
ATOM 2721 O O . ARG A 1 334 ? 8.852 0.579 -2.919 1.00 91.06 334 ARG A O 1
ATOM 2728 N N . THR A 1 335 ? 8.962 1.915 -1.141 1.00 84.00 335 THR A N 1
ATOM 2729 C CA . THR A 1 335 ? 8.821 3.189 -1.885 1.00 84.00 335 THR A CA 1
ATOM 2730 C C . THR A 1 335 ? 10.156 3.773 -2.387 1.00 84.00 335 THR A C 1
ATOM 2732 O O . THR A 1 335 ? 10.268 4.973 -2.649 1.00 84.00 335 THR A O 1
ATOM 2735 N N . ARG A 1 336 ? 11.207 2.942 -2.468 1.00 83.12 336 ARG A N 1
ATOM 2736 C CA . ARG A 1 336 ? 12.588 3.308 -2.838 1.00 83.12 336 ARG A CA 1
ATOM 2737 C C . ARG A 1 336 ? 13.305 2.181 -3.578 1.00 83.12 336 ARG A C 1
ATOM 2739 O O . ARG A 1 336 ? 12.953 1.012 -3.419 1.00 83.12 336 ARG A O 1
ATOM 2746 N N . ARG A 1 337 ? 14.343 2.528 -4.342 1.00 82.38 337 ARG A N 1
ATOM 2747 C C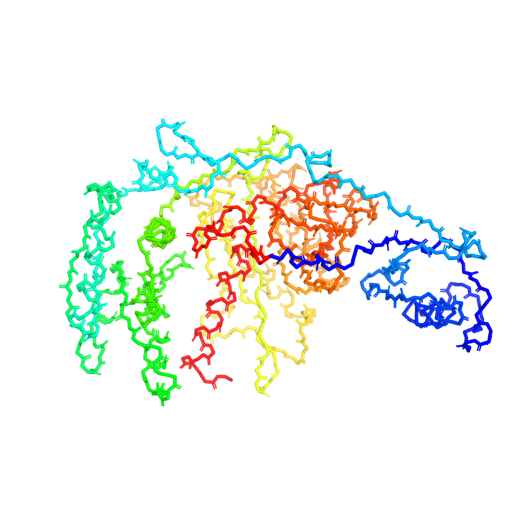A . ARG A 1 337 ? 15.091 1.601 -5.205 1.00 82.38 337 ARG A CA 1
ATOM 2748 C C . ARG A 1 337 ? 15.764 0.522 -4.406 1.00 82.38 337 ARG A C 1
ATOM 2750 O O . ARG A 1 337 ? 16.556 0.882 -3.549 1.00 82.38 337 ARG A O 1
ATOM 2757 N N . PHE A 1 338 ? 15.544 -0.748 -4.721 1.00 86.50 338 PHE A N 1
ATOM 2758 C CA . PHE A 1 338 ? 16.494 -1.791 -4.335 1.00 86.50 338 PHE A CA 1
ATOM 2759 C C . PHE A 1 338 ? 17.797 -1.626 -5.123 1.00 86.50 338 PHE A C 1
ATOM 2761 O O . PHE A 1 338 ? 17.803 -1.628 -6.359 1.00 86.50 338 PHE A O 1
ATOM 2768 N N . LYS A 1 339 ? 18.906 -1.447 -4.408 1.00 87.50 339 LYS A N 1
ATOM 2769 C CA . LYS A 1 339 ? 20.250 -1.506 -4.974 1.00 87.50 339 LYS A CA 1
ATOM 2770 C C . LYS A 1 339 ? 20.562 -2.929 -5.429 1.00 87.50 339 LYS A C 1
ATOM 2772 O O . LYS A 1 339 ? 19.932 -3.906 -5.025 1.00 87.50 339 LYS A O 1
ATOM 2777 N N . GLU A 1 340 ? 21.573 -3.029 -6.285 1.00 87.94 340 GLU A N 1
ATOM 2778 C CA . GLU A 1 340 ? 22.035 -4.305 -6.826 1.00 87.94 340 GLU A CA 1
ATOM 2779 C C . GLU A 1 340 ? 22.456 -5.284 -5.722 1.00 87.94 340 GLU A C 1
ATOM 2781 O O . GLU A 1 340 ? 22.113 -6.460 -5.782 1.00 87.94 340 GLU A O 1
ATOM 2786 N N . ASN A 1 341 ? 23.158 -4.805 -4.692 1.00 89.19 341 ASN A N 1
ATOM 2787 C CA . ASN A 1 341 ? 23.590 -5.624 -3.558 1.00 89.19 341 ASN A CA 1
ATOM 2788 C C . ASN A 1 341 ? 22.403 -6.146 -2.728 1.00 89.19 341 ASN A C 1
ATOM 2790 O O . ASN A 1 341 ? 22.391 -7.317 -2.359 1.00 89.19 341 ASN A O 1
ATOM 2794 N N . GLU A 1 342 ? 21.370 -5.331 -2.503 1.00 91.94 342 GLU A N 1
ATOM 2795 C CA . GLU A 1 342 ? 20.155 -5.755 -1.793 1.00 91.94 342 GLU A CA 1
ATOM 2796 C C . GLU A 1 342 ? 19.402 -6.841 -2.571 1.00 91.94 342 GLU A C 1
ATOM 2798 O O . GLU A 1 342 ? 18.977 -7.842 -1.994 1.00 91.94 342 GLU A O 1
ATOM 2803 N N . TRP A 1 343 ? 19.287 -6.689 -3.896 1.00 92.69 343 TRP A N 1
ATOM 2804 C CA . TRP A 1 343 ? 18.747 -7.745 -4.754 1.00 92.69 343 TRP A CA 1
ATOM 2805 C C . TRP A 1 343 ? 19.588 -9.017 -4.690 1.00 92.69 343 TRP A C 1
ATOM 2807 O O . TRP A 1 343 ? 19.028 -10.098 -4.527 1.00 92.69 343 TRP A O 1
ATOM 2817 N N . LYS A 1 344 ? 20.917 -8.901 -4.799 1.00 92.31 344 LYS A N 1
ATOM 2818 C CA . LYS A 1 344 ? 21.823 -10.050 -4.695 1.00 92.31 344 LYS A CA 1
ATOM 2819 C C . LYS A 1 344 ? 21.613 -10.781 -3.374 1.00 92.31 344 LYS A C 1
ATOM 2821 O O . LYS A 1 344 ? 21.440 -11.990 -3.412 1.00 92.31 344 LYS A O 1
ATOM 2826 N N . ALA A 1 345 ? 21.528 -10.068 -2.251 1.00 92.12 345 ALA A N 1
ATOM 2827 C CA . ALA A 1 345 ? 21.273 -10.656 -0.937 1.00 92.12 345 ALA A CA 1
ATOM 2828 C C . ALA A 1 345 ? 19.909 -11.365 -0.857 1.00 92.12 345 ALA A C 1
ATOM 2830 O O . ALA A 1 345 ? 19.826 -12.495 -0.373 1.00 92.12 345 ALA A O 1
ATOM 2831 N N . LEU A 1 346 ? 18.837 -10.753 -1.374 1.00 94.19 346 LEU A N 1
ATOM 2832 C CA . LEU A 1 346 ? 17.523 -11.402 -1.443 1.00 94.19 346 LEU A CA 1
ATOM 2833 C C . LEU A 1 346 ? 17.560 -12.658 -2.327 1.00 94.19 346 LEU A C 1
ATOM 2835 O O . LEU A 1 346 ? 17.041 -13.703 -1.944 1.00 94.19 346 LEU A O 1
ATOM 2839 N N . LYS A 1 347 ? 18.206 -12.585 -3.491 1.00 94.38 347 LYS A N 1
ATOM 2840 C CA . LYS A 1 347 ? 18.287 -13.691 -4.449 1.00 94.38 347 LYS A CA 1
ATOM 2841 C C . LYS A 1 347 ? 19.196 -14.831 -3.977 1.00 94.38 347 LYS A C 1
ATOM 2843 O O . LYS A 1 347 ? 18.896 -15.981 -4.274 1.00 94.38 347 LYS A O 1
ATOM 2848 N N . SER A 1 348 ? 20.301 -14.546 -3.291 1.00 92.69 348 SER A N 1
ATOM 2849 C CA . SER A 1 348 ? 21.284 -15.562 -2.886 1.00 92.69 348 SER A CA 1
ATOM 2850 C C . SER A 1 348 ? 21.045 -16.130 -1.489 1.00 92.69 348 SER A C 1
ATOM 2852 O O . SER A 1 348 ? 21.460 -17.253 -1.227 1.00 92.69 348 SER A O 1
ATOM 2854 N N . SER A 1 349 ? 20.375 -15.393 -0.598 1.00 92.50 349 SER A N 1
ATOM 2855 C CA . SER A 1 349 ? 20.130 -15.831 0.783 1.00 92.50 349 SER A CA 1
ATOM 2856 C C . SER A 1 349 ? 18.658 -16.138 1.046 1.00 92.50 349 SER A C 1
ATOM 2858 O O . SER A 1 349 ? 18.318 -17.233 1.498 1.00 92.50 349 SER A O 1
ATOM 2860 N N . PHE A 1 350 ? 17.762 -15.195 0.751 1.00 93.62 350 PHE A N 1
ATOM 2861 C CA . PHE A 1 350 ? 16.341 -15.359 1.057 1.00 93.62 350 PHE A CA 1
ATOM 2862 C C . PHE A 1 350 ? 15.642 -16.328 0.091 1.00 93.62 350 PHE A C 1
ATOM 2864 O O . PHE A 1 350 ? 14.950 -17.247 0.524 1.00 93.62 350 PHE A O 1
ATOM 2871 N N . TYR A 1 351 ? 15.849 -16.171 -1.216 1.00 94.12 351 TYR A N 1
ATOM 2872 C CA . TYR A 1 351 ? 15.168 -16.983 -2.223 1.00 94.12 351 TYR A CA 1
ATOM 2873 C C . TYR A 1 351 ? 15.470 -18.490 -2.127 1.00 94.12 351 TYR A C 1
ATOM 2875 O O . TYR A 1 351 ? 14.518 -19.263 -2.174 1.00 94.12 351 TYR A O 1
ATOM 2883 N N . PRO A 1 352 ? 16.719 -18.961 -1.926 1.00 93.94 352 PRO A N 1
ATOM 2884 C CA . PRO A 1 352 ? 16.985 -20.396 -1.796 1.00 93.94 352 PRO A CA 1
ATOM 2885 C C . PRO A 1 352 ? 16.372 -20.993 -0.529 1.00 93.94 352 PRO A C 1
ATOM 2887 O O . PRO A 1 352 ? 15.910 -22.130 -0.535 1.00 93.94 352 PRO A O 1
ATOM 2890 N N . PHE A 1 353 ? 16.332 -20.225 0.563 1.00 92.44 353 PHE A N 1
ATOM 2891 C CA . PHE A 1 353 ? 15.564 -20.590 1.750 1.00 92.44 353 PHE A CA 1
ATOM 2892 C C . PHE A 1 353 ? 14.081 -20.761 1.409 1.00 92.44 353 PHE A C 1
ATOM 2894 O O . PHE A 1 353 ? 13.504 -21.807 1.690 1.00 92.44 353 PHE A O 1
ATOM 2901 N N . TRP A 1 354 ? 13.492 -19.781 0.727 1.00 90.62 354 TRP A N 1
ATOM 2902 C CA . TRP A 1 354 ? 12.083 -19.821 0.363 1.00 90.62 354 TRP A CA 1
ATOM 2903 C C . TRP A 1 354 ? 11.750 -20.979 -0.583 1.00 90.62 354 TRP A C 1
ATOM 2905 O O . TRP A 1 354 ? 10.819 -21.741 -0.335 1.00 90.62 354 TRP A O 1
ATOM 2915 N N . ARG A 1 355 ? 12.571 -21.184 -1.615 1.00 91.50 355 ARG A N 1
ATOM 2916 C CA . ARG A 1 355 ? 12.450 -22.303 -2.554 1.00 91.50 355 ARG A CA 1
ATOM 2917 C C . ARG A 1 355 ? 12.505 -23.653 -1.837 1.00 91.50 355 ARG A C 1
ATOM 2919 O O . ARG A 1 355 ? 11.697 -24.518 -2.145 1.00 91.50 355 ARG A O 1
ATOM 2926 N N . ARG A 1 356 ? 13.377 -23.832 -0.835 1.00 89.88 356 ARG A N 1
ATOM 2927 C CA . ARG A 1 356 ? 13.395 -25.057 -0.007 1.00 89.88 356 ARG A CA 1
ATOM 2928 C C . ARG A 1 356 ? 12.098 -25.264 0.776 1.00 89.88 356 ARG A C 1
ATOM 2930 O O . ARG A 1 356 ? 11.694 -26.401 0.998 1.00 89.88 356 ARG A O 1
ATOM 2937 N N . LEU A 1 357 ? 11.445 -24.187 1.212 1.00 84.12 357 LEU A N 1
ATOM 2938 C CA . LEU A 1 357 ? 10.192 -24.286 1.961 1.00 84.12 357 LEU A CA 1
ATOM 2939 C C . LEU A 1 357 ? 8.988 -24.627 1.078 1.00 84.12 357 LEU A C 1
ATOM 2941 O O . LEU A 1 357 ? 8.082 -25.315 1.563 1.00 84.12 357 LEU A O 1
ATOM 2945 N N . ILE A 1 358 ? 8.977 -24.135 -0.161 1.00 84.75 358 ILE A N 1
ATOM 2946 C CA . ILE A 1 358 ? 7.809 -24.153 -1.049 1.00 84.75 358 ILE A CA 1
ATOM 2947 C C . ILE A 1 358 ? 7.903 -25.202 -2.154 1.00 84.75 358 ILE A C 1
ATOM 2949 O O . ILE A 1 358 ? 6.911 -25.873 -2.419 1.00 84.75 358 ILE A O 1
ATOM 2953 N N . GLY A 1 359 ? 9.078 -25.377 -2.754 1.00 83.88 359 GLY A N 1
ATOM 2954 C CA . GLY A 1 359 ? 9.280 -26.184 -3.954 1.00 83.88 359 GLY A CA 1
ATOM 2955 C C . GLY A 1 359 ? 9.785 -25.348 -5.129 1.00 83.88 359 GLY A C 1
ATOM 2956 O O . GLY A 1 359 ? 10.156 -24.182 -4.980 1.00 83.88 359 GLY A O 1
ATOM 2957 N N . GLU A 1 360 ? 9.836 -25.963 -6.307 1.00 84.94 360 GLU A N 1
ATOM 2958 C CA . GLU A 1 360 ? 10.463 -25.371 -7.496 1.00 84.94 360 GLU A CA 1
ATOM 2959 C C . GLU A 1 360 ? 9.695 -24.183 -8.078 1.00 84.94 360 GLU A C 1
ATOM 2961 O O . GLU A 1 360 ? 10.321 -23.266 -8.606 1.00 84.94 360 GLU A O 1
ATOM 2966 N N . ASP A 1 361 ? 8.380 -24.132 -7.864 1.00 86.50 361 ASP A N 1
ATOM 2967 C CA . ASP A 1 361 ? 7.495 -23.058 -8.339 1.00 86.50 361 ASP A CA 1
ATOM 2968 C C . ASP A 1 361 ? 7.620 -21.751 -7.539 1.00 86.50 361 ASP A C 1
ATOM 2970 O O . ASP A 1 361 ? 6.855 -20.805 -7.736 1.00 86.50 361 ASP A O 1
ATOM 2974 N N . ALA A 1 362 ? 8.570 -21.675 -6.603 1.00 91.12 362 ALA A N 1
ATOM 2975 C CA . ALA A 1 362 ? 8.779 -20.492 -5.790 1.00 91.12 362 ALA A CA 1
ATOM 2976 C C . ALA A 1 362 ? 9.233 -19.295 -6.644 1.00 91.12 362 ALA A C 1
ATOM 2978 O O . ALA A 1 362 ? 10.274 -19.323 -7.312 1.00 91.12 362 ALA A O 1
ATOM 2979 N N . ILE A 1 363 ? 8.503 -18.189 -6.530 1.00 93.88 363 ILE A N 1
ATOM 2980 C CA . ILE A 1 363 ? 8.781 -16.909 -7.175 1.00 93.88 363 ILE A CA 1
ATOM 2981 C C . ILE A 1 363 ? 9.051 -15.860 -6.100 1.00 93.88 363 ILE A C 1
ATOM 2983 O O . ILE A 1 363 ? 8.242 -15.633 -5.200 1.00 93.88 363 ILE A O 1
ATOM 2987 N N . LEU A 1 364 ? 10.183 -15.174 -6.231 1.00 95.44 364 LEU A N 1
ATOM 2988 C CA . LEU A 1 364 ? 10.474 -13.942 -5.517 1.00 95.44 364 LEU A CA 1
ATOM 2989 C C . LEU A 1 364 ? 10.341 -12.768 -6.486 1.00 95.44 364 LEU A C 1
ATOM 2991 O O . LEU A 1 364 ? 11.101 -12.663 -7.449 1.00 95.44 364 LEU A O 1
ATOM 2995 N N . LEU A 1 365 ? 9.417 -11.866 -6.180 1.00 96.06 365 LEU A N 1
ATOM 2996 C CA . LEU A 1 365 ? 9.228 -10.591 -6.854 1.00 96.06 365 LEU A CA 1
ATOM 2997 C C . LEU A 1 365 ? 9.645 -9.454 -5.915 1.00 96.06 365 LEU A C 1
ATOM 2999 O O . LEU A 1 365 ? 9.214 -9.374 -4.771 1.00 96.06 365 LEU A O 1
ATOM 3003 N N . VAL A 1 366 ? 10.479 -8.543 -6.393 1.00 95.56 366 VAL A N 1
ATOM 3004 C CA . VAL A 1 366 ? 10.945 -7.375 -5.644 1.00 95.56 366 VAL A CA 1
ATOM 3005 C C . VAL A 1 366 ? 10.504 -6.130 -6.388 1.00 95.56 366 VAL A C 1
ATOM 3007 O O . VAL A 1 366 ? 10.773 -6.007 -7.578 1.00 95.56 366 VAL A O 1
ATOM 3010 N N . MET A 1 367 ? 9.828 -5.211 -5.702 1.00 95.00 367 MET A N 1
ATOM 3011 C CA . MET A 1 367 ? 9.199 -4.038 -6.305 1.00 95.00 367 MET A CA 1
ATOM 3012 C C . MET A 1 367 ? 9.585 -2.738 -5.592 1.00 95.00 367 MET A C 1
ATOM 3014 O O . MET A 1 367 ? 9.523 -2.626 -4.365 1.00 95.00 367 MET A O 1
ATOM 3018 N N . SER A 1 368 ? 9.898 -1.711 -6.375 1.00 92.38 368 SER A N 1
ATOM 3019 C CA . SER A 1 368 ? 10.121 -0.341 -5.914 1.00 92.38 368 SER A CA 1
ATOM 3020 C C . SER A 1 368 ? 9.100 0.596 -6.551 1.00 92.38 368 SER A C 1
ATOM 3022 O O . SER A 1 368 ? 9.024 0.696 -7.774 1.00 92.38 368 SER A O 1
ATOM 3024 N N . LEU A 1 369 ? 8.333 1.295 -5.715 1.00 90.75 369 LEU A N 1
ATOM 3025 C CA . LEU A 1 369 ? 7.266 2.204 -6.137 1.00 90.75 369 LEU A CA 1
ATOM 3026 C C . LEU A 1 369 ? 7.673 3.667 -5.988 1.00 90.75 369 LEU A C 1
ATOM 3028 O O . LEU A 1 369 ? 8.094 4.090 -4.910 1.00 90.75 369 LEU A O 1
ATOM 3032 N N . TYR A 1 370 ? 7.450 4.462 -7.033 1.00 87.19 370 TYR A N 1
ATOM 3033 C CA . TYR A 1 370 ? 7.748 5.889 -7.027 1.00 87.19 370 TYR A CA 1
ATOM 3034 C C . TYR A 1 370 ? 6.594 6.691 -7.586 1.00 87.19 370 TYR A C 1
ATOM 3036 O O . TYR A 1 370 ? 6.081 6.437 -8.675 1.00 87.19 370 TYR A O 1
ATOM 3044 N N . LYS A 1 371 ? 6.248 7.745 -6.856 1.00 87.31 371 LYS A N 1
ATOM 3045 C CA . LYS A 1 371 ? 5.473 8.835 -7.420 1.00 87.31 371 LYS A CA 1
ATOM 3046 C C . LYS A 1 371 ? 6.311 9.544 -8.474 1.00 87.31 371 LYS A C 1
ATOM 3048 O O . LYS A 1 371 ? 7.430 9.967 -8.181 1.00 87.31 371 LYS A O 1
ATOM 3053 N N . THR A 1 372 ? 5.732 9.750 -9.647 1.00 85.94 372 THR A N 1
ATOM 3054 C CA . THR A 1 372 ? 6.300 10.661 -10.631 1.00 85.94 372 THR A CA 1
ATOM 3055 C C . THR A 1 372 ? 5.592 12.016 -10.617 1.00 85.94 372 THR A C 1
ATOM 3057 O O . THR A 1 372 ? 4.630 12.237 -9.877 1.00 85.94 372 THR A O 1
ATOM 3060 N N . LYS A 1 373 ? 6.097 12.944 -11.427 1.00 84.38 373 LYS A N 1
ATOM 3061 C CA . LYS A 1 373 ? 5.456 14.234 -11.711 1.00 84.38 373 LYS A CA 1
ATOM 3062 C C . LYS A 1 373 ? 4.812 14.286 -13.100 1.00 84.38 373 LYS A C 1
ATOM 3064 O O . LYS A 1 373 ? 4.308 15.333 -13.487 1.00 84.38 373 LYS A O 1
ATOM 3069 N N . TRP A 1 374 ? 4.904 13.196 -13.857 1.00 85.25 374 TRP A N 1
ATOM 3070 C CA . TRP A 1 374 ? 4.491 13.121 -15.254 1.00 85.25 374 TRP A CA 1
ATOM 3071 C C . TRP A 1 374 ? 3.119 12.465 -15.339 1.00 85.25 374 TRP A C 1
ATOM 3073 O O . TRP A 1 374 ? 2.782 11.651 -14.485 1.00 85.25 374 TRP A O 1
ATOM 3083 N N . SER A 1 375 ? 2.347 12.795 -16.365 1.00 90.19 375 SER A N 1
ATOM 3084 C CA . SER A 1 375 ? 1.100 12.105 -16.704 1.00 90.19 375 SER A CA 1
ATOM 3085 C C . SER A 1 375 ? 1.336 11.302 -17.977 1.00 90.19 375 SER A C 1
ATOM 3087 O O . SER A 1 375 ? 1.951 11.834 -18.891 1.00 90.19 375 SER A O 1
ATOM 3089 N N . ILE A 1 376 ? 0.867 10.061 -18.051 1.00 90.88 376 ILE A N 1
ATOM 3090 C CA . ILE A 1 376 ? 0.853 9.240 -19.278 1.00 90.88 376 ILE A CA 1
ATOM 3091 C C . ILE A 1 376 ? -0.581 8.955 -19.757 1.00 90.88 376 ILE A C 1
ATOM 3093 O O . ILE A 1 376 ? -0.785 8.151 -20.659 1.00 90.88 376 ILE A O 1
ATOM 3097 N N . GLY A 1 377 ? -1.569 9.624 -19.154 1.00 90.94 377 GLY A N 1
ATOM 3098 C CA . GLY A 1 377 ? -2.993 9.411 -19.409 1.00 90.94 377 GLY A CA 1
ATOM 3099 C C . GLY A 1 377 ? -3.644 8.529 -18.344 1.00 90.94 377 GLY A C 1
ATOM 3100 O O . GLY A 1 377 ? -3.058 7.561 -17.864 1.00 90.94 377 GLY A O 1
ATOM 3101 N N . GLU A 1 378 ? -4.860 8.884 -17.937 1.00 91.56 378 GLU A N 1
ATOM 3102 C CA . GLU A 1 378 ? -5.608 8.123 -16.937 1.00 91.56 378 GLU A CA 1
ATOM 3103 C C . GLU A 1 378 ? -5.933 6.709 -17.439 1.00 91.56 378 GLU A C 1
ATOM 3105 O O . GLU A 1 378 ? -6.412 6.530 -18.553 1.00 91.56 378 GLU A O 1
ATOM 3110 N N . GLY A 1 379 ? -5.677 5.693 -16.612 1.00 92.12 379 GLY A N 1
ATOM 3111 C CA . GLY A 1 379 ? -5.912 4.291 -16.961 1.00 92.12 379 GLY A CA 1
ATOM 3112 C C . GLY A 1 379 ? -4.857 3.681 -17.888 1.00 92.12 379 GLY A C 1
ATOM 3113 O O . GLY A 1 379 ? -5.043 2.547 -18.331 1.00 92.12 379 GLY A O 1
ATOM 3114 N N . MET A 1 380 ? -3.758 4.389 -18.162 1.00 94.94 380 MET A N 1
ATOM 3115 C CA . MET A 1 380 ? -2.731 3.962 -19.114 1.00 94.94 380 MET A CA 1
ATOM 3116 C C . MET A 1 380 ? -1.488 3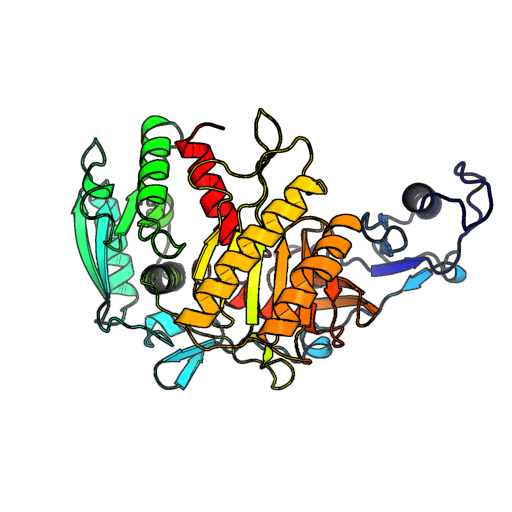.391 -18.429 1.00 94.94 380 MET A C 1
ATOM 3118 O O . MET A 1 380 ? -1.177 3.711 -17.276 1.00 94.94 380 MET A O 1
ATOM 3122 N N . ALA A 1 381 ? -0.757 2.552 -19.158 1.00 95.75 381 ALA A N 1
ATOM 3123 C CA . ALA A 1 381 ? 0.544 2.046 -18.763 1.00 95.75 381 ALA A CA 1
ATOM 3124 C C . ALA A 1 381 ? 1.479 1.816 -19.957 1.00 95.75 381 ALA A C 1
ATOM 3126 O O . ALA A 1 381 ? 1.051 1.582 -21.090 1.00 95.75 381 ALA A O 1
ATOM 3127 N N . THR A 1 382 ? 2.774 1.849 -19.672 1.00 94.69 382 THR A N 1
ATOM 3128 C CA . THR A 1 382 ? 3.852 1.507 -20.598 1.00 94.69 382 THR A CA 1
ATOM 3129 C C . THR A 1 382 ? 4.951 0.745 -19.860 1.00 94.69 382 THR A C 1
ATOM 3131 O O . THR A 1 382 ? 5.088 0.864 -18.635 1.00 94.69 382 THR A O 1
ATOM 3134 N N . PHE A 1 383 ? 5.709 -0.059 -20.598 1.00 93.81 383 PHE A N 1
ATOM 3135 C CA . PHE A 1 383 ? 6.679 -1.006 -20.069 1.00 93.81 383 PHE A CA 1
ATOM 3136 C C . PHE A 1 383 ? 7.979 -0.958 -20.852 1.00 93.81 383 PHE A C 1
ATOM 3138 O O . PHE A 1 383 ? 7.975 -0.865 -22.078 1.00 93.81 383 PHE A O 1
ATOM 3145 N N . ASP A 1 384 ? 9.083 -1.093 -20.127 1.00 92.44 384 ASP A N 1
ATOM 3146 C CA . ASP A 1 384 ? 10.366 -1.437 -20.710 1.00 92.44 384 ASP A CA 1
ATOM 3147 C C . ASP A 1 384 ? 11.175 -2.339 -19.766 1.00 92.44 384 ASP A C 1
ATOM 3149 O O . ASP A 1 384 ? 11.438 -1.997 -18.605 1.00 92.44 384 ASP A O 1
ATOM 3153 N N . GLY A 1 385 ? 11.575 -3.502 -20.276 1.00 90.12 385 GLY A N 1
ATOM 3154 C CA . GLY A 1 385 ? 12.282 -4.538 -19.531 1.00 90.12 385 GLY A CA 1
ATOM 3155 C C . GLY A 1 385 ? 12.072 -5.926 -20.129 1.00 90.12 385 GLY A C 1
ATOM 3156 O O . GLY A 1 385 ? 11.664 -6.062 -21.280 1.00 90.12 385 GLY A O 1
ATOM 3157 N N . ASP A 1 386 ? 12.343 -6.939 -19.315 1.00 88.31 386 ASP A N 1
ATOM 3158 C CA . ASP A 1 386 ? 12.181 -8.361 -19.612 1.00 88.31 386 ASP A CA 1
ATOM 3159 C C . ASP A 1 386 ? 11.439 -9.079 -18.469 1.00 88.31 386 ASP A C 1
ATOM 3161 O O . ASP A 1 386 ? 11.020 -8.471 -17.481 1.00 88.31 386 ASP A O 1
ATOM 3165 N N . ASP A 1 387 ? 11.293 -10.394 -18.570 1.00 85.56 387 ASP A N 1
ATOM 3166 C CA . ASP A 1 387 ? 10.571 -11.208 -17.587 1.00 85.56 387 ASP A CA 1
ATOM 3167 C C . ASP A 1 387 ? 11.167 -11.147 -16.168 1.00 85.56 387 ASP A C 1
ATOM 3169 O O . ASP A 1 387 ? 10.469 -11.366 -15.175 1.00 85.56 387 ASP A O 1
ATOM 3173 N N . ARG A 1 388 ? 12.458 -10.824 -16.040 1.00 88.81 388 ARG A N 1
ATOM 3174 C CA . ARG A 1 388 ? 13.207 -10.848 -14.777 1.00 88.81 388 ARG A CA 1
ATOM 3175 C C . ARG A 1 388 ? 13.440 -9.467 -14.197 1.00 88.81 388 ARG A C 1
ATOM 3177 O O . ARG A 1 388 ? 13.696 -9.362 -12.997 1.00 88.81 388 ARG A O 1
ATOM 3184 N N . SER A 1 389 ? 13.394 -8.410 -14.994 1.00 91.44 389 SER A N 1
ATOM 3185 C CA . SER A 1 389 ? 13.576 -7.047 -14.517 1.00 91.44 389 SER A CA 1
ATOM 3186 C C . SER A 1 389 ? 13.035 -6.018 -15.492 1.00 91.44 389 SER A C 1
ATOM 3188 O O . SER A 1 389 ? 13.143 -6.159 -16.704 1.00 91.44 389 SER A O 1
ATOM 3190 N N . GLY A 1 390 ? 12.506 -4.925 -14.961 1.00 91.81 390 GLY A N 1
ATOM 3191 C CA . GLY A 1 390 ? 11.987 -3.875 -15.817 1.00 91.81 390 GLY A CA 1
ATOM 3192 C C . GLY A 1 390 ? 11.405 -2.706 -15.058 1.00 91.81 390 GLY A C 1
ATOM 3193 O O . GLY A 1 390 ? 11.445 -2.639 -13.822 1.00 91.81 390 GLY A O 1
ATOM 3194 N N . VAL A 1 391 ? 10.874 -1.765 -15.829 1.00 93.00 391 VAL A N 1
ATOM 3195 C CA . VAL A 1 391 ? 10.187 -0.584 -15.326 1.00 93.00 391 VAL A CA 1
ATOM 3196 C C . VAL A 1 391 ? 8.844 -0.448 -16.010 1.00 93.00 391 VAL A C 1
ATOM 3198 O O . VAL A 1 391 ? 8.747 -0.350 -17.229 1.00 93.00 391 VAL A O 1
ATOM 3201 N N . TRP A 1 392 ? 7.815 -0.382 -15.182 1.00 94.38 392 TRP A N 1
ATOM 3202 C CA . TRP A 1 392 ? 6.478 0.014 -15.573 1.00 94.38 392 TRP A CA 1
ATOM 3203 C C . TRP A 1 392 ? 6.248 1.472 -15.208 1.00 94.38 392 TRP A C 1
ATOM 3205 O O . TRP A 1 392 ? 6.598 1.913 -14.109 1.00 94.38 392 TRP A O 1
ATOM 3215 N N . LEU A 1 393 ? 5.608 2.210 -16.105 1.00 94.62 393 LEU A N 1
ATOM 3216 C CA . LEU A 1 393 ? 4.940 3.462 -15.780 1.00 94.62 393 LEU A CA 1
ATOM 3217 C C . LEU A 1 393 ? 3.453 3.213 -15.920 1.00 94.62 393 LEU A C 1
ATOM 3219 O O . LEU A 1 393 ? 2.997 2.783 -16.971 1.00 94.62 393 LEU A O 1
ATOM 3223 N N . LEU A 1 394 ? 2.707 3.462 -14.855 1.00 94.44 394 LEU A N 1
ATOM 3224 C CA . LEU A 1 394 ? 1.273 3.211 -14.804 1.00 94.44 394 LEU A CA 1
ATOM 3225 C C . LEU A 1 394 ? 0.564 4.396 -14.165 1.00 94.44 394 LEU A C 1
ATOM 3227 O O . LEU A 1 394 ? 0.999 4.903 -13.137 1.00 94.44 394 LEU A O 1
ATOM 3231 N N . GLN A 1 395 ? -0.550 4.826 -14.730 1.00 93.75 395 GLN A N 1
ATOM 3232 C CA . GLN A 1 395 ? -1.379 5.873 -14.152 1.00 93.75 395 GLN A CA 1
ATOM 3233 C C . GLN A 1 395 ? -2.775 5.305 -13.904 1.00 93.75 395 GLN A C 1
ATOM 3235 O O . GLN A 1 395 ? -3.625 5.335 -14.791 1.00 93.75 395 GLN A O 1
ATOM 3240 N N . PRO A 1 396 ? -3.027 4.746 -12.707 1.00 90.75 396 PRO A N 1
ATOM 3241 C CA . PRO A 1 396 ? -4.350 4.251 -12.355 1.00 90.75 396 PRO A CA 1
ATOM 3242 C C . PRO A 1 396 ? -5.410 5.354 -12.444 1.00 90.75 396 PRO A C 1
ATOM 3244 O O . PRO A 1 396 ? -5.099 6.539 -12.308 1.00 90.75 396 PRO A O 1
ATOM 3247 N N . GLN A 1 397 ? -6.674 4.954 -12.581 1.00 87.44 397 GLN A N 1
ATOM 3248 C CA . GLN A 1 397 ? -7.803 5.885 -12.520 1.00 87.44 397 GLN A CA 1
ATOM 3249 C C . GLN A 1 397 ? -7.765 6.749 -11.250 1.00 87.44 397 GLN A C 1
ATOM 3251 O O . GLN A 1 397 ? -7.354 6.271 -10.184 1.00 87.44 397 GLN A O 1
ATOM 3256 N N . LYS A 1 398 ? -8.205 8.006 -11.376 1.00 86.06 398 LYS A N 1
ATOM 3257 C CA . LYS A 1 398 ? -8.227 9.058 -10.342 1.00 86.06 398 LYS A CA 1
ATOM 3258 C C . LYS A 1 398 ? -6.851 9.436 -9.771 1.00 86.06 398 LYS A C 1
ATOM 3260 O O . LYS A 1 398 ? -6.772 10.053 -8.706 1.00 86.06 398 LYS A O 1
ATOM 3265 N N . VAL A 1 399 ? -5.761 9.079 -10.457 1.00 87.88 399 VAL A N 1
ATOM 3266 C CA . VAL A 1 399 ? -4.397 9.514 -10.129 1.00 87.88 399 VAL A CA 1
ATOM 3267 C C . VAL A 1 399 ? -3.898 10.465 -11.215 1.00 87.88 399 VAL A C 1
ATOM 3269 O O . VAL A 1 399 ? -3.823 10.115 -12.388 1.00 87.88 399 VAL A O 1
ATOM 3272 N N . ASN A 1 400 ? -3.498 11.670 -10.811 1.00 88.31 400 ASN A N 1
ATOM 3273 C CA . ASN A 1 400 ? -3.100 12.743 -11.735 1.00 88.31 400 ASN A CA 1
ATOM 3274 C C . ASN A 1 400 ? -1.664 12.601 -12.277 1.00 88.31 400 ASN A C 1
ATOM 3276 O O . ASN A 1 400 ? -1.139 13.526 -12.889 1.00 88.31 400 ASN A O 1
ATOM 3280 N N . TYR A 1 401 ? -0.980 11.504 -11.973 1.00 89.50 401 TYR A N 1
ATOM 3281 C CA . TYR A 1 401 ? 0.414 11.287 -12.335 1.00 89.50 401 TYR A CA 1
ATOM 3282 C C . TYR A 1 401 ? 0.707 9.792 -12.450 1.00 89.50 401 TYR A C 1
ATOM 3284 O O . TYR A 1 401 ? 0.096 8.967 -11.769 1.00 89.50 401 TYR A O 1
ATOM 3292 N N . ALA A 1 402 ? 1.691 9.449 -13.271 1.00 91.44 402 ALA A N 1
ATOM 3293 C CA . ALA A 1 402 ? 2.206 8.104 -13.391 1.00 91.44 402 ALA A CA 1
ATOM 3294 C C . ALA A 1 402 ? 2.923 7.682 -12.102 1.00 91.44 402 ALA A C 1
ATOM 3296 O O . ALA A 1 402 ? 3.592 8.469 -11.422 1.00 91.44 402 ALA A O 1
ATOM 3297 N N . VAL A 1 403 ? 2.813 6.406 -11.788 1.00 92.19 403 VAL A N 1
ATOM 3298 C CA . VAL A 1 403 ? 3.584 5.691 -10.786 1.00 92.19 403 VAL A CA 1
ATOM 3299 C C . VAL A 1 403 ? 4.615 4.872 -11.536 1.00 92.19 403 VAL A C 1
ATOM 3301 O O . VAL A 1 403 ? 4.280 4.121 -12.449 1.00 92.19 403 VAL A O 1
ATOM 3304 N N . GLN A 1 404 ? 5.873 5.027 -11.151 1.00 93.00 404 GLN A N 1
ATOM 3305 C CA . GLN A 1 404 ? 6.939 4.174 -11.638 1.00 93.00 404 GLN A CA 1
ATOM 3306 C C . GLN A 1 404 ? 7.051 2.957 -10.726 1.00 93.00 404 GLN A C 1
ATOM 3308 O O . GLN A 1 404 ? 7.203 3.096 -9.510 1.00 93.00 404 GLN A O 1
ATOM 3313 N N . LEU A 1 405 ? 6.986 1.774 -11.321 1.00 94.00 405 LEU A N 1
ATOM 3314 C CA . LEU A 1 405 ? 7.171 0.489 -10.669 1.00 94.00 405 LEU A CA 1
ATOM 3315 C C . LEU A 1 405 ? 8.398 -0.186 -11.282 1.00 94.00 405 LEU A C 1
ATOM 3317 O O . LEU A 1 405 ? 8.356 -0.683 -12.404 1.00 94.00 405 LEU A O 1
ATOM 3321 N N . VAL A 1 406 ? 9.500 -0.181 -10.542 1.00 93.25 406 VAL A N 1
ATOM 3322 C CA . VAL A 1 406 ? 10.718 -0.917 -10.905 1.00 93.25 406 VAL A CA 1
ATOM 3323 C C . VAL A 1 406 ? 10.636 -2.290 -10.260 1.00 93.25 406 VAL A C 1
ATOM 3325 O O . VAL A 1 406 ? 10.311 -2.368 -9.073 1.00 93.25 406 VAL A O 1
ATOM 3328 N N . TYR A 1 407 ? 10.942 -3.357 -10.993 1.00 93.94 407 TYR A N 1
ATOM 3329 C CA . TYR A 1 407 ? 10.904 -4.703 -10.429 1.00 93.94 407 TYR A CA 1
ATOM 3330 C C . TYR A 1 407 ? 12.103 -5.568 -10.794 1.00 93.94 407 TYR A C 1
ATOM 3332 O O . TYR A 1 407 ? 12.817 -5.317 -11.769 1.00 93.94 407 TYR A O 1
ATOM 3340 N N . ARG A 1 408 ? 12.288 -6.611 -9.982 1.00 94.12 408 ARG A N 1
ATOM 3341 C CA . ARG A 1 408 ? 13.139 -7.773 -10.245 1.00 94.12 408 ARG A CA 1
ATOM 3342 C C . ARG A 1 408 ? 12.413 -9.043 -9.835 1.00 94.12 408 ARG A C 1
ATOM 3344 O O . ARG A 1 408 ? 11.714 -9.035 -8.827 1.00 94.12 408 ARG A O 1
ATOM 3351 N N . SER A 1 409 ? 12.579 -10.114 -10.591 1.00 94.12 409 SER A N 1
ATOM 3352 C CA . SER A 1 409 ? 11.847 -11.365 -10.425 1.00 94.12 409 SER A CA 1
ATOM 3353 C C . SER A 1 409 ? 12.766 -12.567 -10.622 1.00 94.12 409 SER A C 1
ATOM 3355 O O . SER A 1 409 ? 13.701 -12.531 -11.426 1.00 94.12 409 SER A O 1
ATOM 3357 N N . THR A 1 410 ? 12.501 -13.645 -9.886 1.00 93.38 410 THR A N 1
ATOM 3358 C CA . THR A 1 410 ? 13.047 -14.978 -10.193 1.00 93.38 410 THR A CA 1
ATOM 3359 C C . THR A 1 410 ? 12.149 -15.781 -11.138 1.00 93.38 410 THR A C 1
ATOM 3361 O O . THR A 1 410 ? 12.625 -16.755 -11.712 1.00 93.38 410 THR A O 1
ATOM 3364 N N . GLY A 1 411 ? 10.882 -15.382 -11.296 1.00 84.25 411 GLY A N 1
ATOM 3365 C CA . GLY A 1 411 ? 9.889 -16.003 -12.181 1.00 84.25 411 GLY A CA 1
ATOM 3366 C C . GLY A 1 411 ? 9.620 -15.199 -13.457 1.00 84.25 411 GLY A C 1
ATOM 3367 O O . GLY A 1 411 ? 10.177 -14.117 -13.635 1.00 84.25 411 GLY A O 1
ATOM 3368 N N . TYR A 1 412 ? 8.744 -15.733 -14.312 1.00 69.94 412 TYR A N 1
ATOM 3369 C CA . TYR A 1 412 ? 8.647 -15.398 -15.741 1.00 69.94 412 TYR A CA 1
ATOM 3370 C C . TYR A 1 412 ? 7.514 -14.465 -16.250 1.00 69.94 412 TYR A C 1
ATOM 3372 O O . TYR A 1 412 ? 7.526 -14.196 -17.444 1.00 69.94 412 TYR A O 1
ATOM 3380 N N . PRO A 1 413 ? 6.545 -13.920 -15.477 1.00 76.12 413 PRO A N 1
ATOM 3381 C CA . PRO A 1 413 ? 5.552 -13.016 -16.076 1.00 76.12 413 PRO A CA 1
ATOM 3382 C C . PRO A 1 413 ? 5.928 -11.522 -15.939 1.00 76.12 413 PRO A C 1
ATOM 3384 O O . PRO A 1 413 ? 5.849 -10.985 -14.827 1.00 76.12 413 PRO A O 1
ATOM 3387 N N . PRO A 1 414 ? 6.199 -10.789 -17.042 1.00 83.38 414 PRO A N 1
ATOM 3388 C CA . PRO A 1 414 ? 6.551 -9.362 -17.000 1.00 83.38 414 PRO A CA 1
ATOM 3389 C C . PRO A 1 414 ? 5.387 -8.466 -16.543 1.00 83.38 414 PRO A C 1
ATOM 3391 O O . PRO A 1 414 ? 5.595 -7.332 -16.108 1.00 83.38 414 PRO A O 1
ATOM 3394 N N . HIS A 1 415 ? 4.148 -8.972 -16.599 1.00 91.94 415 HIS A N 1
ATOM 3395 C CA . HIS A 1 415 ? 2.931 -8.249 -16.199 1.00 91.94 415 HIS A CA 1
ATOM 3396 C C . HIS A 1 415 ? 2.528 -8.506 -14.735 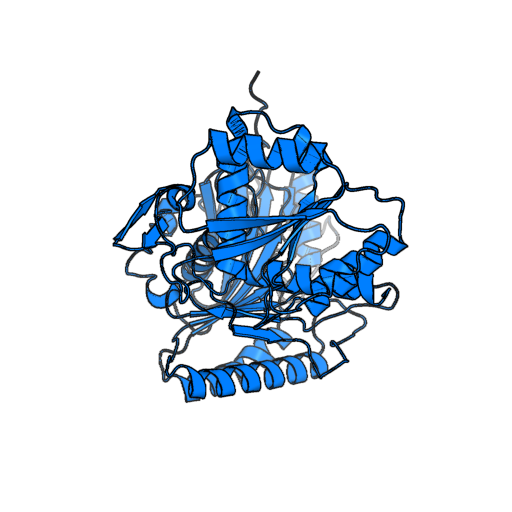1.00 91.94 415 HIS A C 1
ATOM 3398 O O . HIS A 1 415 ? 1.732 -7.747 -14.172 1.00 91.94 415 HIS A O 1
ATOM 3404 N N . LEU A 1 416 ? 3.089 -9.541 -14.090 1.00 92.94 416 LEU A N 1
ATOM 3405 C CA . LEU A 1 416 ? 2.823 -9.860 -12.683 1.00 92.94 416 LEU A CA 1
ATOM 3406 C C . LEU A 1 416 ? 3.091 -8.678 -11.730 1.00 92.94 416 LEU A C 1
ATOM 3408 O O . LEU A 1 416 ? 2.266 -8.468 -10.842 1.00 92.94 416 LEU A O 1
ATOM 3412 N N . PRO A 1 417 ? 4.154 -7.862 -11.898 1.00 94.75 417 PRO A N 1
ATOM 3413 C CA . PRO A 1 417 ? 4.378 -6.689 -11.052 1.00 94.75 417 PRO A CA 1
ATOM 3414 C C . PRO A 1 417 ? 3.209 -5.699 -11.084 1.00 94.75 417 PRO A C 1
ATOM 3416 O O . PRO A 1 417 ? 2.785 -5.200 -10.039 1.00 94.75 417 PRO A O 1
ATOM 3419 N N . VAL A 1 418 ? 2.647 -5.438 -12.269 1.00 94.88 418 VAL A N 1
ATOM 3420 C CA . VAL A 1 418 ? 1.506 -4.525 -12.425 1.00 94.88 418 VAL A CA 1
ATOM 3421 C C . VAL A 1 418 ? 0.255 -5.126 -11.803 1.00 94.88 418 VAL A C 1
ATOM 3423 O O . VAL A 1 418 ? -0.425 -4.444 -11.038 1.00 94.88 418 VAL A O 1
ATOM 3426 N N . ALA A 1 419 ? -0.027 -6.404 -12.068 1.00 94.69 419 ALA A N 1
ATOM 3427 C CA . ALA A 1 419 ? -1.164 -7.096 -11.470 1.00 94.69 419 ALA A CA 1
ATOM 3428 C C . ALA A 1 419 ? -1.077 -7.096 -9.933 1.00 94.69 419 ALA A C 1
ATOM 3430 O O . ALA A 1 419 ? -2.042 -6.727 -9.266 1.00 94.69 419 ALA A O 1
ATOM 3431 N N . ALA A 1 420 ? 0.099 -7.398 -9.369 1.00 95.44 420 ALA A N 1
ATOM 3432 C CA . ALA A 1 420 ? 0.352 -7.343 -7.932 1.00 95.44 420 ALA A 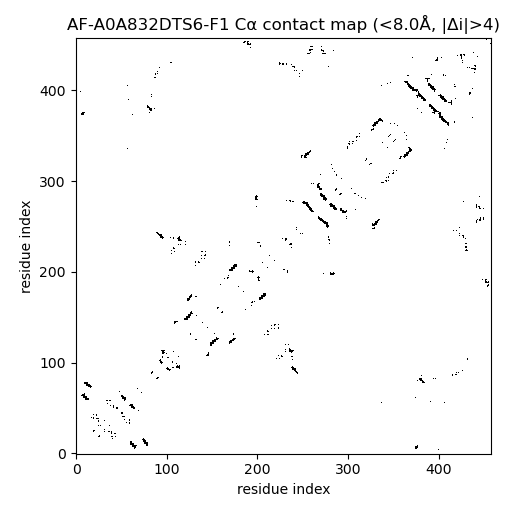CA 1
ATOM 3433 C C . ALA A 1 420 ? 0.144 -5.930 -7.367 1.00 95.44 420 ALA A C 1
ATOM 3435 O O . ALA A 1 420 ? -0.479 -5.772 -6.318 1.00 95.44 420 ALA A O 1
ATOM 3436 N N . TYR A 1 421 ? 0.613 -4.890 -8.062 1.00 95.12 421 TYR A N 1
ATOM 3437 C CA . TYR A 1 421 ? 0.383 -3.505 -7.653 1.00 95.12 421 TYR A CA 1
ATOM 3438 C C . TYR A 1 421 ? -1.109 -3.139 -7.622 1.00 95.12 421 TYR A C 1
ATOM 3440 O O . TYR A 1 421 ? -1.581 -2.587 -6.624 1.00 95.12 421 TYR A O 1
ATOM 3448 N N . LEU A 1 422 ? -1.855 -3.444 -8.689 1.00 93.75 422 LEU A N 1
ATOM 3449 C CA . LEU A 1 422 ? -3.287 -3.134 -8.789 1.00 93.75 422 LEU A CA 1
ATOM 3450 C C . LEU A 1 422 ? -4.096 -3.899 -7.742 1.00 93.75 422 LEU A C 1
ATOM 3452 O O . LEU A 1 422 ? -4.953 -3.303 -7.086 1.00 93.75 422 LEU A O 1
ATOM 3456 N N . TYR A 1 423 ? -3.780 -5.181 -7.560 1.00 94.75 423 TYR A N 1
ATOM 3457 C CA . TYR A 1 423 ? -4.384 -6.054 -6.563 1.00 94.75 423 TYR A CA 1
ATOM 3458 C C . TYR A 1 423 ? -4.176 -5.513 -5.149 1.00 94.75 423 TYR A C 1
ATOM 3460 O O . TYR A 1 423 ? -5.140 -5.229 -4.439 1.00 94.75 423 TYR A O 1
ATOM 3468 N N . LEU A 1 424 ? -2.924 -5.244 -4.770 1.00 94.50 424 LEU A N 1
ATOM 3469 C CA . LEU A 1 424 ? -2.593 -4.693 -3.459 1.00 94.50 424 LEU A CA 1
ATOM 3470 C C . LEU A 1 424 ? -3.257 -3.345 -3.212 1.00 94.50 424 LEU A C 1
ATOM 3472 O O . LEU A 1 424 ? -3.775 -3.107 -2.128 1.00 94.50 424 LEU A O 1
ATOM 3476 N N . ARG A 1 425 ? -3.273 -2.459 -4.208 1.00 91.69 425 ARG A N 1
ATOM 3477 C CA . ARG A 1 425 ? -3.946 -1.162 -4.101 1.00 91.69 425 ARG A CA 1
ATOM 3478 C C . ARG A 1 425 ? -5.437 -1.310 -3.789 1.00 91.69 425 ARG A C 1
ATOM 3480 O O . ARG A 1 425 ? -5.977 -0.497 -3.044 1.00 91.69 425 ARG A O 1
ATOM 3487 N N . ALA A 1 426 ? -6.091 -2.325 -4.345 1.00 91.06 426 ALA A N 1
ATOM 3488 C CA . ALA A 1 426 ? -7.500 -2.588 -4.089 1.00 91.06 426 ALA A CA 1
ATOM 3489 C C . ALA A 1 426 ? -7.761 -3.258 -2.729 1.00 91.06 426 ALA A C 1
ATOM 3491 O O . ALA A 1 426 ? -8.849 -3.080 -2.190 1.00 91.06 426 ALA A O 1
ATOM 3492 N N . LEU A 1 427 ? -6.764 -3.917 -2.128 1.00 92.50 427 LEU A N 1
ATOM 3493 C CA . LEU A 1 427 ? -6.811 -4.460 -0.761 1.00 92.50 427 LEU A CA 1
ATOM 3494 C C . LEU A 1 427 ? -6.543 -3.416 0.348 1.00 92.50 427 LEU A C 1
ATOM 3496 O O . LEU A 1 427 ? -6.258 -3.770 1.493 1.00 92.50 427 LEU A O 1
ATOM 3500 N N . ASP A 1 428 ? -6.607 -2.111 0.058 1.00 91.56 428 ASP A N 1
ATOM 3501 C CA . ASP A 1 428 ? -6.456 -1.066 1.082 1.00 91.56 428 ASP A CA 1
ATOM 3502 C C . ASP A 1 428 ? -7.727 -0.913 1.932 1.00 91.56 428 ASP A C 1
ATOM 3504 O O . ASP A 1 428 ? -8.514 0.023 1.777 1.00 91.56 428 ASP A O 1
ATOM 3508 N N . PHE A 1 429 ? -7.901 -1.822 2.891 1.00 92.44 429 PHE A N 1
ATOM 3509 C CA . PHE A 1 429 ? -9.061 -1.859 3.786 1.00 92.44 429 PHE A CA 1
ATOM 3510 C C . PHE A 1 429 ? -9.211 -0.626 4.683 1.00 92.44 429 PHE A C 1
ATOM 3512 O O . PHE A 1 429 ? -10.281 -0.400 5.238 1.00 92.44 429 PHE A O 1
ATOM 3519 N N . VAL A 1 430 ? -8.166 0.197 4.829 1.00 87.38 430 VAL A N 1
ATOM 3520 C CA . VAL A 1 430 ? -8.227 1.441 5.618 1.00 87.38 430 VAL A CA 1
ATOM 3521 C C . VAL A 1 430 ? -8.349 2.691 4.740 1.00 87.38 430 VAL A C 1
ATOM 3523 O O . VAL A 1 430 ? -8.174 3.814 5.226 1.00 87.38 430 VAL A O 1
ATOM 3526 N N . SER A 1 431 ? -8.559 2.521 3.431 1.00 86.56 431 SER A N 1
ATOM 3527 C CA . SER A 1 431 ? -8.829 3.598 2.476 1.00 86.56 431 SER A CA 1
ATOM 3528 C C . SER A 1 431 ? -9.362 3.042 1.152 1.00 86.56 431 SER A C 1
ATOM 3530 O O . SER A 1 431 ? -8.602 2.856 0.207 1.00 86.56 431 SER A O 1
ATOM 3532 N N . LEU A 1 432 ? -10.680 2.929 1.028 1.00 86.06 432 LEU A N 1
ATOM 3533 C CA . LEU A 1 432 ? -11.399 2.468 -0.167 1.00 86.06 432 LEU A CA 1
ATOM 3534 C C . LEU A 1 432 ? -11.385 3.475 -1.336 1.00 86.06 432 LEU A C 1
ATOM 3536 O O . LEU A 1 432 ? -12.208 3.399 -2.243 1.00 86.06 432 LEU A O 1
ATOM 3540 N N . THR A 1 433 ? -10.508 4.481 -1.309 1.00 76.88 433 THR A N 1
ATOM 3541 C CA . THR A 1 433 ? -10.427 5.495 -2.364 1.00 76.88 433 THR A CA 1
ATOM 3542 C C . THR A 1 433 ? -9.396 5.114 -3.418 1.00 76.88 433 THR A C 1
ATOM 3544 O O . THR A 1 433 ? -8.207 4.965 -3.133 1.00 76.88 433 THR A O 1
ATOM 3547 N N . HIS A 1 434 ? -9.818 5.081 -4.681 1.00 71.44 434 HIS A N 1
ATOM 3548 C CA . HIS A 1 434 ? -8.937 4.864 -5.834 1.00 71.44 434 HIS A CA 1
ATOM 3549 C C . HIS A 1 434 ? -8.078 6.090 -6.182 1.00 71.44 434 HIS A C 1
ATOM 3551 O O . HIS A 1 434 ? -7.667 6.229 -7.316 1.00 71.44 434 HIS A O 1
ATOM 3557 N N . GLY A 1 435 ? -7.804 7.017 -5.261 1.00 72.44 435 GLY A N 1
ATOM 3558 C CA . GLY A 1 435 ? -6.944 8.186 -5.526 1.00 72.44 435 GLY A CA 1
ATOM 3559 C C . GLY A 1 435 ? -5.497 8.010 -5.055 1.00 72.44 435 GLY A C 1
ATOM 3560 O O . GLY A 1 435 ? -4.668 8.907 -5.203 1.00 72.44 435 GLY A O 1
ATOM 3561 N N . ARG A 1 436 ? -5.180 6.881 -4.408 1.00 74.69 436 ARG A N 1
ATOM 3562 C CA . ARG A 1 436 ? -3.890 6.664 -3.739 1.00 74.69 436 ARG A CA 1
ATOM 3563 C C . ARG A 1 436 ? -2.982 5.736 -4.529 1.00 74.69 436 ARG A C 1
ATOM 3565 O O . ARG A 1 436 ? -3.443 4.878 -5.276 1.00 74.69 436 ARG A O 1
ATOM 3572 N N . ILE A 1 437 ? -1.680 5.929 -4.325 1.00 81.50 437 ILE A N 1
ATOM 3573 C CA . ILE A 1 437 ? -0.617 5.160 -4.984 1.00 81.50 437 ILE A CA 1
ATOM 3574 C C . ILE A 1 437 ? 0.126 4.214 -4.039 1.00 81.50 437 ILE A C 1
ATOM 3576 O O . ILE A 1 437 ? 0.788 3.290 -4.500 1.00 81.50 437 ILE A O 1
ATOM 3580 N N . ASN A 1 438 ? 0.042 4.462 -2.728 1.00 81.81 438 ASN A N 1
ATOM 3581 C CA . ASN A 1 438 ? 0.710 3.647 -1.724 1.00 81.81 438 ASN A CA 1
ATOM 3582 C C . ASN A 1 438 ? -0.089 2.370 -1.51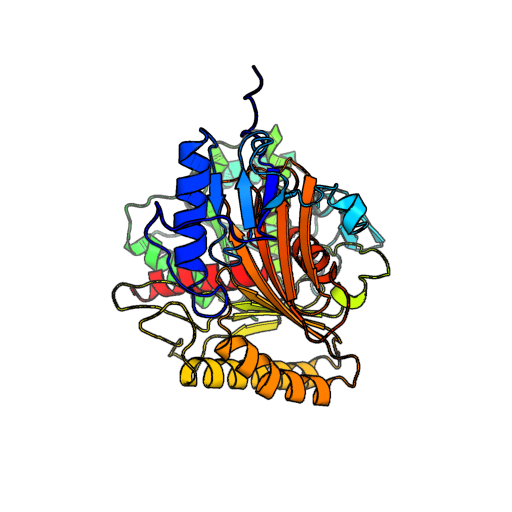7 1.00 81.81 438 ASN A C 1
ATOM 3584 O O . ASN A 1 438 ? -1.297 2.429 -1.302 1.00 81.81 438 ASN A O 1
ATOM 3588 N N . ILE A 1 439 ? 0.609 1.245 -1.523 1.00 90.88 439 ILE A N 1
ATOM 3589 C CA . ILE A 1 439 ? 0.011 -0.065 -1.307 1.00 90.88 439 ILE A CA 1
ATOM 3590 C C . ILE A 1 439 ? -0.019 -0.434 0.189 1.00 90.88 439 ILE A C 1
ATOM 3592 O O . ILE A 1 439 ? 0.843 0.030 0.948 1.00 90.88 439 ILE A O 1
ATOM 3596 N N . PRO A 1 440 ? -0.969 -1.279 0.627 1.00 92.06 440 PRO A N 1
ATOM 3597 C CA . PRO A 1 440 ? -1.238 -1.568 2.034 1.00 92.06 440 PRO A CA 1
ATOM 3598 C C . PRO A 1 440 ? -0.036 -2.023 2.864 1.00 92.06 440 PRO A C 1
ATOM 3600 O O . PRO A 1 440 ? 0.231 -1.360 3.863 1.00 92.06 440 PRO A O 1
ATOM 3603 N N . PRO A 1 441 ? 0.754 -3.048 2.484 1.00 94.00 441 PRO A N 1
ATOM 3604 C CA . PRO A 1 441 ? 1.798 -3.547 3.378 1.00 94.00 441 PRO A CA 1
ATOM 3605 C C . PRO A 1 441 ? 2.877 -2.479 3.642 1.00 94.00 441 PRO A C 1
ATOM 3607 O O . PRO A 1 441 ? 3.304 -2.288 4.776 1.00 94.00 441 PRO A O 1
ATOM 3610 N N . VAL A 1 442 ? 3.245 -1.677 2.634 1.00 93.50 442 VAL A N 1
ATOM 3611 C CA . VAL A 1 442 ? 4.187 -0.553 2.812 1.00 93.50 442 VAL A CA 1
ATOM 3612 C C . VAL A 1 442 ? 3.558 0.575 3.635 1.00 93.50 442 VAL A C 1
ATOM 3614 O O . VAL A 1 442 ? 4.200 1.158 4.509 1.00 93.50 442 VAL A O 1
ATOM 3617 N N . LYS A 1 443 ? 2.286 0.894 3.373 1.00 92.25 443 LYS A N 1
ATOM 3618 C CA . LYS A 1 443 ? 1.524 1.913 4.107 1.00 92.25 443 LYS A CA 1
ATOM 3619 C C . LYS A 1 443 ? 1.393 1.558 5.590 1.00 92.25 443 LYS A C 1
ATOM 3621 O O . LYS A 1 443 ? 1.503 2.450 6.430 1.00 92.25 443 LYS A O 1
ATOM 3626 N N . TYR A 1 444 ? 1.144 0.295 5.915 1.00 92.00 444 TYR A N 1
ATOM 3627 C CA . TYR A 1 444 ? 0.993 -0.190 7.285 1.00 92.00 444 TYR A CA 1
ATOM 3628 C C . TYR A 1 444 ? 2.319 -0.124 8.039 1.00 92.00 444 TYR A C 1
ATOM 3630 O O . TYR A 1 444 ? 2.364 0.524 9.087 1.00 92.00 444 TYR A O 1
ATOM 3638 N N . ALA A 1 445 ? 3.406 -0.619 7.440 1.00 92.19 445 ALA A N 1
ATOM 3639 C CA . ALA A 1 445 ? 4.751 -0.484 7.992 1.00 92.19 445 ALA A CA 1
ATOM 3640 C C . ALA A 1 445 ? 5.120 0.989 8.240 1.00 92.19 445 ALA A C 1
ATOM 3642 O O . ALA A 1 445 ? 5.610 1.352 9.311 1.00 92.19 445 ALA A O 1
ATOM 3643 N N . TYR A 1 446 ? 4.814 1.876 7.286 1.00 90.88 446 TYR A N 1
ATOM 3644 C CA . TYR A 1 446 ? 5.089 3.307 7.425 1.00 90.88 446 TYR A CA 1
ATOM 3645 C C . TYR A 1 446 ? 4.252 3.959 8.529 1.00 90.88 446 TYR A C 1
ATOM 3647 O O . TYR A 1 446 ? 4.756 4.791 9.281 1.00 90.88 446 TYR A O 1
ATOM 3655 N N . ASN A 1 447 ? 2.974 3.597 8.652 1.00 89.88 447 ASN A N 1
ATOM 3656 C CA . ASN A 1 447 ? 2.108 4.124 9.704 1.00 89.88 447 ASN A CA 1
ATOM 3657 C C . ASN A 1 447 ? 2.568 3.675 11.092 1.00 89.88 447 ASN A C 1
ATOM 3659 O O . ASN A 1 447 ? 2.574 4.499 12.005 1.00 89.88 447 ASN A O 1
ATOM 3663 N N . TYR A 1 448 ? 2.974 2.414 11.251 1.00 90.31 448 TYR A N 1
ATOM 3664 C CA . TYR A 1 448 ? 3.575 1.919 12.490 1.00 90.31 448 TYR A CA 1
ATOM 3665 C C . TYR A 1 448 ? 4.828 2.728 12.848 1.00 90.31 448 TYR A C 1
ATOM 3667 O O . TYR A 1 448 ? 4.901 3.328 13.921 1.00 90.31 448 TYR A O 1
ATOM 3675 N N . LEU A 1 449 ? 5.748 2.873 11.890 1.00 89.00 449 LEU A N 1
ATOM 3676 C CA . LEU A 1 449 ? 6.973 3.656 12.042 1.00 89.00 449 LEU A CA 1
ATOM 3677 C C . LEU A 1 449 ? 6.701 5.138 12.358 1.00 89.00 449 LEU A C 1
ATOM 3679 O O . LEU A 1 449 ? 7.428 5.770 13.126 1.00 89.00 449 LEU A O 1
ATOM 3683 N N . ARG A 1 450 ? 5.630 5.711 11.794 1.00 89.31 450 ARG A N 1
ATOM 3684 C CA . ARG A 1 450 ? 5.190 7.079 12.092 1.00 89.31 450 ARG A CA 1
ATOM 3685 C C . ARG A 1 450 ? 4.784 7.228 13.553 1.00 89.31 450 ARG A C 1
ATOM 3687 O O . ARG A 1 450 ? 5.190 8.209 14.162 1.00 89.31 450 ARG A O 1
ATOM 3694 N N . TRP A 1 451 ? 3.985 6.301 14.081 1.00 89.44 451 TRP A N 1
ATOM 3695 C CA . TRP A 1 451 ? 3.533 6.350 15.473 1.00 89.44 451 TRP A CA 1
ATOM 3696 C C . TRP A 1 451 ? 4.681 6.124 16.454 1.00 89.44 451 TRP A C 1
ATOM 3698 O O . TRP A 1 451 ? 4.778 6.880 17.414 1.00 89.44 451 TRP A O 1
ATOM 3708 N N . ARG A 1 452 ? 5.594 5.186 16.169 1.00 87.12 452 ARG A N 1
ATOM 3709 C CA . ARG A 1 452 ? 6.812 4.987 16.975 1.00 87.12 452 ARG A CA 1
ATOM 3710 C C . ARG A 1 452 ? 7.656 6.241 17.070 1.00 87.12 452 ARG A C 1
ATOM 3712 O O . ARG A 1 452 ? 7.950 6.687 18.163 1.00 87.12 452 ARG A O 1
ATOM 3719 N N . ALA A 1 453 ? 7.950 6.868 15.937 1.00 86.00 453 ALA A N 1
ATOM 3720 C CA . ALA A 1 453 ? 8.744 8.091 15.928 1.00 86.00 453 ALA A CA 1
ATOM 3721 C C . ALA A 1 453 ? 8.116 9.246 16.730 1.00 86.00 453 ALA A C 1
ATOM 3723 O O . ALA A 1 453 ? 8.850 10.076 17.244 1.00 86.00 453 ALA A O 1
ATOM 3724 N N . ILE A 1 454 ? 6.779 9.319 16.812 1.00 88.12 454 ILE A N 1
ATOM 3725 C CA . ILE A 1 454 ? 6.092 10.316 17.648 1.00 88.12 454 ILE A CA 1
ATOM 3726 C C . ILE A 1 454 ? 6.208 9.930 19.127 1.00 88.12 454 ILE A C 1
ATOM 3728 O O . ILE A 1 454 ? 6.561 10.769 19.941 1.00 88.12 454 ILE A O 1
ATOM 3732 N N . ALA A 1 455 ? 5.926 8.670 19.471 1.00 85.56 455 ALA A N 1
ATOM 3733 C CA . ALA A 1 455 ? 5.943 8.201 20.857 1.00 85.56 455 ALA A CA 1
ATOM 3734 C C . ALA A 1 455 ? 7.352 8.159 21.474 1.00 85.56 455 ALA A C 1
ATOM 3736 O O . ALA A 1 455 ? 7.493 8.335 22.676 1.00 85.56 455 ALA A O 1
ATOM 3737 N N . GLU A 1 456 ? 8.375 7.910 20.655 1.00 82.44 456 GLU A N 1
ATOM 3738 C CA . GLU A 1 456 ? 9.778 7.780 21.065 1.00 82.44 456 GLU A CA 1
ATOM 3739 C C . GLU A 1 456 ? 10.627 9.016 20.713 1.00 82.44 456 GLU A C 1
ATOM 3741 O O . GLU A 1 456 ? 11.836 8.999 20.928 1.00 82.44 456 GLU A O 1
ATOM 3746 N N . GLN A 1 457 ? 10.015 10.065 20.146 1.00 77.75 457 GLN A N 1
ATOM 3747 C CA . GLN A 1 457 ? 10.649 11.361 19.853 1.00 77.75 457 GLN A CA 1
ATOM 3748 C C . GLN A 1 457 ? 11.981 11.265 19.063 1.00 77.75 457 GLN A C 1
ATOM 3750 O O . GLN A 1 457 ? 13.003 11.825 19.460 1.00 77.75 457 GLN A O 1
ATOM 3755 N N . TRP A 1 458 ? 11.992 10.537 17.939 1.00 69.31 458 TRP A N 1
ATOM 3756 C CA . TRP A 1 458 ? 13.200 10.345 17.104 1.00 69.31 458 TRP A CA 1
ATOM 3757 C C . TRP A 1 458 ? 13.564 11.507 16.168 1.00 69.31 458 TRP A C 1
ATOM 3759 O O . TRP A 1 458 ? 12.641 12.108 15.573 1.00 69.31 458 TRP A O 1
#

Nearest PDB structures (foldseek):
  8j8h-assembly1_A  TM=6.560E-01  e=2.867E-12  Thermoflavifilum thermophilum
  8j9p-assembly1_A  TM=6.347E-01  e=3.599E-12  Thermoflavifilum thermophilum
  8j9p-assembly1_C  TM=6.078E-01  e=4.268E-12  Thermoflavifilum thermophilum
  8xih-assembly1_A  TM=5.184E-01  e=1.768E-11  Mucilaginibacter paludis DSM 18603
  8xih-assembly1_B  TM=5.444E-01  e=1.534E-10  Mucilaginibacter paludis DSM 18603

Mean predicted aligned error: 6.9 Å

Sequence (458 aa):
MGSLGPPVHRIYKLIRLPNLDRFGVKGETRDLNKNEVAKAVKRLLRSYGVENWYFAERPDLFAVKGSASETLKDYFVELPVKSILEWTGFEYIYKFGNGNQDKYGYGILKYPPYKCHRKNLQVKLLYETNQFLEKFIEIINHVKISENVHFNSQKLSKNLSEFFTSEHDLKIALISRTSTDQQKVETLARAKLSSYREGVSRLQIVNADKMLKINEDYYRHFLANLLAALYFKSGCVPFYIQTPQKYDILHNAFYIGVALKRTSKGYVKGVATIMTGLGEIIAQVDTDKHNILRGNAMEFGDSEMKKFVEIIKEHMESYKHKLGIKPPLVVVIRTRRFKENEWKALKSSFYPFWRRLIGEDAILLVMSLYKTKWSIGEGMATFDGDDRSGVWLLQPQKVNYAVQLVYRSTGYPPHLPVAAYLYLRALDFVSLTHGRINIPPVKYAYNYLRWRAIAEQW